Protein AF-0000000065913692 (afdb_homodimer)

pLDDT: mean 95.4, std 6.99, range [46.06, 98.94]

Solvent-accessible surface area (backbone atoms only — not comparable to full-atom values): 31266 Å² total; per-residue (Å²): 110,57,66,57,52,43,51,55,48,28,50,54,52,52,54,47,43,59,68,75,63,57,77,48,87,57,53,74,51,31,52,49,49,40,46,60,68,71,67,52,76,75,48,61,50,28,35,40,19,32,38,37,21,40,37,71,72,44,66,30,77,46,41,44,34,46,18,50,16,51,44,30,41,52,52,18,49,51,44,47,48,33,59,60,67,63,44,60,64,51,87,90,34,70,22,47,35,72,73,61,33,61,54,49,22,50,39,14,19,51,32,31,45,21,47,17,50,30,36,33,51,64,37,70,48,53,39,60,24,43,33,51,44,47,29,51,51,19,49,40,49,33,36,27,38,46,11,48,51,46,56,60,52,50,56,76,43,93,76,68,54,69,68,58,46,49,52,26,38,32,24,49,46,0,38,63,35,8,46,24,28,15,43,37,31,42,37,68,68,51,56,67,69,57,27,51,24,30,24,45,22,17,28,26,29,24,37,13,28,50,47,36,53,59,48,46,33,69,66,36,70,85,46,86,92,54,66,60,41,45,51,42,21,62,28,51,71,42,70,38,51,37,46,30,45,76,72,68,53,81,53,88,41,53,48,57,68,61,69,52,68,66,55,46,48,53,40,50,47,49,36,54,72,72,40,17,49,59,50,39,52,50,49,20,51,49,27,28,53,54,12,47,60,35,52,67,82,46,64,91,44,71,38,41,50,44,51,46,48,46,43,53,47,55,62,65,56,92,119,110,56,67,57,53,42,52,55,46,28,50,54,51,51,55,47,44,60,67,76,62,56,75,49,86,59,52,74,52,31,52,50,48,38,46,59,68,70,66,52,76,73,48,59,49,28,34,39,18,33,37,36,21,39,35,71,72,44,69,32,78,47,41,42,34,45,18,50,16,51,46,30,41,52,52,17,50,52,43,47,46,33,59,60,68,64,43,61,64,51,87,89,35,71,23,47,34,73,74,62,32,61,52,49,20,51,38,14,20,52,31,31,46,22,46,16,50,30,37,34,52,64,35,70,49,54,38,62,24,43,34,50,44,47,28,51,52,19,51,38,48,34,38,27,37,46,11,50,50,45,55,61,50,49,57,76,43,92,76,68,54,70,68,57,47,50,52,26,37,32,25,50,45,1,38,62,34,8,46,25,30,15,45,37,30,42,36,68,67,49,56,68,69,58,27,51,25,30,24,46,22,17,28,27,30,23,37,12,29,50,46,36,52,58,48,46,33,69,67,36,70,85,46,86,92,53,67,58,41,44,50,42,21,62,30,50,72,42,69,38,50,38,47,29,45,75,72,67,54,80,52,86,42,54,50,56,68,64,70,54,70,67,56,46,48,53,38,51,48,50,35,55,72,74,39,17,49,58,49,38,53,50,49,20,50,50,27,28,52,54,12,46,59,34,50,66,82,47,64,89,43,72,38,41,50,44,52,46,48,43,44,52,46,56,63,63,56,94,119

InterPro domains:
  IPR000092 Polyprenyl synthetase-like [PF00348] (28-264)
  IPR000092 Polyprenyl synthetase-like [cd00685] (24-317)
  IPR008949 Isoprenoid synthase domain superfamily [G3DSA:1.10.600.10] (1-319)
  IPR008949 Isoprenoid synthase domain superfamily [SSF48576] (6-318)
  IPR033749 Polyprenyl synthetase, conserved site [PS00723] (78-92)

Organism: Geoglobus acetivorans (NCBI:txid565033)

Foldseek 3Di:
DLLVLLVVVLVVLLVVCCVLLPQDPPRLLSCLLCVVVVLDDSLLLLSLLLLLLVLQVHHSVLCSLLSNLLVLLVSLCQLLLCVVVVPQDDSRHGHSCNVRNDVSSNSSSVVSNVSSLVSLCVGPAPNVLSVVLSVLVVVLSVLLVVLSVLQVVVQVDPADAPVSQLSSQLNNFQQSQLSSNQSSCSRHVHDPLLSVLSSLLSSLLSSLLVLLVVLLLAPVVPPPPHNRQQCQQCQGCHQLNNVLVVVVHDQPNGNVNDDDPVSSNVRSVSSVVVCSSVVSNVSSVVSLVSSLVSLVVGDDDPSNVSSNVSSVVSNVDSD/DLLVLLVVVLVVLLVVCCVLLPQDPPRLLSCLLCVVVVLDDSLLLLSLLLLLLVLQVHHSVLCSLLSNLLVLLVSLCQLLLCVVVVPQDDSRHGHSCNVRNDVSSNSSSVVSNVSSLVSLCVGPAPNVLSVVLSVLVVVLSVLLVVLSVLQVVVLVDPADAPVSQLSSQLNNFQQSQLCSNQSSCSRHVHDPLLSVLSSLLSSLLSSLLVLLVVLLLAPVVPPPPHNRLQCQQCQGCHQLNNVLVVVVHDQPNGNVNDDDPVSSNVRSVSSVVVCSSVVSNVSSVVSLVSSLVSLVVGDDDPSNVSSNVSSVVSNPDSD

Nearest PDB structures (foldseek):
  5jfq-assembly1_A  TM=9.857E-01  e=7.884E-36  Geoglobus acetivorans
  1wy0-assembly1_A-2  TM=9.416E-01  e=5.673E-22  Pyrococcus horikoshii OT3
  4gp2-assembly1_A  TM=8.737E-01  e=3.885E-16  Pyrobaculum calidifontis JCM 11548
  4gp1-assembly1_A  TM=8.576E-01  e=4.430E-16  Pyrobaculum calidifontis JCM 11548
  3n3d-assembly1_A  TM=8.676E-01  e=1.781E-13  Levilactobacillus brevis ATCC 367

Secondary structure (DSSP, 8-state):
-HHHHHHHHHHHHHHHHHHHS---SSHHHHHHHHHHHHH----HHHHHHHHHHHHTTS-GGGGHHHHHHHHHHHHHHHHHHHHHHT-SEETTEE-HHHHH-HHHHHHHHHHHHHHHHHHHTT-SS-HHHHHHHHHHHHHHHHHHHHHHHHHHHHTT-S---HHHHHHHHIIIIIHHHHHHHHHHHHHTT--HHHHHHHHHHHHHHHHHHHHHHHHHHHH-TT-TTS-TTHHHHHT---HHHHHHHHTT---TTTT-S---HHHHHHHHHHHHHTTHHHHHHHHHHHHHHHHHHGGGGSPP-HHHHHHHHHHHHTTT---/-HHHHHHHHHHHHHHHHHHHS---SSHHHHHHHHHHHHH----HHHHHHHHHHHHTTS-GGGGHHHHHHHHHHHHHHHHHHHHHHT--EETTEE-HHHHH-HHHHHHHHHHHHHHHHHHHTT-SS-HHHHHHHHHHHHHHHHHHHHHHHHHHHHTT-S---HHHHHHHHIIIIIHHHHHHHHHHHHHTT--HHHHHHHHHHHHHHHHHHHHHHHHHHHH-TT-TTS-TTHHHHHT---HHHHHHHHTT---TTTT-S---HHHHHHHHHHHHHTTHHHHHHHHHHHHHHHHHHHGGGSPP-HHHHHHHHHHHHTTT---

Radius of gyration: 26.18 Å; Cα contacts (8 Å, |Δi|>4): 1067; chains: 2; bounding box: 54×74×62 Å

Structure (mmCIF, N/CA/C/O backbone):
data_AF-0000000065913692-model_v1
#
loop_
_entity.id
_entity.type
_entity.pdbx_description
1 polymer 'Geranylgeranyl pyrophosphate synthase'
#
loop_
_atom_site.group_PDB
_atom_site.id
_atom_site.type_symbol
_atom_site.label_atom_id
_atom_site.label_alt_id
_atom_site.label_comp_id
_atom_site.label_asym_id
_atom_site.label_entity_id
_atom_site.label_seq_id
_atom_site.pdbx_PDB_ins_code
_atom_site.Cartn_x
_atom_site.Cartn_y
_atom_site.Cartn_z
_atom_site.occupancy
_atom_site.B_iso_or_equiv
_atom_site.auth_seq_id
_atom_site.auth_comp_id
_atom_site.auth_asym_id
_atom_site.auth_atom_id
_atom_site.pdbx_PDB_model_num
ATOM 1 N N . MET A 1 1 ? -8.883 -18.953 -30.5 1 84.38 1 MET A N 1
ATOM 2 C CA . MET A 1 1 ? -10.18 -18.453 -30.031 1 84.38 1 MET A CA 1
ATOM 3 C C . MET A 1 1 ? -10.039 -17.734 -28.703 1 84.38 1 MET A C 1
ATOM 5 O O . MET A 1 1 ? -10.383 -16.562 -28.594 1 84.38 1 MET A O 1
ATOM 9 N N . ILE A 1 2 ? -9.227 -18.312 -27.828 1 92.12 2 ILE A N 1
ATOM 10 C CA . ILE A 1 2 ? -9.125 -17.688 -26.516 1 92.12 2 ILE A CA 1
ATOM 11 C C . ILE A 1 2 ? -8.305 -16.391 -26.625 1 92.12 2 ILE A C 1
ATOM 13 O O . ILE A 1 2 ? -8.602 -15.414 -25.938 1 92.12 2 ILE A O 1
ATOM 17 N N . SER A 1 3 ? -7.379 -16.344 -27.562 1 93.56 3 SER A N 1
ATOM 18 C CA . SER A 1 3 ? -6.547 -15.156 -27.75 1 93.56 3 SER A CA 1
ATOM 19 C C . SER A 1 3 ? -7.383 -13.953 -28.172 1 93.56 3 SER A C 1
ATOM 21 O O . SER A 1 3 ? -7.129 -12.828 -27.719 1 93.56 3 SER A O 1
ATOM 23 N N . GLU A 1 4 ? -8.352 -14.242 -28.984 1 95.19 4 GLU A N 1
ATOM 24 C CA . GLU A 1 4 ? -9.227 -13.172 -29.469 1 95.19 4 GLU A CA 1
ATOM 25 C C . GLU A 1 4 ? -10.125 -12.656 -28.344 1 95.19 4 GLU A C 1
ATOM 27 O O . GLU A 1 4 ? -10.391 -11.461 -28.25 1 95.19 4 GLU A O 1
ATOM 32 N N . ILE A 1 5 ? -10.57 -13.586 -27.578 1 95.69 5 ILE A N 1
ATOM 33 C CA . ILE A 1 5 ? -11.438 -13.234 -26.453 1 95.69 5 ILE A CA 1
ATOM 34 C C . ILE A 1 5 ? -10.648 -12.406 -25.438 1 95.69 5 ILE A C 1
ATOM 36 O O . ILE A 1 5 ? -11.156 -11.406 -24.922 1 95.69 5 ILE A O 1
ATOM 40 N N . ILE A 1 6 ? -9.414 -12.797 -25.188 1 96.12 6 ILE A N 1
ATOM 41 C CA . ILE A 1 6 ? -8.531 -12.062 -24.281 1 96.12 6 ILE A CA 1
ATOM 42 C C . ILE A 1 6 ? -8.336 -10.641 -24.797 1 96.12 6 ILE A C 1
ATOM 44 O O . ILE A 1 6 ? -8.469 -9.672 -24.047 1 96.12 6 ILE A O 1
ATOM 48 N N . LYS A 1 7 ? -8.102 -10.523 -26.062 1 96 7 LYS A N 1
ATOM 49 C CA . LYS A 1 7 ? -7.859 -9.219 -26.688 1 96 7 LYS A CA 1
ATOM 50 C C . LYS A 1 7 ? -9.094 -8.328 -26.578 1 96 7 LYS A C 1
ATOM 52 O O . LYS A 1 7 ? -8.977 -7.125 -26.312 1 96 7 LYS A O 1
ATOM 57 N N . ASP A 1 8 ? -10.18 -8.93 -26.797 1 96.5 8 ASP A N 1
ATOM 58 C CA . ASP A 1 8 ? -11.438 -8.188 -26.766 1 96.5 8 ASP A CA 1
ATOM 59 C C . ASP A 1 8 ? -11.711 -7.645 -25.359 1 96.5 8 ASP A C 1
ATOM 61 O O . ASP A 1 8 ? -12.055 -6.473 -25.203 1 96.5 8 ASP A O 1
ATOM 65 N N . ARG A 1 9 ? -11.617 -8.516 -24.375 1 96.38 9 ARG A N 1
ATOM 66 C CA . ARG A 1 9 ? -11.852 -8.086 -23 1 96.38 9 ARG A CA 1
ATOM 67 C C . ARG A 1 9 ? -10.766 -7.109 -22.547 1 96.38 9 ARG A C 1
ATOM 69 O O . ARG A 1 9 ? -11.047 -6.164 -21.797 1 96.38 9 ARG A O 1
ATOM 76 N N . ALA A 1 10 ? -9.539 -7.34 -23 1 97 10 ALA A N 1
ATOM 77 C CA . ALA A 1 10 ? -8.43 -6.461 -22.641 1 97 10 ALA A CA 1
ATOM 78 C C . ALA A 1 10 ? -8.656 -5.043 -23.156 1 97 10 ALA A C 1
ATOM 80 O O . ALA A 1 10 ? -8.266 -4.07 -22.516 1 97 10 ALA A O 1
ATOM 81 N N . LYS A 1 11 ? -9.273 -4.945 -24.312 1 96.88 11 LYS A N 1
ATOM 82 C CA . LYS A 1 11 ? -9.594 -3.635 -24.875 1 96.88 11 LYS A CA 1
ATOM 83 C C . LYS A 1 11 ? -10.484 -2.84 -23.922 1 96.88 11 LYS A C 1
ATOM 85 O O . LYS A 1 11 ? -10.258 -1.65 -23.703 1 96.88 11 LYS A O 1
ATOM 90 N N . LEU A 1 12 ? -11.469 -3.529 -23.422 1 96.69 12 LEU A N 1
ATOM 91 C CA . LEU A 1 12 ? -12.367 -2.893 -22.469 1 96.69 12 LEU A CA 1
ATOM 92 C C . LEU A 1 12 ? -11.609 -2.482 -21.203 1 96.69 12 LEU A C 1
ATOM 94 O O . LEU A 1 12 ? -11.828 -1.39 -20.672 1 96.69 12 LEU A O 1
ATOM 98 N N . VAL A 1 13 ? -10.781 -3.336 -20.719 1 98 13 VAL A N 1
ATOM 99 C CA . VAL A 1 13 ? -9.977 -3.074 -19.531 1 98 13 VAL A CA 1
ATOM 100 C C . VAL A 1 13 ? -9.102 -1.843 -19.766 1 98 13 VAL A C 1
ATOM 102 O O . VAL A 1 13 ? -9.039 -0.952 -18.906 1 98 13 VAL A O 1
ATOM 105 N N . ASN A 1 14 ? -8.484 -1.767 -20.938 1 97.56 14 ASN A N 1
ATOM 106 C CA . ASN A 1 14 ? -7.609 -0.646 -21.25 1 97.56 14 ASN A CA 1
ATOM 107 C C . ASN A 1 14 ? -8.375 0.673 -21.297 1 97.56 14 ASN A C 1
ATOM 109 O O . ASN A 1 14 ? -7.887 1.696 -20.812 1 97.56 14 ASN A O 1
ATOM 113 N N . GLU A 1 15 ? -9.508 0.61 -21.875 1 97.44 15 GLU A N 1
ATOM 114 C CA . GLU A 1 15 ? -10.344 1.803 -21.938 1 97.44 15 GLU A CA 1
ATOM 115 C C . GLU A 1 15 ? -10.695 2.307 -20.531 1 97.44 15 GLU A C 1
ATOM 117 O O . GLU A 1 15 ? -10.656 3.512 -20.281 1 97.44 15 GLU A O 1
ATOM 122 N N . LYS A 1 16 ? -10.984 1.422 -19.656 1 97.62 16 LYS A N 1
ATOM 123 C CA . LYS A 1 16 ? -11.391 1.798 -18.312 1 97.62 16 LYS A CA 1
ATOM 124 C C . LYS A 1 16 ? -10.188 2.232 -17.484 1 97.62 16 LYS A C 1
ATOM 126 O O . LYS A 1 16 ? -10.312 3.088 -16.594 1 97.62 16 LYS A O 1
ATOM 131 N N . ILE A 1 17 ? -9.062 1.629 -17.734 1 97.81 17 ILE A N 1
ATOM 132 C CA . ILE A 1 17 ? -7.832 2.078 -17.078 1 97.81 17 ILE A CA 1
ATOM 133 C C . ILE A 1 17 ? -7.578 3.545 -17.422 1 97.81 17 ILE A C 1
ATOM 135 O O . ILE A 1 17 ? -7.258 4.348 -16.547 1 97.81 17 ILE A O 1
ATOM 139 N N . GLU A 1 18 ? -7.719 3.881 -18.672 1 96.38 18 GLU A N 1
ATOM 140 C CA . GLU A 1 18 ? -7.512 5.254 -19.109 1 96.38 18 GLU A CA 1
ATOM 141 C C . GLU A 1 18 ? -8.5 6.207 -18.453 1 96.38 18 GLU A C 1
ATOM 143 O O . GLU A 1 18 ? -8.164 7.363 -18.172 1 96.38 18 GLU A O 1
ATOM 148 N N . GLU A 1 19 ? -9.625 5.699 -18.219 1 97.38 19 GLU A N 1
ATOM 149 C CA . GLU A 1 19 ? -10.68 6.512 -17.625 1 97.38 19 GLU A CA 1
ATOM 150 C C . GLU A 1 19 ? -10.469 6.684 -16.125 1 97.38 19 GLU A C 1
ATOM 152 O O . GLU A 1 19 ? -10.602 7.789 -15.594 1 97.38 19 GLU A O 1
ATOM 157 N N . LEU A 1 20 ? -10.133 5.625 -15.414 1 97.62 20 LEU A N 1
ATOM 158 C CA . LEU A 1 20 ? -10.148 5.598 -13.953 1 97.62 20 LEU A CA 1
ATOM 159 C C . LEU A 1 20 ? -8.773 5.953 -13.391 1 97.62 20 LEU A C 1
ATOM 161 O O . LEU A 1 20 ? -8.664 6.375 -12.234 1 97.62 20 LEU A O 1
ATOM 165 N N . LEU A 1 21 ? -7.727 5.734 -14.156 1 97.94 21 LEU A N 1
ATOM 166 C CA . LEU A 1 21 ? -6.363 5.945 -13.68 1 97.94 21 LEU A CA 1
ATOM 167 C C . LEU A 1 21 ? -5.656 7.012 -14.516 1 97.94 21 LEU A C 1
ATOM 169 O O . LEU A 1 21 ? -4.551 6.785 -15.008 1 97.94 21 LEU A O 1
ATOM 173 N N . LYS A 1 22 ? -6.199 8.133 -14.508 1 95.88 22 LYS A N 1
ATOM 174 C CA . LYS A 1 22 ? -5.645 9.273 -15.242 1 95.88 22 LYS A CA 1
ATOM 175 C C . LYS A 1 22 ? -4.445 9.867 -14.508 1 95.88 22 LYS A C 1
ATOM 177 O O . LYS A 1 22 ? -4.348 9.766 -13.281 1 95.88 22 LYS A O 1
ATOM 182 N N . GLU A 1 23 ? -3.617 10.391 -15.289 1 95.19 23 GLU A N 1
ATOM 183 C CA . GLU A 1 23 ? -2.547 11.164 -14.664 1 95.19 23 GLU A CA 1
ATOM 184 C C . GLU A 1 23 ? -3.078 12.469 -14.086 1 95.19 23 GLU A C 1
ATOM 186 O O . GLU A 1 23 ? -3.988 13.078 -14.641 1 95.19 23 GLU A O 1
ATOM 191 N N . GLN A 1 24 ? -2.547 12.766 -12.961 1 95.5 24 GLN A N 1
ATOM 192 C CA . GLN A 1 24 ? -2.893 14 -12.273 1 95.5 24 GLN A CA 1
ATOM 193 C C . GLN A 1 24 ? -1.651 14.672 -11.688 1 95.5 24 GLN A C 1
ATOM 195 O O . GLN A 1 24 ? -0.525 14.281 -12 1 95.5 24 GLN A O 1
ATOM 200 N N . GLU A 1 25 ? -1.882 15.844 -11.008 1 96 25 GLU A N 1
ATOM 201 C CA . GLU A 1 25 ? -0.791 16.469 -10.273 1 96 25 GLU A CA 1
ATOM 202 C C . GLU A 1 25 ? -0.597 15.82 -8.906 1 96 25 GLU A C 1
ATOM 204 O O . GLU A 1 25 ? -1.569 15.453 -8.242 1 96 25 GLU A O 1
ATOM 209 N N . PRO A 1 26 ? 0.658 15.758 -8.57 1 97.44 26 PRO A N 1
ATOM 210 C CA . PRO A 1 26 ? 1.897 16.188 -9.219 1 97.44 26 PRO A CA 1
ATOM 211 C C . PRO A 1 26 ? 2.338 15.258 -10.344 1 97.44 26 PRO A C 1
ATOM 213 O O . PRO A 1 26 ? 2.371 14.031 -10.156 1 97.44 26 PRO A O 1
ATOM 216 N N . GLU A 1 27 ? 2.756 15.695 -11.398 1 96.62 27 GLU A N 1
ATOM 217 C CA . GLU A 1 27 ? 2.947 14.953 -12.641 1 96.62 27 GLU A CA 1
ATOM 218 C C . GLU A 1 27 ? 4 13.859 -12.477 1 96.62 27 GLU A C 1
ATOM 220 O O . GLU A 1 27 ? 3.822 12.742 -12.969 1 96.62 27 GLU A O 1
ATOM 225 N N . GLY A 1 28 ? 5.117 14.195 -11.805 1 97.25 28 GLY A N 1
ATOM 226 C CA . GLY A 1 28 ? 6.203 13.234 -11.648 1 97.25 28 GLY A CA 1
ATOM 227 C C . GLY A 1 28 ? 5.77 11.945 -10.969 1 97.25 28 GLY A C 1
ATOM 228 O O . GLY A 1 28 ? 6.203 10.859 -11.359 1 97.25 28 GLY A O 1
ATOM 229 N N . LEU A 1 29 ? 4.867 12.055 -10.008 1 98.56 29 LEU A N 1
ATOM 230 C CA . LEU A 1 29 ? 4.367 10.891 -9.289 1 98.56 29 LEU A CA 1
ATOM 231 C C . LEU A 1 29 ? 3.51 10.016 -10.203 1 98.56 29 LEU A C 1
ATOM 233 O O . LEU A 1 29 ? 3.688 8.797 -10.25 1 98.56 29 LEU A O 1
ATOM 237 N N . TYR A 1 30 ? 2.648 10.625 -10.938 1 98.56 30 TYR A N 1
ATOM 238 C CA . TYR A 1 30 ? 1.67 9.859 -11.711 1 98.56 30 TYR A CA 1
ATOM 239 C C . TYR A 1 30 ? 2.291 9.312 -12.984 1 98.56 30 TYR A C 1
ATOM 241 O O . TYR A 1 30 ? 1.904 8.242 -13.461 1 98.56 30 TYR A O 1
ATOM 249 N N . ARG A 1 31 ? 3.264 10 -13.5 1 98.06 31 ARG A N 1
ATOM 250 C CA . ARG A 1 31 ? 4.02 9.414 -14.602 1 98.06 31 ARG A CA 1
ATOM 251 C C . ARG A 1 31 ? 4.676 8.102 -14.18 1 98.06 31 ARG A C 1
ATOM 253 O O . ARG A 1 31 ? 4.652 7.125 -14.93 1 98.06 31 ARG A O 1
ATOM 260 N N . ALA A 1 32 ? 5.246 8.141 -13.008 1 98.56 32 ALA A N 1
ATOM 261 C CA . ALA A 1 32 ? 5.863 6.926 -12.477 1 98.56 32 ALA A CA 1
ATOM 262 C C . ALA A 1 32 ? 4.82 5.844 -12.227 1 98.56 32 ALA A C 1
ATOM 264 O O . ALA A 1 32 ? 5.027 4.68 -12.586 1 98.56 32 ALA A O 1
ATOM 265 N N . ALA A 1 33 ? 3.658 6.223 -11.68 1 98.69 33 ALA A N 1
ATOM 266 C CA . ALA A 1 33 ? 2.623 5.27 -11.289 1 98.69 33 ALA A CA 1
ATOM 267 C C . ALA A 1 33 ? 1.937 4.668 -12.508 1 98.69 33 ALA A C 1
ATOM 269 O O . ALA A 1 33 ? 1.4 3.559 -12.445 1 98.69 33 ALA A O 1
ATOM 270 N N . ARG A 1 34 ? 2 5.387 -13.648 1 98.31 34 ARG A N 1
ATOM 271 C CA . ARG A 1 34 ? 1.282 4.945 -14.844 1 98.31 34 ARG A CA 1
ATOM 272 C C . ARG A 1 34 ? 2.23 4.285 -15.836 1 98.31 34 ARG A C 1
ATOM 274 O O . ARG A 1 34 ? 1.798 3.801 -16.891 1 98.31 34 ARG A O 1
ATOM 281 N N . HIS A 1 35 ? 3.477 4.223 -15.508 1 97.81 35 HIS A N 1
ATOM 282 C CA . HIS A 1 35 ? 4.523 3.807 -16.438 1 97.81 35 HIS A CA 1
ATOM 283 C C . HIS A 1 35 ? 4.23 2.424 -17 1 97.81 35 HIS A C 1
ATOM 285 O O . HIS A 1 35 ? 4.211 2.246 -18.219 1 97.81 35 HIS A O 1
ATOM 291 N N . TYR A 1 36 ? 3.895 1.444 -16.141 1 96.44 36 TYR A N 1
ATOM 292 C CA . TYR A 1 36 ? 3.668 0.078 -16.609 1 96.44 36 TYR A CA 1
ATOM 293 C C . TYR A 1 36 ? 2.275 -0.071 -17.203 1 96.44 36 TYR A C 1
ATOM 295 O O . TYR A 1 36 ? 2.068 -0.885 -18.109 1 96.44 36 TYR A O 1
ATOM 303 N N . LEU A 1 37 ? 1.34 0.679 -16.656 1 96 37 LEU A N 1
ATOM 304 C CA . LEU A 1 37 ? -0.004 0.641 -17.219 1 96 37 LEU A CA 1
ATOM 305 C C . LEU A 1 37 ? 0.011 1.067 -18.688 1 96 37 LEU A C 1
ATOM 307 O O . LEU A 1 37 ? -0.688 0.481 -19.516 1 96 37 LEU A O 1
ATOM 311 N N . LYS A 1 38 ? 0.817 2.018 -18.969 1 94.06 38 LYS A N 1
ATOM 312 C CA . LYS A 1 38 ? 0.914 2.559 -20.312 1 94.06 38 LYS A CA 1
ATOM 313 C C . LYS A 1 38 ? 1.736 1.642 -21.219 1 94.06 38 LYS A C 1
ATOM 315 O O . LYS A 1 38 ? 1.557 1.637 -22.438 1 94.06 38 LYS A O 1
ATOM 320 N N . ALA A 1 39 ? 2.695 0.92 -20.609 1 91.19 39 ALA A N 1
ATOM 321 C CA . ALA A 1 39 ? 3.549 0.017 -21.375 1 91.19 39 ALA A CA 1
ATOM 322 C C . ALA A 1 39 ? 2.76 -1.184 -21.891 1 91.19 39 ALA A C 1
ATOM 324 O O . ALA A 1 39 ? 3.227 -1.913 -22.766 1 91.19 39 ALA A O 1
ATOM 325 N N . GLY A 1 40 ? 1.514 -1.337 -21.375 1 87.19 40 GLY A N 1
ATOM 326 C CA . GLY A 1 40 ? 0.638 -2.383 -21.875 1 87.19 40 GLY A CA 1
ATOM 327 C C . GLY A 1 40 ? 0.622 -3.621 -21 1 87.19 40 GLY A C 1
ATOM 328 O O . GLY A 1 40 ? 0.625 -3.521 -19.781 1 87.19 40 GLY A O 1
ATOM 329 N N . GLY A 1 41 ? 0.5 -4.758 -21.672 1 86.19 41 GLY A N 1
ATOM 330 C CA . GLY A 1 41 ? 0.345 -6.047 -21.016 1 86.19 41 GLY A CA 1
ATOM 331 C C . GLY A 1 41 ? -0.867 -6.82 -21.5 1 86.19 41 GLY A C 1
ATOM 332 O O . GLY A 1 41 ? -1.781 -6.246 -22.094 1 86.19 41 GLY A O 1
ATOM 333 N N . LYS A 1 42 ? -0.883 -8.055 -21.203 1 89.31 42 LYS A N 1
ATOM 334 C CA . LYS A 1 42 ? -1.915 -8.945 -21.719 1 89.31 42 LYS A CA 1
ATOM 335 C C . LYS A 1 42 ? -3.205 -8.82 -20.906 1 89.31 42 LYS A C 1
ATOM 337 O O . LYS A 1 42 ? -4.266 -9.258 -21.359 1 89.31 42 LYS A O 1
ATOM 342 N N . ARG A 1 43 ? -3.174 -8.195 -19.734 1 96.94 43 ARG A N 1
ATOM 343 C CA . ARG A 1 43 ? -4.336 -7.945 -18.891 1 96.94 43 ARG A CA 1
ATOM 344 C C . ARG A 1 43 ? -5.047 -9.25 -18.531 1 96.94 43 ARG A C 1
ATOM 346 O O . ARG A 1 43 ? -6.277 -9.312 -18.531 1 96.94 43 ARG A O 1
ATOM 353 N N . LEU A 1 44 ? -4.312 -10.297 -18.281 1 97.12 44 LEU A N 1
ATOM 354 C CA . LEU A 1 44 ? -4.879 -11.617 -18.047 1 97.12 44 LEU A CA 1
ATOM 355 C C . LEU A 1 44 ? -5.738 -11.625 -16.781 1 97.12 44 LEU A C 1
ATOM 357 O O . LEU A 1 44 ? -6.836 -12.188 -16.781 1 97.12 44 LEU A O 1
ATOM 361 N N . ARG A 1 45 ? -5.324 -10.969 -15.758 1 98.44 45 ARG A N 1
ATOM 362 C CA . ARG A 1 45 ? -6.023 -11.023 -14.477 1 98.44 45 ARG A CA 1
ATOM 363 C C . ARG A 1 45 ? -7.379 -10.336 -14.562 1 98.44 45 ARG A C 1
ATOM 365 O O . ARG A 1 45 ? -8.406 -10.922 -14.219 1 98.44 45 ARG A O 1
ATOM 372 N N . PRO A 1 46 ? -7.434 -9.102 -15.086 1 98.75 46 PRO A N 1
ATOM 373 C CA . PRO A 1 46 ? -8.766 -8.508 -15.227 1 98.75 46 PRO A CA 1
ATOM 374 C C . PRO A 1 46 ? -9.648 -9.266 -16.219 1 98.75 46 PRO A C 1
ATOM 376 O O . PRO A 1 46 ? -10.867 -9.32 -16.047 1 98.75 46 PRO A O 1
ATOM 379 N N . VAL A 1 47 ? -9.055 -9.867 -17.234 1 98.56 47 VAL A N 1
ATOM 380 C CA . VAL A 1 47 ? -9.812 -10.672 -18.188 1 98.56 47 VAL A CA 1
ATOM 381 C C . VAL A 1 47 ? -10.43 -11.875 -17.469 1 98.56 47 VAL A C 1
ATOM 383 O O . VAL A 1 47 ? -11.594 -12.203 -17.703 1 98.56 47 VAL A O 1
ATOM 386 N N . ILE A 1 48 ? -9.688 -12.5 -16.594 1 98.81 48 ILE A N 1
ATOM 387 C CA . ILE A 1 48 ? -10.203 -13.609 -15.797 1 98.81 48 ILE A CA 1
ATOM 388 C C . ILE A 1 48 ? -11.406 -13.148 -14.969 1 98.81 48 ILE A C 1
ATOM 390 O O . ILE A 1 48 ? -12.414 -13.844 -14.891 1 98.81 48 ILE A O 1
ATOM 394 N N . THR A 1 49 ? -11.32 -11.969 -14.375 1 98.94 49 THR A N 1
ATOM 395 C CA . THR A 1 49 ? -12.398 -11.406 -13.57 1 98.94 49 THR A CA 1
ATOM 396 C C . THR A 1 49 ? -13.664 -11.25 -14.406 1 98.94 49 THR A C 1
ATOM 398 O O . THR A 1 49 ? -14.75 -11.656 -13.984 1 98.94 49 THR A O 1
ATOM 401 N N . LEU A 1 50 ? -13.508 -10.695 -15.609 1 98.75 50 LEU A N 1
ATOM 402 C CA . LEU A 1 50 ? -14.648 -10.43 -16.469 1 98.75 50 LEU A CA 1
ATOM 403 C C . LEU A 1 50 ? -15.266 -11.734 -16.969 1 98.75 50 LEU A C 1
ATOM 405 O O . LEU A 1 50 ? -16.484 -11.891 -16.969 1 98.75 50 LEU A O 1
ATOM 409 N N . LEU A 1 51 ? -14.438 -12.695 -17.391 1 98.62 51 LEU A N 1
ATOM 410 C CA . LEU A 1 51 ? -14.93 -13.969 -17.875 1 98.62 51 LEU A CA 1
ATOM 411 C C . LEU A 1 51 ? -15.617 -14.758 -16.766 1 98.62 51 LEU A C 1
ATOM 413 O O . LEU A 1 51 ? -16.594 -15.469 -17.016 1 98.62 51 LEU A O 1
ATOM 417 N N . SER A 1 52 ? -15.078 -14.664 -15.539 1 98.81 52 SER A N 1
ATOM 418 C CA . SER A 1 52 ? -15.703 -15.328 -14.398 1 98.81 52 SER A CA 1
ATOM 419 C C . SER A 1 52 ? -17.094 -14.758 -14.125 1 98.81 52 SER A C 1
ATOM 421 O O . SER A 1 52 ? -18.031 -15.5 -13.836 1 98.81 52 SER A O 1
ATOM 423 N N . ALA A 1 53 ? -17.219 -13.406 -14.164 1 98.69 53 ALA A N 1
ATOM 424 C CA . ALA A 1 53 ? -18.531 -12.781 -14 1 98.69 53 ALA A CA 1
ATOM 425 C C . ALA A 1 53 ? -19.516 -13.305 -15.039 1 98.69 53 ALA A C 1
ATOM 427 O O . ALA A 1 53 ? -20.656 -13.641 -14.703 1 98.69 53 ALA A O 1
ATOM 428 N N . GLU A 1 54 ? -19.062 -13.414 -16.297 1 98.19 54 GLU A N 1
ATOM 429 C CA . GLU A 1 54 ? -19.891 -13.922 -17.375 1 98.19 54 GLU A CA 1
ATOM 430 C C . GLU A 1 54 ? -20.281 -15.383 -17.141 1 98.19 54 GLU A C 1
ATOM 432 O O . GLU A 1 54 ? -21.422 -15.773 -17.375 1 98.19 54 GLU A O 1
ATOM 437 N N . ALA A 1 55 ? -19.344 -16.156 -16.688 1 98.19 55 ALA A N 1
ATOM 438 C CA . ALA A 1 55 ? -19.578 -17.578 -16.453 1 98.19 55 ALA A CA 1
ATOM 439 C C . ALA A 1 55 ? -20.609 -17.781 -15.344 1 98.19 55 ALA A C 1
ATOM 441 O O . ALA A 1 55 ? -21.312 -18.797 -15.312 1 98.19 55 ALA A O 1
ATOM 442 N N . LEU A 1 56 ? -20.734 -16.797 -14.492 1 98.25 56 LEU A N 1
ATOM 443 C CA . LEU A 1 56 ? -21.688 -16.844 -13.391 1 98.25 56 LEU A CA 1
ATOM 444 C C . LEU A 1 56 ? -23.062 -16.344 -13.836 1 98.25 56 LEU A C 1
ATOM 446 O O . LEU A 1 56 ? -23.984 -16.266 -13.023 1 98.25 56 LEU A O 1
ATOM 450 N N . GLY A 1 57 ? -23.172 -15.906 -15.078 1 97.56 57 GLY A N 1
ATOM 451 C CA . GLY A 1 57 ? -24.438 -15.438 -15.617 1 97.56 57 GLY A CA 1
ATOM 452 C C . GLY A 1 57 ? -24.703 -13.977 -15.305 1 97.56 57 GLY A C 1
ATOM 453 O O . GLY A 1 57 ? -25.844 -13.523 -15.352 1 97.56 57 GLY A O 1
ATOM 454 N N . GLU A 1 58 ? -23.688 -13.258 -14.93 1 97.5 58 GLU A N 1
ATOM 455 C CA . GLU A 1 58 ? -23.844 -11.852 -14.562 1 97.5 58 GLU A CA 1
ATOM 456 C C . GLU A 1 58 ? -23.375 -10.938 -15.68 1 97.5 58 GLU A C 1
ATOM 458 O O . GLU A 1 58 ? -22.656 -11.375 -16.594 1 97.5 58 GLU A O 1
ATOM 463 N N . ASP A 1 59 ? -23.766 -9.742 -15.695 1 97 59 ASP A N 1
ATOM 464 C CA . ASP A 1 59 ? -23.219 -8.719 -16.578 1 97 59 ASP A CA 1
ATOM 465 C C . ASP A 1 59 ? -21.797 -8.367 -16.203 1 97 59 ASP A C 1
ATOM 467 O O . ASP A 1 59 ? -21.547 -7.719 -15.18 1 97 59 ASP A O 1
ATOM 471 N N . TYR A 1 60 ? -20.844 -8.805 -17.031 1 95.38 60 TYR A N 1
ATOM 472 C CA . TYR A 1 60 ? -19.438 -8.656 -16.703 1 95.38 60 TYR A CA 1
ATOM 473 C C . TYR A 1 60 ? -19.062 -7.18 -16.562 1 95.38 60 TYR A C 1
ATOM 475 O O . TYR A 1 60 ? -18.062 -6.844 -15.93 1 95.38 60 TYR A O 1
ATOM 483 N N . ARG A 1 61 ? -19.891 -6.234 -17.156 1 96.25 61 ARG A N 1
ATOM 484 C CA . ARG A 1 61 ? -19.609 -4.805 -17.016 1 96.25 61 ARG A CA 1
ATOM 485 C C . ARG A 1 61 ? -19.734 -4.355 -15.57 1 96.25 61 ARG A C 1
ATOM 487 O O . ARG A 1 61 ? -19.078 -3.395 -15.156 1 96.25 61 ARG A O 1
ATOM 494 N N . LYS A 1 62 ? -20.422 -5.074 -14.773 1 97.75 62 LYS A N 1
ATOM 495 C CA . LYS A 1 62 ? -20.625 -4.742 -13.367 1 97.75 62 LYS A CA 1
ATOM 496 C C . LYS A 1 62 ? -19.406 -5.141 -12.531 1 97.75 62 LYS A C 1
ATOM 498 O O . LYS A 1 62 ? -19.25 -4.695 -11.398 1 97.75 62 LYS A O 1
ATOM 503 N N . ALA A 1 63 ? -18.516 -5.969 -13.102 1 98.38 63 ALA A N 1
ATOM 504 C CA . ALA A 1 63 ? -17.312 -6.414 -12.398 1 98.38 63 ALA A CA 1
ATOM 505 C C . ALA A 1 63 ? -16.094 -5.598 -12.82 1 98.38 63 ALA A C 1
ATOM 507 O O . ALA A 1 63 ? -14.977 -5.887 -12.406 1 98.38 63 ALA A O 1
ATOM 508 N N . ILE A 1 64 ? -16.297 -4.543 -13.609 1 98.69 64 ILE A N 1
ATOM 509 C CA . ILE A 1 64 ? -15.203 -3.846 -14.266 1 98.69 64 ILE A CA 1
ATOM 510 C C . ILE A 1 64 ? -14.336 -3.145 -13.219 1 98.69 64 ILE A C 1
ATOM 512 O O . ILE A 1 64 ? -13.109 -3.121 -13.336 1 98.69 64 ILE A O 1
ATOM 516 N N . HIS A 1 65 ? -14.961 -2.541 -12.203 1 98.88 65 HIS A N 1
ATOM 517 C CA . HIS A 1 65 ? -14.18 -1.872 -11.164 1 98.88 65 HIS A CA 1
ATOM 518 C C . HIS A 1 65 ? -13.297 -2.863 -10.414 1 98.88 65 HIS A C 1
ATOM 520 O O . HIS A 1 65 ? -12.141 -2.564 -10.117 1 98.88 65 HIS A O 1
ATOM 526 N N . ALA A 1 66 ? -13.859 -4.043 -10.156 1 98.94 66 ALA A N 1
ATOM 527 C CA . ALA A 1 66 ? -13.055 -5.078 -9.508 1 98.94 66 ALA A CA 1
ATOM 528 C C . ALA A 1 66 ? -11.906 -5.523 -10.406 1 98.94 66 ALA A C 1
ATOM 530 O O . ALA A 1 66 ? -10.789 -5.723 -9.93 1 98.94 66 ALA A O 1
ATOM 531 N N . ALA A 1 67 ? -12.188 -5.672 -11.672 1 98.88 67 ALA A N 1
ATOM 532 C CA . ALA A 1 67 ? -11.164 -6.059 -12.641 1 98.88 67 ALA A CA 1
ATOM 533 C C . ALA A 1 67 ? -10.031 -5.043 -12.672 1 98.88 67 ALA A C 1
ATOM 535 O O . ALA A 1 67 ? -8.852 -5.414 -12.648 1 98.88 67 ALA A O 1
ATOM 536 N N . ILE A 1 68 ? -10.375 -3.766 -12.656 1 98.88 68 ILE A N 1
ATOM 537 C CA . ILE A 1 68 ? -9.375 -2.701 -12.719 1 98.88 68 ILE A CA 1
ATOM 538 C C . ILE A 1 68 ? -8.609 -2.639 -11.398 1 98.88 68 ILE A C 1
ATOM 540 O O . ILE A 1 68 ? -7.402 -2.391 -11.391 1 98.88 68 ILE A O 1
ATOM 544 N N . ALA A 1 69 ? -9.328 -2.83 -10.297 1 98.94 69 ALA A N 1
ATOM 545 C CA . ALA A 1 69 ? -8.664 -2.869 -8.992 1 98.94 69 ALA A CA 1
ATOM 546 C C . ALA A 1 69 ? -7.594 -3.953 -8.953 1 98.94 69 ALA A C 1
ATOM 548 O O . ALA A 1 69 ? -6.477 -3.715 -8.484 1 98.94 69 ALA A O 1
ATOM 549 N N . ILE A 1 70 ? -7.871 -5.102 -9.477 1 98.88 70 ILE A N 1
ATOM 550 C CA . ILE A 1 70 ? -6.953 -6.234 -9.484 1 98.88 70 ILE A CA 1
ATOM 551 C C . ILE A 1 70 ? -5.754 -5.918 -10.375 1 98.88 70 ILE A C 1
ATOM 553 O O . ILE A 1 70 ? -4.605 -6.18 -10 1 98.88 70 ILE A O 1
ATOM 557 N N . GLU A 1 71 ? -6.012 -5.375 -11.531 1 98.75 71 GLU A N 1
ATOM 558 C CA . GLU A 1 71 ? -4.922 -4.977 -12.414 1 98.75 71 GLU A CA 1
ATOM 559 C C . GLU A 1 71 ? -4.035 -3.918 -11.766 1 98.75 71 GLU A C 1
ATOM 561 O O . GLU A 1 71 ? -2.816 -3.928 -11.938 1 98.75 71 GLU A O 1
ATOM 566 N N . THR A 1 72 ? -4.648 -3.006 -11.055 1 98.81 72 THR A N 1
ATOM 567 C CA . THR A 1 72 ? -3.922 -1.955 -10.352 1 98.81 72 THR A CA 1
ATOM 568 C C . THR A 1 72 ? -3.027 -2.551 -9.266 1 98.81 72 THR A C 1
ATOM 570 O O . THR A 1 72 ? -1.872 -2.146 -9.117 1 98.81 72 THR A O 1
ATOM 573 N N . VAL A 1 73 ? -3.521 -3.562 -8.516 1 98.88 73 VAL A N 1
ATOM 574 C CA . VAL A 1 73 ? -2.715 -4.27 -7.527 1 98.88 73 VAL A CA 1
ATOM 575 C C . VAL A 1 73 ? -1.532 -4.949 -8.211 1 98.88 73 VAL A C 1
ATOM 577 O O . VAL A 1 73 ? -0.404 -4.895 -7.719 1 98.88 73 VAL A O 1
ATOM 580 N N . HIS A 1 74 ? -1.839 -5.582 -9.328 1 98.56 74 HIS A N 1
ATOM 581 C CA . HIS A 1 74 ? -0.766 -6.238 -10.062 1 98.56 74 HIS A CA 1
ATOM 582 C C . HIS A 1 74 ? 0.337 -5.25 -10.43 1 98.56 74 HIS A C 1
ATOM 584 O O . HIS A 1 74 ? 1.522 -5.555 -10.281 1 98.56 74 HIS A O 1
ATOM 590 N N . ASN A 1 75 ? -0.014 -4.105 -10.914 1 98.25 75 ASN A N 1
ATOM 591 C CA . ASN A 1 75 ? 0.964 -3.104 -11.32 1 98.25 75 ASN A CA 1
ATOM 592 C C . ASN A 1 75 ? 1.752 -2.568 -10.125 1 98.25 75 ASN A C 1
ATOM 594 O O . ASN A 1 75 ? 2.955 -2.326 -10.234 1 98.25 75 ASN A O 1
ATOM 598 N N . PHE A 1 76 ? 1.053 -2.402 -9.016 1 98.25 76 PHE A N 1
ATOM 599 C CA . PHE A 1 76 ? 1.75 -2.047 -7.785 1 98.25 76 PHE A CA 1
ATOM 600 C C . PHE A 1 76 ? 2.838 -3.066 -7.465 1 98.25 76 PHE A C 1
ATOM 602 O O . PHE A 1 76 ? 3.961 -2.695 -7.121 1 98.25 76 PHE A O 1
ATOM 609 N N . THR A 1 77 ? 2.514 -4.348 -7.539 1 98.56 77 THR A N 1
ATOM 610 C CA . THR A 1 77 ? 3.479 -5.383 -7.191 1 98.56 77 THR A CA 1
ATOM 611 C C . THR A 1 77 ? 4.68 -5.344 -8.133 1 98.56 77 THR A C 1
ATOM 613 O O . THR A 1 77 ? 5.816 -5.566 -7.707 1 98.56 77 THR A O 1
ATOM 616 N N . LEU A 1 78 ? 4.457 -5.016 -9.445 1 97.75 78 LEU A N 1
ATOM 617 C CA . LEU A 1 78 ? 5.551 -4.93 -10.406 1 97.75 78 LEU A CA 1
ATOM 618 C C . LEU A 1 78 ? 6.527 -3.824 -10.023 1 97.75 78 LEU A C 1
ATOM 620 O O . LEU A 1 78 ? 7.742 -4.027 -10.039 1 97.75 78 LEU A O 1
ATOM 624 N N . VAL A 1 79 ? 6.008 -2.707 -9.641 1 98.56 79 VAL A N 1
ATOM 625 C CA . VAL A 1 79 ? 6.832 -1.545 -9.328 1 98.56 79 VAL A CA 1
ATOM 626 C C . VAL A 1 79 ? 7.707 -1.846 -8.109 1 98.56 79 VAL A C 1
ATOM 628 O O . VAL A 1 79 ? 8.922 -1.634 -8.148 1 98.56 79 VAL A O 1
ATOM 631 N N . HIS A 1 80 ? 7.098 -2.33 -7.074 1 98.75 80 HIS A N 1
ATOM 632 C CA . HIS A 1 80 ? 7.848 -2.57 -5.848 1 98.75 80 HIS A CA 1
ATOM 633 C C . HIS A 1 80 ? 8.766 -3.779 -5.988 1 98.75 80 HIS A C 1
ATOM 635 O O . HIS A 1 80 ? 9.898 -3.762 -5.504 1 98.75 80 HIS A O 1
ATOM 641 N N . ASP A 1 81 ? 8.289 -4.789 -6.691 1 97.31 81 ASP A N 1
ATOM 642 C CA . ASP A 1 81 ? 9.109 -5.977 -6.926 1 97.31 81 ASP A CA 1
ATOM 643 C C . ASP A 1 81 ? 10.391 -5.617 -7.684 1 97.31 81 ASP A C 1
ATOM 645 O O . ASP A 1 81 ? 11.461 -6.148 -7.383 1 97.31 81 ASP A O 1
ATOM 649 N N . ASP A 1 82 ? 10.289 -4.777 -8.664 1 97.06 82 ASP A N 1
ATOM 650 C CA . ASP A 1 82 ? 11.438 -4.391 -9.477 1 97.06 82 ASP A CA 1
ATOM 651 C C . ASP A 1 82 ? 12.508 -3.701 -8.633 1 97.06 82 ASP A C 1
ATOM 653 O O . ASP A 1 82 ? 13.703 -3.842 -8.891 1 97.06 82 ASP A O 1
ATOM 657 N N . ILE A 1 83 ? 12.109 -2.926 -7.594 1 98.06 83 ILE A N 1
ATOM 658 C CA . ILE A 1 83 ? 13.078 -2.324 -6.68 1 98.06 83 ILE A CA 1
ATOM 659 C C . ILE A 1 83 ? 13.836 -3.42 -5.941 1 98.06 83 ILE A C 1
ATOM 661 O O . ILE A 1 83 ? 15.07 -3.395 -5.875 1 98.06 83 ILE A O 1
ATOM 665 N N . MET A 1 84 ? 13.094 -4.352 -5.426 1 96.69 84 MET A N 1
ATOM 666 C CA . MET A 1 84 ? 13.641 -5.387 -4.555 1 96.69 84 MET A CA 1
ATOM 667 C C . MET A 1 84 ? 14.578 -6.312 -5.332 1 96.69 84 MET A C 1
ATOM 669 O O . MET A 1 84 ? 15.602 -6.754 -4.805 1 96.69 84 MET A O 1
ATOM 673 N N . ASP A 1 85 ? 14.227 -6.512 -6.586 1 91 85 ASP A N 1
ATOM 674 C CA . ASP A 1 85 ? 15.008 -7.41 -7.422 1 91 85 ASP A CA 1
ATOM 675 C C . ASP A 1 85 ? 16.094 -6.648 -8.188 1 91 85 ASP A C 1
ATOM 677 O O . ASP A 1 85 ? 16.922 -7.254 -8.875 1 91 85 ASP A O 1
ATOM 681 N N . GLU A 1 86 ? 16.031 -5.367 -8.094 1 92.94 86 GLU A N 1
ATOM 682 C CA . GLU A 1 86 ? 16.969 -4.492 -8.797 1 92.94 86 GLU A CA 1
ATOM 683 C C . GLU A 1 86 ? 16.922 -4.723 -10.305 1 92.94 86 GLU A C 1
ATOM 685 O O . GLU A 1 86 ? 17.953 -4.754 -10.969 1 92.94 86 GLU A O 1
ATOM 690 N N . ASP A 1 87 ? 15.727 -4.977 -10.734 1 90.62 87 ASP A N 1
ATOM 691 C CA . ASP A 1 87 ? 15.539 -5.16 -12.172 1 90.62 87 ASP A CA 1
ATOM 692 C C . ASP A 1 87 ? 15.703 -3.838 -12.922 1 90.62 87 ASP A C 1
ATOM 694 O O . ASP A 1 87 ? 15.25 -2.793 -12.453 1 90.62 87 ASP A O 1
ATOM 698 N N . GLU A 1 88 ? 16.25 -3.906 -14.133 1 92 88 GLU A N 1
ATOM 699 C CA . GLU A 1 88 ? 16.5 -2.686 -14.898 1 92 88 GLU A CA 1
ATOM 700 C C . GLU A 1 88 ? 15.445 -2.506 -15.992 1 92 88 GLU A C 1
ATOM 702 O O . GLU A 1 88 ? 15.195 -1.385 -16.438 1 92 88 GLU A O 1
ATOM 707 N N . MET A 1 89 ? 14.828 -3.68 -16.438 1 90.75 89 MET A N 1
ATOM 708 C CA . MET A 1 89 ? 13.852 -3.641 -17.516 1 90.75 89 MET A CA 1
ATOM 709 C C . MET A 1 89 ? 12.609 -4.445 -17.141 1 90.75 89 MET A C 1
ATOM 711 O O . MET A 1 89 ? 12.695 -5.434 -16.422 1 90.75 89 MET A O 1
ATOM 715 N N . ARG A 1 90 ? 11.492 -4.008 -17.672 1 86.62 90 ARG A N 1
ATOM 716 C CA . ARG A 1 90 ? 10.195 -4.672 -17.547 1 86.62 90 ARG A CA 1
ATOM 717 C C . ARG A 1 90 ? 9.32 -4.367 -18.766 1 86.62 90 ARG A C 1
ATOM 719 O O . ARG A 1 90 ? 9.094 -3.203 -19.094 1 86.62 90 ARG A O 1
ATOM 726 N N . ARG A 1 91 ? 8.859 -5.379 -19.391 1 83.44 91 ARG A N 1
ATOM 727 C CA . ARG A 1 91 ? 7.988 -5.227 -20.547 1 83.44 91 ARG A CA 1
ATOM 728 C C . ARG A 1 91 ? 8.656 -4.391 -21.641 1 83.44 91 ARG A C 1
ATOM 730 O O . ARG A 1 91 ? 8.023 -3.52 -22.234 1 83.44 91 ARG A O 1
ATOM 737 N N . GLY A 1 92 ? 9.922 -4.555 -21.703 1 86 92 GLY A N 1
ATOM 738 C CA . GLY A 1 92 ? 10.656 -3.895 -22.766 1 86 92 GLY A CA 1
ATOM 739 C C . GLY A 1 92 ? 11 -2.451 -22.453 1 86 92 GLY A C 1
ATOM 740 O O . GLY A 1 92 ? 11.609 -1.76 -23.281 1 86 92 GLY A O 1
ATOM 741 N N . VAL A 1 93 ? 10.617 -2.01 -21.234 1 92.56 93 VAL A N 1
ATOM 742 C CA . VAL A 1 93 ? 10.93 -0.635 -20.859 1 92.56 93 VAL A CA 1
ATOM 743 C C . VAL A 1 93 ? 11.742 -0.623 -19.562 1 92.56 93 VAL A C 1
ATOM 745 O O . VAL A 1 93 ? 11.789 -1.626 -18.844 1 92.56 93 VAL A O 1
ATOM 748 N N . LYS A 1 94 ? 12.383 0.5 -19.281 1 96.44 94 LYS A N 1
ATOM 749 C CA . LYS A 1 94 ? 13.125 0.65 -18.031 1 96.44 94 LYS A CA 1
ATOM 750 C C . LYS A 1 94 ? 12.188 0.582 -16.828 1 96.44 94 LYS A C 1
ATOM 752 O O . LYS A 1 94 ? 11.039 1.025 -16.906 1 96.44 94 LYS A O 1
ATOM 757 N N . THR A 1 95 ? 12.695 0.073 -15.797 1 97.69 95 THR A N 1
ATOM 758 C CA . THR A 1 95 ? 11.883 -0.036 -14.594 1 97.69 95 THR A CA 1
ATOM 759 C C . THR A 1 95 ? 11.672 1.336 -13.961 1 97.69 95 THR A C 1
ATOM 761 O O . THR A 1 95 ? 12.43 2.271 -14.227 1 97.69 95 THR A O 1
ATOM 764 N N . VAL A 1 96 ? 10.688 1.441 -13.141 1 98.44 96 VAL A N 1
ATOM 765 C CA . VAL A 1 96 ? 10.273 2.717 -12.562 1 98.44 96 VAL A CA 1
ATOM 766 C C . VAL A 1 96 ? 11.391 3.279 -11.688 1 98.44 96 VAL A C 1
ATOM 768 O O . VAL A 1 96 ? 11.711 4.465 -11.766 1 98.44 96 VAL A O 1
ATOM 771 N N . HIS A 1 97 ? 12.031 2.406 -10.867 1 98.44 97 HIS A N 1
ATOM 772 C CA . HIS A 1 97 ? 13.062 2.904 -9.961 1 98.44 97 HIS A CA 1
ATOM 773 C C . HIS A 1 97 ? 14.312 3.334 -10.727 1 98.44 97 HIS A C 1
ATOM 775 O O . HIS A 1 97 ? 15.055 4.207 -10.281 1 98.44 97 HIS A O 1
ATOM 781 N N . THR A 1 98 ? 14.586 2.703 -11.883 1 97.88 98 THR A N 1
ATOM 782 C CA . THR A 1 98 ? 15.727 3.094 -12.703 1 97.88 98 THR A CA 1
ATOM 783 C C . THR A 1 98 ? 15.484 4.445 -13.367 1 97.88 98 THR A C 1
ATOM 785 O O . THR A 1 98 ? 16.406 5.246 -13.523 1 97.88 98 THR A O 1
ATOM 788 N N . LEU A 1 99 ? 14.25 4.664 -13.695 1 97.75 99 LEU A N 1
ATOM 789 C CA . LEU A 1 99 ? 13.914 5.887 -14.422 1 97.75 99 LEU A CA 1
ATOM 790 C C . LEU A 1 99 ? 13.695 7.047 -13.453 1 97.75 99 LEU A C 1
ATOM 792 O O . LEU A 1 99 ? 14.055 8.188 -13.758 1 97.75 99 LEU A O 1
ATOM 796 N N . PHE A 1 100 ? 13.094 6.758 -12.305 1 97.88 100 PHE A N 1
ATOM 797 C CA . PHE A 1 100 ? 12.586 7.848 -11.484 1 97.88 100 PHE A CA 1
ATOM 798 C C . PHE A 1 100 ? 13.234 7.832 -10.102 1 97.88 100 PHE A C 1
ATOM 800 O O . PHE A 1 100 ? 13.016 8.742 -9.297 1 97.88 100 PHE A O 1
ATOM 807 N N . GLY A 1 101 ? 14.039 6.824 -9.828 1 97.56 101 GLY A N 1
ATOM 808 C CA . GLY A 1 101 ? 14.648 6.676 -8.516 1 97.56 101 GLY A CA 1
ATOM 809 C C . GLY A 1 101 ? 13.805 5.844 -7.562 1 97.56 101 GLY A C 1
ATOM 810 O O . GLY A 1 101 ? 12.594 5.707 -7.754 1 97.56 101 GLY A O 1
ATOM 811 N N . ILE A 1 102 ? 14.406 5.324 -6.504 1 98.25 102 ILE A N 1
ATOM 812 C CA . ILE A 1 102 ? 13.789 4.395 -5.562 1 98.25 102 ILE A CA 1
ATOM 813 C C . ILE A 1 102 ? 12.672 5.098 -4.797 1 98.25 102 ILE A C 1
ATOM 815 O O . ILE A 1 102 ? 11.555 4.582 -4.707 1 98.25 102 ILE A O 1
ATOM 819 N N . PRO A 1 103 ? 12.852 6.359 -4.312 1 98.12 103 PRO A N 1
ATOM 820 C CA . PRO A 1 103 ? 11.781 7.016 -3.555 1 98.12 103 PRO A CA 1
ATOM 821 C C . PRO A 1 103 ? 10.5 7.191 -4.371 1 98.12 103 PRO A C 1
ATOM 823 O O . PRO A 1 103 ? 9.414 6.848 -3.9 1 98.12 103 PRO A O 1
ATOM 826 N N . THR A 1 104 ? 10.664 7.637 -5.578 1 98.5 104 THR A N 1
ATOM 827 C CA . THR A 1 104 ? 9.5 7.863 -6.438 1 98.5 104 THR A CA 1
ATOM 828 C C . THR A 1 104 ? 8.836 6.543 -6.805 1 98.5 104 THR A C 1
ATOM 830 O O . THR A 1 104 ? 7.609 6.469 -6.902 1 98.5 104 THR A O 1
ATOM 833 N N . ALA A 1 105 ? 9.648 5.539 -7.043 1 98.81 105 ALA A N 1
ATOM 834 C CA . ALA A 1 105 ? 9.094 4.223 -7.363 1 98.81 105 ALA A CA 1
ATOM 835 C C . ALA A 1 105 ? 8.281 3.674 -6.195 1 98.81 105 ALA A C 1
ATOM 837 O O . ALA A 1 105 ? 7.215 3.078 -6.398 1 98.81 105 ALA A O 1
ATOM 838 N N . ILE A 1 106 ? 8.781 3.865 -4.949 1 98.88 106 ILE A N 1
ATOM 839 C CA . ILE A 1 106 ? 8.039 3.432 -3.77 1 98.88 106 ILE A CA 1
ATOM 840 C C . ILE A 1 106 ? 6.688 4.141 -3.723 1 98.88 106 ILE A C 1
ATOM 842 O O . ILE A 1 106 ? 5.648 3.496 -3.576 1 98.88 106 ILE A O 1
ATOM 846 N N . LEU A 1 107 ? 6.645 5.414 -3.965 1 98.88 107 LEU A N 1
ATOM 847 C CA . LEU A 1 107 ? 5.414 6.203 -3.908 1 98.88 107 LEU A CA 1
ATOM 848 C C . LEU A 1 107 ? 4.465 5.809 -5.035 1 98.88 107 LEU A C 1
ATOM 850 O O . LEU A 1 107 ? 3.246 5.809 -4.855 1 98.88 107 LEU A O 1
ATOM 854 N N . ALA A 1 108 ? 5.07 5.562 -6.188 1 98.81 108 ALA A N 1
ATOM 855 C CA . ALA A 1 108 ? 4.25 5.129 -7.316 1 98.81 108 ALA A CA 1
ATOM 856 C C . ALA A 1 108 ? 3.492 3.846 -6.98 1 98.81 108 ALA A C 1
ATOM 858 O O . ALA A 1 108 ? 2.287 3.75 -7.23 1 98.81 108 ALA A O 1
ATOM 859 N N . GLY A 1 109 ? 4.227 2.854 -6.461 1 98.81 109 GLY A N 1
ATOM 860 C CA . GLY A 1 109 ? 3.578 1.627 -6.031 1 98.81 109 GLY A CA 1
ATOM 861 C C . GLY A 1 109 ? 2.52 1.854 -4.969 1 98.81 109 GLY A C 1
ATOM 862 O O . GLY A 1 109 ? 1.425 1.292 -5.043 1 98.81 109 GLY A O 1
ATOM 863 N N . ASP A 1 110 ? 2.82 2.705 -3.965 1 98.94 110 ASP A N 1
ATOM 864 C CA . ASP A 1 110 ? 1.875 3.012 -2.895 1 98.94 110 ASP A CA 1
ATOM 865 C C . ASP A 1 110 ? 0.615 3.674 -3.449 1 98.94 110 ASP A C 1
ATOM 867 O O . ASP A 1 110 ? -0.49 3.42 -2.965 1 98.94 110 ASP A O 1
ATOM 871 N N . THR A 1 111 ? 0.779 4.562 -4.395 1 98.88 111 THR A N 1
ATOM 872 C CA . THR A 1 111 ? -0.348 5.25 -5.016 1 98.88 111 THR A CA 1
ATOM 873 C C . THR A 1 111 ? -1.269 4.254 -5.719 1 98.88 111 THR A C 1
ATOM 875 O O . THR A 1 111 ? -2.488 4.297 -5.539 1 98.88 111 THR A O 1
ATOM 878 N N . LEU A 1 112 ? -0.654 3.395 -6.512 1 98.88 112 LEU A N 1
ATOM 879 C CA . LEU A 1 112 ? -1.423 2.35 -7.18 1 98.88 112 LEU A CA 1
ATOM 880 C C . LEU A 1 112 ? -2.17 1.491 -6.168 1 98.88 112 LEU A C 1
ATOM 882 O O . LEU A 1 112 ? -3.344 1.166 -6.367 1 98.88 112 LEU A O 1
ATOM 886 N N . TYR A 1 113 ? -1.486 1.171 -5.066 1 98.69 113 TYR A N 1
ATOM 887 C CA . TYR A 1 113 ? -2.051 0.345 -4.004 1 98.69 113 TYR A CA 1
ATOM 888 C C . TYR A 1 113 ? -3.318 0.975 -3.441 1 98.69 113 TYR A C 1
ATOM 890 O O . TYR A 1 113 ? -4.352 0.31 -3.326 1 98.69 113 TYR A O 1
ATOM 898 N N . ALA A 1 114 ? -3.27 2.232 -3.129 1 98.81 114 ALA A N 1
ATOM 899 C CA . ALA A 1 114 ? -4.418 2.967 -2.6 1 98.81 114 ALA A CA 1
ATOM 900 C C . ALA A 1 114 ? -5.539 3.045 -3.631 1 98.81 114 ALA A C 1
ATOM 902 O O . ALA A 1 114 ? -6.711 2.85 -3.299 1 98.81 114 ALA A O 1
ATOM 903 N N . GLU A 1 115 ? -5.184 3.303 -4.855 1 98.88 115 GLU A N 1
ATOM 904 C CA . GLU A 1 115 ? -6.164 3.455 -5.93 1 98.88 115 GLU A CA 1
ATOM 905 C C . GLU A 1 115 ? -6.938 2.16 -6.156 1 98.88 115 GLU A C 1
ATOM 907 O O . GLU A 1 115 ? -8.125 2.189 -6.492 1 98.88 115 GLU A O 1
ATOM 912 N N . ALA A 1 116 ? -6.262 1.042 -5.996 1 98.94 116 ALA A N 1
ATOM 913 C CA . ALA A 1 116 ? -6.926 -0.247 -6.172 1 98.94 116 ALA A CA 1
ATOM 914 C C . ALA A 1 116 ? -8.125 -0.377 -5.242 1 98.94 116 ALA A C 1
ATOM 916 O O . ALA A 1 116 ? -9.211 -0.79 -5.664 1 98.94 116 ALA A O 1
ATOM 917 N N . PHE A 1 117 ? -7.988 0.009 -3.986 1 98.88 117 PHE A N 1
ATOM 918 C CA . PHE A 1 117 ? -9.07 -0.109 -3.016 1 98.88 117 PHE A CA 1
ATOM 919 C C . PHE A 1 117 ? -10.141 0.944 -3.268 1 98.88 117 PHE A C 1
ATOM 921 O O . PHE A 1 117 ? -11.328 0.685 -3.07 1 98.88 117 PHE A O 1
ATOM 928 N N . GLU A 1 118 ? -9.703 2.15 -3.686 1 98.81 118 GLU A N 1
ATOM 929 C CA . GLU A 1 118 ? -10.672 3.174 -4.059 1 98.81 118 GLU A CA 1
ATOM 930 C C . GLU A 1 118 ? -11.562 2.697 -5.203 1 98.81 118 GLU A C 1
ATOM 932 O O . GLU A 1 118 ? -12.789 2.818 -5.137 1 98.81 118 GLU A O 1
ATOM 937 N N . ILE A 1 119 ? -10.953 2.123 -6.215 1 98.88 119 ILE A N 1
ATOM 938 C CA . ILE A 1 119 ? -11.664 1.665 -7.398 1 98.88 119 ILE A CA 1
ATOM 939 C C . ILE A 1 119 ? -12.578 0.494 -7.035 1 98.88 119 ILE A C 1
ATOM 941 O O . ILE A 1 119 ? -13.727 0.434 -7.473 1 98.88 119 ILE A O 1
ATOM 945 N N . LEU A 1 120 ? -12.086 -0.459 -6.207 1 98.94 120 LEU A N 1
ATOM 946 C CA . LEU A 1 120 ? -12.906 -1.596 -5.797 1 98.94 120 LEU A CA 1
ATOM 947 C C . LEU A 1 120 ? -14.172 -1.127 -5.082 1 98.94 120 LEU A C 1
ATOM 949 O O . LEU A 1 120 ? -15.242 -1.717 -5.25 1 98.94 120 LEU A O 1
ATOM 953 N N . SER A 1 121 ? -14.062 -0.052 -4.305 1 98.69 121 SER A N 1
ATOM 954 C CA . SER A 1 121 ? -15.188 0.461 -3.525 1 98.69 121 SER A CA 1
ATOM 955 C C . SER A 1 121 ? -16.266 1.042 -4.43 1 98.69 121 SER A C 1
ATOM 957 O O . SER A 1 121 ? -17.391 1.26 -3.992 1 98.69 121 SER A O 1
ATOM 959 N N . MET A 1 122 ? -15.977 1.26 -5.711 1 98.5 122 MET A N 1
ATOM 960 C CA . MET A 1 122 ? -16.922 1.831 -6.672 1 98.5 122 MET A CA 1
ATOM 961 C C . MET A 1 122 ? -17.734 0.737 -7.352 1 98.5 122 MET A C 1
ATOM 963 O O . MET A 1 122 ? -18.594 1.025 -8.18 1 98.5 122 MET A O 1
ATOM 967 N N . SER A 1 123 ? -17.453 -0.507 -6.988 1 98.44 123 SER A N 1
ATOM 968 C CA . SER A 1 123 ? -18.094 -1.628 -7.668 1 98.44 123 SER A CA 1
ATOM 969 C C . SER A 1 123 ? -19.625 -1.524 -7.586 1 98.44 123 SER A C 1
ATOM 971 O O . SER A 1 123 ? -20.156 -1.06 -6.582 1 98.44 123 SER A O 1
ATOM 973 N N . ASP A 1 124 ? -20.25 -1.913 -8.656 1 97.56 124 ASP A N 1
ATOM 974 C CA . ASP A 1 124 ? -21.703 -1.961 -8.727 1 97.56 124 ASP A CA 1
ATOM 975 C C . ASP A 1 124 ? -22.234 -3.271 -8.148 1 97.56 124 ASP A C 1
ATOM 977 O O . ASP A 1 124 ? -22.594 -4.188 -8.898 1 97.56 124 ASP A O 1
ATOM 981 N N . ALA A 1 125 ? -22.359 -3.377 -6.879 1 98.38 125 ALA A N 1
ATOM 982 C CA . ALA A 1 125 ? -22.781 -4.551 -6.117 1 98.38 125 ALA A CA 1
ATOM 983 C C . ALA A 1 125 ? -23.328 -4.148 -4.754 1 98.38 125 ALA A C 1
ATOM 985 O O . ALA A 1 125 ? -23.172 -3.002 -4.324 1 98.38 125 ALA A O 1
ATOM 986 N N . PRO A 1 126 ? -24.078 -5.004 -4.07 1 98.62 126 PRO A N 1
ATOM 987 C CA . PRO A 1 126 ? -24.516 -4.691 -2.709 1 98.62 126 PRO A CA 1
ATOM 988 C C . PRO A 1 126 ? -23.359 -4.336 -1.776 1 98.62 126 PRO A C 1
ATOM 990 O O . PRO A 1 126 ? -22.312 -4.977 -1.822 1 98.62 126 PRO A O 1
ATOM 993 N N . PRO A 1 127 ? -23.562 -3.336 -0.937 1 98.75 127 PRO A N 1
ATOM 994 C CA . PRO A 1 127 ? -22.469 -2.85 -0.092 1 98.75 127 PRO A CA 1
ATOM 995 C C . PRO A 1 127 ? -21.844 -3.953 0.766 1 98.75 127 PRO A C 1
ATOM 997 O O . PRO A 1 127 ? -20.641 -3.963 0.986 1 98.75 127 PRO A O 1
ATOM 1000 N N . GLU A 1 128 ? -22.656 -4.828 1.262 1 98.69 128 GLU A N 1
ATOM 1001 C CA . GLU A 1 128 ? -22.141 -5.914 2.088 1 98.69 128 GLU A CA 1
ATOM 1002 C C . GLU A 1 128 ? -21.156 -6.773 1.309 1 98.69 128 GLU A C 1
ATOM 1004 O O . GLU A 1 128 ? -20.156 -7.262 1.869 1 98.69 128 GLU A O 1
ATOM 1009 N N . ASN A 1 129 ? -21.422 -6.977 -0.011 1 98.88 129 ASN A N 1
ATOM 1010 C CA . ASN A 1 129 ? -20.531 -7.75 -0.867 1 98.88 129 ASN A CA 1
ATOM 1011 C C . ASN A 1 129 ? -19.25 -6.977 -1.19 1 98.88 129 ASN A C 1
ATOM 1013 O O . ASN A 1 129 ? -18.172 -7.57 -1.32 1 98.88 129 ASN A O 1
ATOM 1017 N N . ILE A 1 130 ? -19.406 -5.68 -1.341 1 98.94 130 ILE A N 1
ATOM 1018 C CA . ILE A 1 130 ? -18.234 -4.844 -1.588 1 98.94 130 ILE A CA 1
ATOM 1019 C C . ILE A 1 130 ? -17.297 -4.895 -0.379 1 98.94 130 ILE A C 1
ATOM 1021 O O . ILE A 1 130 ? -16.078 -4.996 -0.531 1 98.94 130 ILE A O 1
ATOM 1025 N N . VAL A 1 131 ? -17.859 -4.848 0.837 1 98.94 131 VAL A N 1
ATOM 1026 C CA . VAL A 1 131 ? -17.047 -4.918 2.055 1 98.94 131 VAL A CA 1
ATOM 1027 C C . VAL A 1 131 ? -16.297 -6.246 2.102 1 98.94 131 VAL A C 1
ATOM 1029 O O . VAL A 1 131 ? -15.109 -6.277 2.43 1 98.94 131 VAL A O 1
ATOM 1032 N N . ARG A 1 132 ? -16.953 -7.312 1.729 1 98.88 132 ARG A N 1
ATOM 1033 C CA . ARG A 1 132 ? -16.312 -8.625 1.687 1 98.88 132 ARG A CA 1
ATOM 1034 C C . ARG A 1 132 ? -15.203 -8.648 0.648 1 98.88 132 ARG A C 1
ATOM 1036 O O . ARG A 1 132 ? -14.133 -9.211 0.895 1 98.88 132 ARG A O 1
ATOM 1043 N N . ALA A 1 133 ? -15.477 -8.055 -0.516 1 98.94 133 ALA A N 1
ATOM 1044 C CA . ALA A 1 133 ? -14.484 -8.008 -1.582 1 98.94 133 ALA A CA 1
ATOM 1045 C C . ALA A 1 133 ? -13.234 -7.242 -1.139 1 98.94 133 ALA A C 1
ATOM 1047 O O . ALA A 1 133 ? -12.109 -7.66 -1.421 1 98.94 133 ALA A O 1
ATOM 1048 N N . VAL A 1 134 ? -13.477 -6.156 -0.408 1 98.94 134 VAL A N 1
ATOM 1049 C CA . VAL A 1 134 ? -12.375 -5.344 0.105 1 98.94 134 VAL A CA 1
ATOM 1050 C C . VAL A 1 134 ? -11.547 -6.156 1.094 1 98.94 134 VAL A C 1
ATOM 1052 O O . VAL A 1 134 ? -10.312 -6.172 1.018 1 98.94 134 VAL A O 1
ATOM 1055 N N . SER A 1 135 ? -12.18 -6.82 1.978 1 98.88 135 SER A N 1
ATOM 1056 C CA . SER A 1 135 ? -11.508 -7.648 2.973 1 98.88 135 SER A CA 1
ATOM 1057 C C . SER A 1 135 ? -10.68 -8.742 2.309 1 98.88 135 SER A C 1
ATOM 1059 O O . SER A 1 135 ? -9.523 -8.969 2.686 1 98.88 135 SER A O 1
ATOM 1061 N N . LYS A 1 136 ? -11.203 -9.367 1.334 1 98.88 136 LYS A N 1
ATOM 1062 C CA . LYS A 1 136 ? -10.523 -10.461 0.654 1 98.88 136 LYS A CA 1
ATOM 1063 C C . LYS A 1 136 ? -9.352 -9.953 -0.17 1 98.88 136 LYS A C 1
ATOM 1065 O O . LYS A 1 136 ? -8.289 -10.586 -0.198 1 98.88 136 LYS A O 1
ATOM 1070 N N . LEU A 1 137 ? -9.57 -8.828 -0.87 1 98.94 137 LEU A N 1
ATOM 1071 C CA . LEU A 1 137 ? -8.461 -8.266 -1.629 1 98.94 137 LEU A CA 1
ATOM 1072 C C . LEU A 1 137 ? -7.316 -7.863 -0.702 1 98.94 137 LEU A C 1
ATOM 1074 O O . LEU A 1 137 ? -6.145 -8.07 -1.025 1 98.94 137 LEU A O 1
ATOM 1078 N N . ALA A 1 138 ? -7.637 -7.258 0.433 1 98.94 138 ALA A N 1
ATOM 1079 C CA . ALA A 1 138 ? -6.621 -6.871 1.408 1 98.94 138 ALA A CA 1
ATOM 1080 C C . ALA A 1 138 ? -5.84 -8.086 1.896 1 98.94 138 ALA A C 1
ATOM 1082 O O . ALA A 1 138 ? -4.609 -8.055 1.983 1 98.94 138 ALA A O 1
ATOM 1083 N N . ARG A 1 139 ? -6.543 -9.156 2.188 1 98.75 139 ARG A N 1
ATOM 1084 C CA . ARG A 1 139 ? -5.895 -10.391 2.633 1 98.75 139 ARG A CA 1
ATOM 1085 C C . ARG A 1 139 ? -4.977 -10.945 1.552 1 98.75 139 ARG A C 1
ATOM 1087 O O . ARG A 1 139 ? -3.877 -11.422 1.847 1 98.75 139 ARG A O 1
ATOM 1094 N N . VAL A 1 140 ? -5.438 -10.906 0.378 1 98.88 140 VAL A N 1
ATOM 1095 C CA . VAL A 1 140 ? -4.637 -11.352 -0.758 1 98.88 140 VAL A CA 1
ATOM 1096 C C . VAL A 1 140 ? -3.354 -10.531 -0.839 1 98.88 140 VAL A C 1
ATOM 1098 O O . VAL A 1 140 ? -2.27 -11.078 -1.057 1 98.88 140 VAL A O 1
ATOM 1101 N N . CYS A 1 141 ? -3.461 -9.242 -0.688 1 98.88 141 CYS A N 1
ATOM 1102 C CA . CYS A 1 141 ? -2.295 -8.367 -0.738 1 98.88 141 CYS A CA 1
ATOM 1103 C C . CYS A 1 141 ? -1.306 -8.711 0.368 1 98.88 141 CYS A C 1
ATOM 1105 O O . CYS A 1 141 ? -0.092 -8.664 0.158 1 98.88 141 CYS A O 1
ATOM 1107 N N . VAL A 1 142 ? -1.783 -9.047 1.549 1 98.88 142 VAL A N 1
ATOM 1108 C CA . VAL A 1 142 ? -0.912 -9.492 2.633 1 98.88 142 VAL A CA 1
ATOM 1109 C C . VAL A 1 142 ? -0.172 -10.758 2.213 1 98.88 142 VAL A C 1
ATOM 1111 O O . VAL A 1 142 ? 1.046 -10.859 2.387 1 98.88 142 VAL A O 1
ATOM 1114 N N . GLU A 1 143 ? -0.892 -11.68 1.637 1 98.88 143 GLU A N 1
ATOM 1115 C CA . GLU A 1 143 ? -0.295 -12.945 1.226 1 98.88 143 GLU A CA 1
ATOM 1116 C C . GLU A 1 143 ? 0.747 -12.734 0.13 1 98.88 143 GLU A C 1
ATOM 1118 O O . GLU A 1 143 ? 1.768 -13.422 0.095 1 98.88 143 GLU A O 1
ATOM 1123 N N . ILE A 1 144 ? 0.458 -11.844 -0.772 1 98.88 144 ILE A N 1
ATOM 1124 C CA . ILE A 1 144 ? 1.43 -11.523 -1.813 1 98.88 144 ILE A CA 1
ATOM 1125 C C . ILE A 1 144 ? 2.734 -11.047 -1.177 1 98.88 144 ILE A C 1
ATOM 1127 O O . ILE A 1 144 ? 3.82 -11.453 -1.6 1 98.88 144 ILE A O 1
ATOM 1131 N N . CYS A 1 145 ? 2.633 -10.18 -0.15 1 98.75 145 CYS A N 1
ATOM 1132 C CA . CYS A 1 145 ? 3.822 -9.703 0.546 1 98.75 145 CYS A CA 1
ATOM 1133 C C . CYS A 1 145 ? 4.562 -10.859 1.214 1 98.75 145 CYS A C 1
ATOM 1135 O O . CYS A 1 145 ? 5.793 -10.914 1.176 1 98.75 145 CYS A O 1
ATOM 1137 N N . GLU A 1 146 ? 3.797 -11.734 1.829 1 98.75 146 GLU A N 1
ATOM 1138 C CA . GLU A 1 146 ? 4.402 -12.922 2.43 1 98.75 146 GLU A CA 1
ATOM 1139 C C . GLU A 1 146 ? 5.141 -13.75 1.385 1 98.75 146 GLU A C 1
ATOM 1141 O O . GLU A 1 146 ? 6.266 -14.195 1.62 1 98.75 146 GLU A O 1
ATOM 1146 N N . GLY A 1 147 ? 4.5 -13.984 0.263 1 98.5 147 GLY A N 1
ATOM 1147 C CA . GLY A 1 147 ? 5.113 -14.742 -0.816 1 98.5 147 GLY A CA 1
ATOM 1148 C C . GLY A 1 147 ? 6.387 -14.109 -1.344 1 98.5 147 GLY A C 1
ATOM 1149 O O . GLY A 1 147 ? 7.379 -14.797 -1.575 1 98.5 147 GLY A O 1
ATOM 1150 N N . GLN A 1 148 ? 6.375 -12.797 -1.567 1 98 148 GLN A N 1
ATOM 1151 C CA . GLN A 1 148 ? 7.559 -12.094 -2.043 1 98 148 GLN A CA 1
ATOM 1152 C C . GLN A 1 148 ? 8.695 -12.18 -1.026 1 98 148 GLN A C 1
ATOM 1154 O O . GLN A 1 148 ? 9.859 -12.328 -1.4 1 98 148 GLN A O 1
ATOM 1159 N N . PHE A 1 149 ? 8.367 -12.023 0.254 1 98.31 149 PHE A N 1
ATOM 1160 C CA . PHE A 1 149 ? 9.375 -12.156 1.305 1 98.31 149 PHE A CA 1
ATOM 1161 C C . PHE A 1 149 ? 10 -13.547 1.283 1 98.31 149 PHE A C 1
ATOM 1163 O O . PHE A 1 149 ? 11.219 -13.688 1.412 1 98.31 149 PHE A O 1
ATOM 1170 N N . MET A 1 150 ? 9.133 -14.57 1.147 1 97.56 150 MET A N 1
ATOM 1171 C CA . MET A 1 150 ? 9.617 -15.945 1.046 1 97.56 150 MET A CA 1
ATOM 1172 C C . MET A 1 150 ? 10.562 -16.094 -0.143 1 97.56 150 MET A C 1
ATOM 1174 O O . MET A 1 150 ? 11.648 -16.672 -0.013 1 97.56 150 MET A O 1
ATOM 1178 N N . ASP A 1 151 ? 10.156 -15.57 -1.259 1 95.56 151 ASP A N 1
ATOM 1179 C CA . ASP A 1 151 ? 10.961 -15.641 -2.473 1 95.56 151 ASP A CA 1
ATOM 1180 C C . ASP A 1 151 ? 12.352 -15.062 -2.24 1 95.56 151 ASP A C 1
ATOM 1182 O O . ASP A 1 151 ? 13.359 -15.695 -2.566 1 95.56 151 ASP A O 1
ATOM 1186 N N . MET A 1 152 ? 12.461 -13.93 -1.641 1 93.88 152 MET A N 1
ATOM 1187 C CA . MET A 1 152 ? 13.742 -13.281 -1.361 1 93.88 152 MET A CA 1
ATOM 1188 C C . MET A 1 152 ? 14.547 -14.086 -0.348 1 93.88 152 MET A C 1
ATOM 1190 O O . MET A 1 152 ? 15.766 -14.234 -0.493 1 93.88 152 MET A O 1
ATOM 1194 N N . SER A 1 153 ? 13.852 -14.586 0.653 1 94.81 153 SER A N 1
ATOM 1195 C CA . SER A 1 153 ? 14.523 -15.328 1.718 1 94.81 153 SER A CA 1
ATOM 1196 C C . SER A 1 153 ? 15.141 -16.625 1.19 1 94.81 153 SER A C 1
ATOM 1198 O O . SER A 1 153 ? 16.141 -17.094 1.72 1 94.81 153 SER A O 1
ATOM 1200 N N . PHE A 1 154 ? 14.531 -17.25 0.174 1 94.12 154 PHE A N 1
ATOM 1201 C CA . PHE A 1 154 ? 14.992 -18.516 -0.388 1 94.12 154 PHE A CA 1
ATOM 1202 C C . PHE A 1 154 ? 16.375 -18.344 -1.017 1 94.12 154 PHE A C 1
ATOM 1204 O O . PHE A 1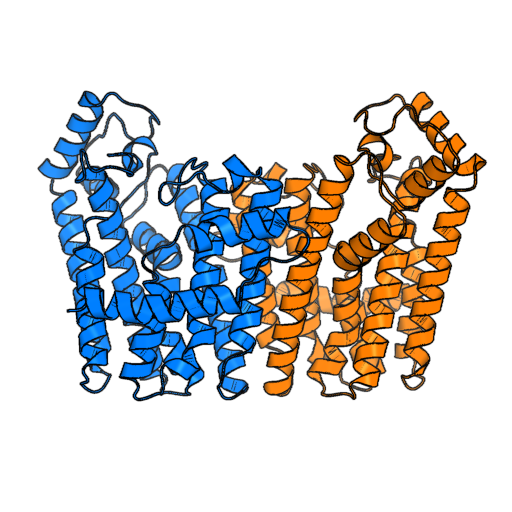 154 ? 17.125 -19.312 -1.111 1 94.12 154 PHE A O 1
ATOM 1211 N N . GLU A 1 155 ? 16.688 -17.172 -1.435 1 87.5 155 GLU A N 1
ATOM 1212 C CA . GLU A 1 155 ? 17.984 -16.922 -2.049 1 87.5 155 GLU A CA 1
ATOM 1213 C C . GLU A 1 155 ? 19.109 -17.094 -1.039 1 87.5 155 GLU A C 1
ATOM 1215 O O . GLU A 1 155 ? 20.234 -17.438 -1.409 1 87.5 155 GLU A O 1
ATOM 1220 N N . GLU A 1 156 ? 18.781 -16.875 0.214 1 88.19 156 GLU A N 1
ATOM 1221 C CA . GLU A 1 156 ? 19.797 -16.922 1.255 1 88.19 156 GLU A CA 1
ATOM 1222 C C . GLU A 1 156 ? 19.828 -18.297 1.93 1 88.19 156 GLU A C 1
ATOM 1224 O O . GLU A 1 156 ? 20.734 -18.578 2.721 1 88.19 156 GLU A O 1
ATOM 1229 N N . ARG A 1 157 ? 18.938 -19.109 1.574 1 90.81 157 ARG A N 1
ATOM 1230 C CA . ARG A 1 157 ? 18.844 -20.422 2.184 1 90.81 157 ARG A CA 1
ATOM 1231 C C . ARG A 1 157 ? 19.641 -21.453 1.379 1 90.81 157 ARG A C 1
ATOM 1233 O O . ARG A 1 157 ? 19.688 -21.391 0.148 1 90.81 157 ARG A O 1
ATOM 1240 N N . ASP A 1 158 ? 20.109 -22.391 2.113 1 87.19 158 ASP A N 1
ATOM 1241 C CA . ASP A 1 158 ? 20.859 -23.453 1.45 1 87.19 158 ASP A CA 1
ATOM 1242 C C . ASP A 1 158 ? 19.938 -24.406 0.703 1 87.19 158 ASP A C 1
ATOM 1244 O O . ASP A 1 158 ? 20.25 -24.859 -0.401 1 87.19 158 ASP A O 1
ATOM 1248 N N . SER A 1 159 ? 18.875 -24.75 1.312 1 90.69 159 SER A N 1
ATOM 1249 C CA . SER A 1 159 ? 17.922 -25.688 0.712 1 90.69 159 SER A CA 1
ATOM 1250 C C . SER A 1 159 ? 16.484 -25.219 0.899 1 90.69 159 SER A C 1
ATOM 1252 O O . SER A 1 159 ? 16.156 -24.625 1.923 1 90.69 159 SER A O 1
ATOM 1254 N N . VAL A 1 160 ? 15.727 -25.406 -0.149 1 95.38 160 VAL A N 1
ATOM 1255 C CA . VAL A 1 160 ? 14.289 -25.141 -0.164 1 95.38 160 VAL A CA 1
ATOM 1256 C C . VAL A 1 160 ? 13.547 -26.359 -0.703 1 95.38 160 VAL A C 1
ATOM 1258 O O . VAL A 1 160 ? 13.914 -26.922 -1.745 1 95.38 160 VAL A O 1
ATOM 1261 N N . GLY A 1 161 ? 12.508 -26.812 0.049 1 96.56 161 GLY A N 1
ATOM 1262 C CA . GLY A 1 161 ? 11.734 -27.953 -0.422 1 96.56 161 GLY A CA 1
ATOM 1263 C C . GLY A 1 161 ? 10.641 -27.562 -1.404 1 96.56 161 GLY A C 1
ATOM 1264 O O . GLY A 1 161 ? 10.312 -26.391 -1.545 1 96.56 161 GLY A O 1
ATOM 1265 N N . GLU A 1 162 ? 10.133 -28.594 -2.107 1 97.62 162 GLU A N 1
ATOM 1266 C CA . GLU A 1 162 ? 9.086 -28.375 -3.094 1 97.62 162 GLU A CA 1
ATOM 1267 C C . GLU A 1 162 ? 7.848 -27.75 -2.451 1 97.62 162 GLU A C 1
ATOM 1269 O O . GLU A 1 162 ? 7.227 -26.859 -3.027 1 97.62 162 GLU A O 1
ATOM 1274 N N . SER A 1 163 ? 7.508 -28.203 -1.266 1 98.06 163 SER A N 1
ATOM 1275 C CA . SER A 1 163 ? 6.328 -27.688 -0.585 1 98.06 163 SER A CA 1
ATOM 1276 C C . SER A 1 163 ? 6.484 -26.203 -0.266 1 98.06 163 SER A C 1
ATOM 1278 O O . SER A 1 163 ? 5.527 -25.438 -0.364 1 98.06 163 SER A O 1
ATOM 1280 N N . GLU A 1 164 ? 7.656 -25.828 0.156 1 97.69 164 GLU A N 1
ATOM 1281 C CA . GLU A 1 164 ? 7.934 -24.422 0.444 1 97.69 164 GLU A CA 1
ATOM 1282 C C . GLU A 1 164 ? 7.848 -23.578 -0.82 1 97.69 164 GLU A C 1
ATOM 1284 O O . GLU A 1 164 ? 7.289 -22.469 -0.799 1 97.69 164 GLU A O 1
ATOM 1289 N N . TYR A 1 165 ? 8.406 -24.125 -1.904 1 97.94 165 TYR A N 1
ATOM 1290 C CA . TYR A 1 165 ? 8.328 -23.453 -3.189 1 97.94 165 TYR A CA 1
ATOM 1291 C C . TYR A 1 165 ? 6.879 -23.25 -3.615 1 97.94 165 TYR A C 1
ATOM 1293 O O . TYR A 1 165 ? 6.496 -22.156 -4.031 1 97.94 165 TYR A O 1
ATOM 1301 N N . LEU A 1 166 ? 6.125 -24.266 -3.439 1 98.62 166 LEU A N 1
ATOM 1302 C CA . LEU A 1 166 ? 4.73 -24.203 -3.871 1 98.62 166 LEU A CA 1
ATOM 1303 C C . LEU A 1 166 ? 3.945 -23.203 -3.033 1 98.62 166 LEU A C 1
ATOM 1305 O O . LEU A 1 166 ? 3.08 -22.484 -3.555 1 98.62 166 LEU A O 1
ATOM 1309 N N . GLU A 1 167 ? 4.219 -23.156 -1.76 1 98.62 167 GLU A N 1
ATOM 1310 C CA . GLU A 1 167 ? 3.568 -22.188 -0.898 1 98.62 167 GLU A CA 1
ATOM 1311 C C . GLU A 1 167 ? 3.965 -20.766 -1.285 1 98.62 167 GLU A C 1
ATOM 1313 O O . GLU A 1 167 ? 3.123 -19.859 -1.305 1 98.62 167 GLU A O 1
ATOM 1318 N N . MET A 1 168 ? 5.219 -20.578 -1.569 1 98.31 168 MET A N 1
ATOM 1319 C CA . MET A 1 168 ? 5.719 -19.281 -2.01 1 98.31 168 MET A CA 1
ATOM 1320 C C . MET A 1 168 ? 5.039 -18.844 -3.305 1 98.31 168 MET A C 1
ATOM 1322 O O . MET A 1 168 ? 4.562 -17.719 -3.414 1 98.31 168 MET A O 1
ATOM 1326 N N . VAL A 1 169 ? 4.887 -19.734 -4.262 1 98.38 169 VAL A N 1
ATOM 1327 C CA . VAL A 1 169 ? 4.277 -19.438 -5.555 1 98.38 169 VAL A CA 1
ATOM 1328 C C . VAL A 1 169 ? 2.785 -19.172 -5.379 1 98.38 169 VAL A C 1
ATOM 1330 O O . VAL A 1 169 ? 2.225 -18.297 -6.035 1 98.38 169 VAL A O 1
ATOM 1333 N N . ARG A 1 170 ? 2.156 -19.984 -4.523 1 98.75 170 ARG A N 1
ATOM 1334 C CA . ARG A 1 170 ? 0.748 -19.75 -4.215 1 98.75 170 ARG A CA 1
ATOM 1335 C C . ARG A 1 170 ? 0.517 -18.328 -3.729 1 98.75 170 ARG A C 1
ATOM 1337 O O . ARG A 1 170 ? -0.4 -17.641 -4.195 1 98.75 170 ARG A O 1
ATOM 1344 N N . LYS A 1 171 ? 1.354 -17.875 -2.857 1 98.75 171 LYS A N 1
ATOM 1345 C CA . LYS A 1 171 ? 1.197 -16.562 -2.232 1 98.75 171 LYS A CA 1
ATOM 1346 C C . LYS A 1 171 ? 1.633 -15.453 -3.178 1 98.75 171 LYS A C 1
ATOM 1348 O O . LYS A 1 171 ? 0.938 -14.438 -3.316 1 98.75 171 LYS A O 1
ATOM 1353 N N . LYS A 1 172 ? 2.732 -15.617 -3.807 1 98.12 172 LYS A N 1
ATOM 1354 C CA . LYS A 1 172 ? 3.328 -14.562 -4.617 1 98.12 172 LYS A CA 1
ATOM 1355 C C . LYS A 1 172 ? 2.541 -14.352 -5.906 1 98.12 172 LYS A C 1
ATOM 1357 O O . LYS A 1 172 ? 2.398 -13.219 -6.375 1 98.12 172 LYS A O 1
ATOM 1362 N N . THR A 1 173 ? 2 -15.438 -6.469 1 97.69 173 THR A N 1
ATOM 1363 C CA . THR A 1 173 ? 1.388 -15.367 -7.793 1 97.69 173 THR A CA 1
ATOM 1364 C C . THR A 1 173 ? -0.043 -15.898 -7.75 1 97.69 173 THR A C 1
ATOM 1366 O O . THR A 1 173 ? -0.959 -15.273 -8.281 1 97.69 173 THR A O 1
ATOM 1369 N N . GLY A 1 174 ? -0.292 -16.969 -7.094 1 98.69 174 GLY A N 1
ATOM 1370 C CA . GLY A 1 174 ? -1.544 -17.703 -7.129 1 98.69 174 GLY A CA 1
ATOM 1371 C C . GLY A 1 174 ? -2.713 -16.922 -6.559 1 98.69 174 GLY A C 1
ATOM 1372 O O . GLY A 1 174 ? -3.787 -16.875 -7.164 1 98.69 174 GLY A O 1
ATOM 1373 N N . VAL A 1 175 ? -2.484 -16.281 -5.48 1 98.94 175 VAL A N 1
ATOM 1374 C CA . VAL A 1 175 ? -3.6 -15.695 -4.746 1 98.94 175 VAL A CA 1
ATOM 1375 C C . VAL A 1 175 ? -4.195 -14.539 -5.547 1 98.94 175 VAL A C 1
ATOM 1377 O O . VAL A 1 175 ? -5.406 -14.305 -5.508 1 98.94 175 VAL A O 1
ATOM 1380 N N . LEU A 1 176 ? -3.363 -13.773 -6.266 1 98.88 176 LEU A N 1
ATOM 1381 C CA . LEU A 1 176 ? -3.912 -12.68 -7.059 1 98.88 176 LEU A CA 1
ATOM 1382 C C . LEU A 1 176 ? -4.754 -13.219 -8.211 1 98.88 176 LEU A C 1
ATOM 1384 O O . LEU A 1 176 ? -5.789 -12.641 -8.555 1 98.88 176 LEU A O 1
ATOM 1388 N N . ILE A 1 177 ? -4.355 -14.312 -8.82 1 98.88 177 ILE A N 1
ATOM 1389 C CA . ILE A 1 177 ? -5.168 -14.945 -9.852 1 98.88 177 ILE A CA 1
ATOM 1390 C C . ILE A 1 177 ? -6.402 -15.586 -9.219 1 98.88 177 ILE A C 1
ATOM 1392 O O . ILE A 1 177 ? -7.484 -15.562 -9.805 1 98.88 177 ILE A O 1
ATOM 1396 N N . GLY A 1 178 ? -6.207 -16.141 -8.016 1 98.94 178 GLY A N 1
ATOM 1397 C CA . GLY A 1 178 ? -7.336 -16.672 -7.27 1 98.94 178 GLY A CA 1
ATOM 1398 C C . GLY A 1 178 ? -8.445 -15.664 -7.062 1 98.94 178 GLY A C 1
ATOM 1399 O O .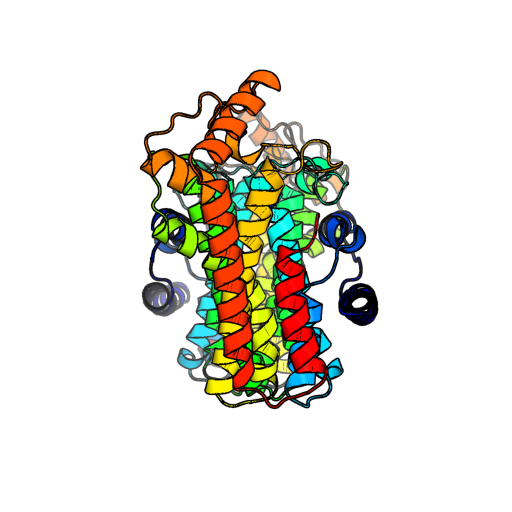 GLY A 1 178 ? -9.609 -15.938 -7.359 1 98.94 178 GLY A O 1
ATOM 1400 N N . ILE A 1 179 ? -8.047 -14.484 -6.605 1 98.94 179 ILE A N 1
ATOM 1401 C CA . ILE A 1 179 ? -9.055 -13.469 -6.34 1 98.94 179 ILE A CA 1
ATOM 1402 C C . ILE A 1 179 ? -9.586 -12.914 -7.66 1 98.94 179 ILE A C 1
ATOM 1404 O O . ILE A 1 179 ? -10.75 -12.531 -7.762 1 98.94 179 ILE A O 1
ATOM 1408 N N . SER A 1 180 ? -8.773 -12.859 -8.695 1 98.94 180 SER A N 1
ATOM 1409 C CA . SER A 1 180 ? -9.242 -12.445 -10.008 1 98.94 180 SER A CA 1
ATOM 1410 C C . SER A 1 180 ? -10.438 -13.289 -10.453 1 98.94 180 SER A C 1
ATOM 1412 O O . SER A 1 180 ? -11.406 -12.766 -11.008 1 98.94 180 SER A O 1
ATOM 1414 N N . ALA A 1 181 ? -10.359 -14.539 -10.195 1 98.94 181 ALA A N 1
ATOM 1415 C CA . ALA A 1 181 ? -11.406 -15.461 -10.633 1 98.94 181 ALA A CA 1
ATOM 1416 C C . ALA A 1 181 ? -12.594 -15.445 -9.672 1 98.94 181 ALA A C 1
ATOM 1418 O O . ALA A 1 181 ? -13.742 -15.594 -10.094 1 98.94 181 ALA A O 1
ATOM 1419 N N . SER A 1 182 ? -12.367 -15.25 -8.398 1 98.94 182 SER A N 1
ATOM 1420 C CA . SER A 1 182 ? -13.391 -15.523 -7.395 1 98.94 182 SER A CA 1
ATOM 1421 C C . SER A 1 182 ? -14.133 -14.258 -7 1 98.94 182 SER A C 1
ATOM 1423 O O . SER A 1 182 ? -15.227 -14.32 -6.441 1 98.94 182 SER A O 1
ATOM 1425 N N . ILE A 1 183 ? -13.578 -13.086 -7.254 1 98.94 183 ILE A N 1
ATOM 1426 C CA . ILE A 1 183 ? -14.117 -11.852 -6.699 1 98.94 183 ILE A CA 1
ATOM 1427 C C . ILE A 1 183 ? -15.5 -11.578 -7.277 1 98.94 183 ILE A C 1
ATOM 1429 O O . ILE A 1 183 ? -16.375 -11.047 -6.59 1 98.94 183 ILE A O 1
ATOM 1433 N N . PRO A 1 184 ? -15.812 -11.953 -8.547 1 98.88 184 PRO A N 1
ATOM 1434 C CA . PRO A 1 184 ? -17.188 -11.766 -9.016 1 98.88 184 PRO A CA 1
ATOM 1435 C C . PRO A 1 184 ? -18.203 -12.562 -8.203 1 98.88 184 PRO A C 1
ATOM 1437 O O . PRO A 1 184 ? -19.312 -12.086 -7.957 1 98.88 184 PRO A O 1
ATOM 1440 N N . ALA A 1 185 ? -17.812 -13.781 -7.801 1 98.88 185 ALA A N 1
ATOM 1441 C CA . ALA A 1 185 ? -18.719 -14.555 -6.961 1 98.88 185 ALA A CA 1
ATOM 1442 C C . ALA A 1 185 ? -19 -13.836 -5.645 1 98.88 185 ALA A C 1
ATOM 1444 O O . ALA A 1 185 ? -20.125 -13.883 -5.133 1 98.88 185 ALA A O 1
ATOM 1445 N N . VAL A 1 186 ? -18.047 -13.148 -5.098 1 98.88 186 VAL A N 1
ATOM 1446 C CA . VAL A 1 186 ? -18.203 -12.367 -3.875 1 98.88 186 VAL A CA 1
ATOM 1447 C C . VAL A 1 186 ? -19.125 -11.18 -4.137 1 98.88 186 VAL A C 1
ATOM 1449 O O . VAL A 1 186 ? -20.094 -10.969 -3.402 1 98.88 186 VAL A O 1
ATOM 1452 N N . LEU A 1 187 ? -18.859 -10.445 -5.219 1 98.88 187 LEU A N 1
ATOM 1453 C CA . LEU A 1 187 ? -19.594 -9.219 -5.531 1 98.88 187 LEU A CA 1
ATOM 1454 C C . LEU A 1 187 ? -21.062 -9.508 -5.805 1 98.88 187 LEU A C 1
ATOM 1456 O O . LEU A 1 187 ? -21.938 -8.727 -5.426 1 98.88 187 LEU A O 1
ATOM 1460 N N . PHE A 1 188 ? -21.297 -10.68 -6.387 1 98.44 188 PHE A N 1
ATOM 1461 C CA . PHE A 1 188 ? -22.656 -10.945 -6.844 1 98.44 188 PHE A CA 1
ATOM 1462 C C . PHE A 1 188 ? -23.359 -11.922 -5.906 1 98.44 188 PHE A C 1
ATOM 1464 O O . PHE A 1 188 ? -24.453 -12.406 -6.211 1 98.44 188 PHE A O 1
ATOM 1471 N N . GLY A 1 189 ? -22.75 -12.227 -4.777 1 98.38 189 GLY A N 1
ATOM 1472 C CA . GLY A 1 189 ? -23.391 -12.969 -3.701 1 98.38 189 GLY A CA 1
ATOM 1473 C C . GLY A 1 189 ? -23.672 -14.422 -4.062 1 98.38 189 GLY A C 1
ATOM 1474 O O . GLY A 1 189 ? -24.75 -14.938 -3.762 1 98.38 189 GLY A O 1
ATOM 1475 N N . LYS A 1 190 ? -22.766 -15.023 -4.809 1 98.12 190 LYS A N 1
ATOM 1476 C CA . LYS A 1 190 ? -22.922 -16.438 -5.152 1 98.12 190 LYS A CA 1
ATOM 1477 C C . LYS A 1 190 ? -22.609 -17.328 -3.959 1 98.12 190 LYS A C 1
ATOM 1479 O O . LYS A 1 190 ? -22.062 -16.875 -2.955 1 98.12 190 LYS A O 1
ATOM 1484 N N . ASP A 1 191 ? -22.938 -18.609 -4.078 1 97.5 191 ASP A N 1
ATOM 1485 C CA . ASP A 1 191 ? -22.703 -19.594 -3.027 1 97.5 191 ASP A CA 1
ATOM 1486 C C . ASP A 1 191 ? -21.203 -19.734 -2.725 1 97.5 191 ASP A C 1
ATOM 1488 O O . ASP A 1 191 ? -20.375 -19.672 -3.635 1 97.5 191 ASP A O 1
ATOM 1492 N N . GLU A 1 192 ? -20.906 -20 -1.491 1 97.81 192 GLU A N 1
ATOM 1493 C CA . GLU A 1 192 ? -19.531 -20.141 -1.043 1 97.81 192 GLU A CA 1
ATOM 1494 C C . GLU A 1 192 ? -18.812 -21.234 -1.821 1 97.81 192 GLU A C 1
ATOM 1496 O O . GLU A 1 192 ? -17.609 -21.141 -2.074 1 97.81 192 GLU A O 1
ATOM 1501 N N . SER A 1 193 ? -19.531 -22.25 -2.195 1 98 193 SER A N 1
ATOM 1502 C CA . SER A 1 193 ? -18.938 -23.344 -2.947 1 98 193 SER A CA 1
ATOM 1503 C C . SER A 1 193 ? -18.453 -22.875 -4.316 1 98 193 SER A C 1
ATOM 1505 O O . SER A 1 193 ? -17.406 -23.312 -4.797 1 98 193 SER A O 1
ATOM 1507 N N . VAL A 1 194 ? -19.25 -22 -4.914 1 98.56 194 VAL A N 1
ATOM 1508 C CA . VAL A 1 194 ? -18.891 -21.453 -6.215 1 98.56 194 VAL A CA 1
ATOM 1509 C C . VAL A 1 194 ? -17.672 -20.531 -6.066 1 98.56 194 VAL A C 1
ATOM 1511 O O . VAL A 1 194 ? -16.734 -20.594 -6.867 1 98.56 194 VAL A O 1
ATOM 1514 N N . GLU A 1 195 ? -17.703 -19.672 -5.074 1 98.75 195 GLU A N 1
ATOM 1515 C CA . GLU A 1 195 ? -16.562 -18.797 -4.793 1 98.75 195 GLU A CA 1
ATOM 1516 C C . GLU A 1 195 ? -15.289 -19.609 -4.582 1 98.75 195 GLU A C 1
ATOM 1518 O O . GLU A 1 195 ? -14.242 -19.281 -5.145 1 98.75 195 GLU A O 1
ATOM 1523 N N . LYS A 1 196 ? -15.383 -20.641 -3.764 1 98.75 196 LYS A N 1
ATOM 1524 C CA . LYS A 1 196 ? -14.234 -21.484 -3.459 1 98.75 196 LYS A CA 1
ATOM 1525 C C . LYS A 1 196 ? -13.711 -22.188 -4.715 1 98.75 196 LYS A C 1
ATOM 1527 O O . LYS A 1 196 ? -12.5 -22.312 -4.902 1 98.75 196 LYS A O 1
ATOM 1532 N N . ALA A 1 197 ? -14.609 -22.641 -5.539 1 98.75 197 ALA A N 1
ATOM 1533 C CA . ALA A 1 197 ? -14.219 -23.297 -6.785 1 98.75 197 ALA A CA 1
ATOM 1534 C C . ALA A 1 197 ? -13.453 -22.359 -7.695 1 98.75 197 ALA A C 1
ATOM 1536 O O . ALA A 1 197 ? -12.414 -22.719 -8.258 1 98.75 197 ALA A O 1
ATOM 1537 N N . LEU A 1 198 ? -13.977 -21.156 -7.832 1 98.94 198 LEU A N 1
ATOM 1538 C CA . LEU A 1 198 ? -13.312 -20.172 -8.672 1 98.94 198 LEU A CA 1
ATOM 1539 C C . LEU A 1 198 ? -11.977 -19.75 -8.062 1 98.94 198 LEU A C 1
ATOM 1541 O O . LEU A 1 198 ? -11 -19.547 -8.781 1 98.94 198 LEU A O 1
ATOM 1545 N N . TRP A 1 199 ? -11.93 -19.625 -6.754 1 98.94 199 TRP A N 1
ATOM 1546 C CA . TRP A 1 199 ? -10.688 -19.328 -6.055 1 98.94 199 TRP A CA 1
ATOM 1547 C C . TRP A 1 199 ? -9.641 -20.406 -6.344 1 98.94 199 TRP A C 1
ATOM 1549 O O . TRP A 1 199 ? -8.508 -20.094 -6.73 1 98.94 199 TRP A O 1
ATOM 1559 N N . ASN A 1 200 ? -10.039 -21.641 -6.234 1 98.94 200 ASN A N 1
ATOM 1560 C CA . ASN A 1 200 ? -9.125 -22.75 -6.473 1 98.94 200 ASN A CA 1
ATOM 1561 C C . ASN A 1 200 ? -8.695 -22.812 -7.938 1 98.94 200 ASN A C 1
ATOM 1563 O O . ASN A 1 200 ? -7.539 -23.125 -8.234 1 98.94 200 ASN A O 1
ATOM 1567 N N . TYR A 1 201 ? -9.68 -22.578 -8.836 1 98.94 201 TYR A N 1
ATOM 1568 C CA . TYR A 1 201 ? -9.328 -22.453 -10.242 1 98.94 201 TYR A CA 1
ATOM 1569 C C . TYR A 1 201 ? -8.188 -21.469 -10.43 1 98.94 201 TYR A C 1
ATOM 1571 O O . TYR A 1 201 ? -7.207 -21.75 -11.117 1 98.94 201 TYR A O 1
ATOM 1579 N N . GLY A 1 202 ? -8.32 -20.281 -9.852 1 98.94 202 GLY A N 1
ATOM 1580 C CA . GLY A 1 202 ? -7.301 -19.25 -9.969 1 98.94 202 GLY A CA 1
ATOM 1581 C C . GLY A 1 202 ? -5.988 -19.641 -9.32 1 98.94 202 GLY A C 1
ATOM 1582 O O . GLY A 1 202 ? -4.918 -19.453 -9.906 1 98.94 202 GLY A O 1
ATOM 1583 N N . ILE A 1 203 ? -6.023 -20.219 -8.109 1 98.94 203 ILE A N 1
ATOM 1584 C CA . ILE A 1 203 ? -4.836 -20.609 -7.352 1 98.94 203 ILE A CA 1
ATOM 1585 C C . ILE A 1 203 ? -4.016 -21.609 -8.156 1 98.94 203 ILE A C 1
ATOM 1587 O O . ILE A 1 203 ? -2.816 -21.422 -8.367 1 98.94 203 ILE A O 1
ATOM 1591 N N . TYR A 1 204 ? -4.684 -22.656 -8.617 1 98.88 204 TYR A N 1
ATOM 1592 C CA . TYR A 1 204 ? -3.98 -23.719 -9.344 1 98.88 204 TYR A CA 1
ATOM 1593 C C . TYR A 1 204 ? -3.467 -23.203 -10.68 1 98.88 204 TYR A C 1
ATOM 1595 O O . TYR A 1 204 ? -2.363 -23.562 -11.109 1 98.88 204 TYR A O 1
ATOM 1603 N N . SER A 1 205 ? -4.254 -22.391 -11.359 1 98.75 205 SER A N 1
ATOM 1604 C CA . SER A 1 205 ? -3.777 -21.766 -12.594 1 98.75 205 SER A CA 1
ATOM 1605 C C . SER A 1 205 ? -2.527 -20.938 -12.336 1 98.75 205 SER A C 1
ATOM 1607 O O . SER A 1 205 ? -1.586 -20.953 -13.133 1 98.75 205 SER A O 1
ATOM 1609 N N . GLY A 1 206 ? -2.588 -20.188 -11.242 1 98.56 206 GLY A N 1
ATOM 1610 C CA . GLY A 1 206 ? -1.457 -19.344 -10.891 1 98.56 206 GLY A CA 1
ATOM 1611 C C . GLY A 1 206 ? -0.19 -20.125 -10.617 1 98.56 206 GLY A C 1
ATOM 1612 O O . GLY A 1 206 ? 0.899 -19.734 -11.031 1 98.56 206 GLY A O 1
ATOM 1613 N N . ILE A 1 207 ? -0.325 -21.234 -9.922 1 98.69 207 ILE A N 1
ATOM 1614 C CA . ILE A 1 207 ? 0.825 -22.078 -9.625 1 98.69 207 ILE A CA 1
ATOM 1615 C C . ILE A 1 207 ? 1.396 -22.641 -10.922 1 98.69 207 ILE A C 1
ATOM 1617 O O . ILE A 1 207 ? 2.604 -22.562 -11.156 1 98.69 207 ILE A O 1
ATOM 1621 N N . GLY A 1 208 ? 0.496 -23.219 -11.773 1 98.5 208 GLY A N 1
ATOM 1622 C CA . GLY A 1 208 ? 0.941 -23.703 -13.07 1 98.5 208 GLY A CA 1
ATOM 1623 C C . GLY A 1 208 ? 1.617 -22.641 -13.906 1 98.5 208 GLY A C 1
ATOM 1624 O O . GLY A 1 208 ? 2.639 -22.906 -14.547 1 98.5 208 GLY A O 1
ATOM 1625 N N . PHE A 1 209 ? 1.037 -21.516 -13.891 1 97.75 209 PHE A N 1
ATOM 1626 C CA . PHE A 1 209 ? 1.55 -20.375 -14.633 1 97.75 209 PHE A CA 1
ATOM 1627 C C . PHE A 1 209 ? 2.971 -20.031 -14.195 1 97.75 209 PHE A C 1
ATOM 1629 O O . PHE A 1 209 ? 3.85 -19.812 -15.031 1 97.75 209 PHE A O 1
ATOM 1636 N N . GLN A 1 210 ? 3.215 -19.969 -12.906 1 97.06 210 GLN A N 1
ATOM 1637 C CA . GLN A 1 210 ? 4.535 -19.609 -12.406 1 97.06 210 GLN A CA 1
ATOM 1638 C C . GLN A 1 210 ? 5.566 -20.672 -12.75 1 97.06 210 GLN A C 1
ATOM 1640 O O . GLN A 1 210 ? 6.691 -20.359 -13.133 1 97.06 210 GLN A O 1
ATOM 1645 N N . ILE A 1 211 ? 5.215 -21.938 -12.602 1 97.56 211 ILE A N 1
ATOM 1646 C CA . ILE A 1 211 ? 6.121 -23.031 -12.953 1 97.56 211 ILE A CA 1
ATOM 1647 C C . ILE A 1 211 ? 6.488 -22.938 -14.43 1 97.56 211 ILE A C 1
ATOM 1649 O O . ILE A 1 211 ? 7.656 -23.094 -14.797 1 97.56 211 ILE A O 1
ATOM 1653 N N . HIS A 1 212 ? 5.527 -22.641 -15.211 1 96.25 212 HIS A N 1
ATOM 1654 C CA . HIS A 1 212 ? 5.762 -22.5 -16.641 1 96.25 212 HIS A CA 1
ATOM 1655 C C . HIS A 1 212 ? 6.684 -21.312 -16.938 1 96.25 212 HIS A C 1
ATOM 1657 O O . HIS A 1 212 ? 7.551 -21.406 -17.812 1 96.25 212 HIS A O 1
ATOM 1663 N N . ASP A 1 213 ? 6.434 -20.25 -16.234 1 93.5 213 ASP A N 1
ATOM 1664 C CA . ASP A 1 213 ? 7.309 -19.094 -16.391 1 93.5 213 ASP A CA 1
ATOM 1665 C C . ASP A 1 213 ? 8.758 -19.453 -16.078 1 93.5 213 ASP A C 1
ATOM 1667 O O . ASP A 1 213 ? 9.68 -19 -16.75 1 93.5 213 ASP A O 1
ATOM 1671 N N . ASP A 1 214 ? 8.977 -20.25 -15.039 1 93.88 214 ASP A N 1
ATOM 1672 C CA . ASP A 1 214 ? 10.312 -20.719 -14.688 1 93.88 214 ASP A CA 1
ATOM 1673 C C . ASP A 1 214 ? 10.906 -21.562 -15.82 1 93.88 214 ASP A C 1
ATOM 1675 O O . ASP A 1 214 ? 12.109 -21.5 -16.078 1 93.88 214 ASP A O 1
ATOM 1679 N N . LEU A 1 215 ? 10.07 -22.328 -16.453 1 94.69 215 LEU A N 1
ATOM 1680 C CA . LEU A 1 215 ? 10.492 -23.188 -17.547 1 94.69 215 LEU A CA 1
ATOM 1681 C C . LEU A 1 215 ? 10.938 -22.344 -18.75 1 94.69 215 LEU A C 1
ATOM 1683 O O . LEU A 1 215 ? 11.914 -22.688 -19.406 1 94.69 215 LEU A O 1
ATOM 1687 N N . LEU A 1 216 ? 10.227 -21.297 -18.984 1 92 216 LEU A N 1
ATOM 1688 C CA . LEU A 1 216 ? 10.539 -20.438 -20.109 1 92 216 LEU A CA 1
ATOM 1689 C C . LEU A 1 216 ? 11.914 -19.781 -19.938 1 92 216 LEU A C 1
ATOM 1691 O O . LEU A 1 216 ? 12.609 -19.516 -20.922 1 92 216 LEU A O 1
ATOM 1695 N N . ASP A 1 217 ? 12.336 -19.578 -18.734 1 90.19 217 ASP A N 1
ATOM 1696 C CA . ASP A 1 217 ? 13.633 -18.984 -18.438 1 90.19 217 ASP A CA 1
ATOM 1697 C C . ASP A 1 217 ? 14.773 -19.859 -18.938 1 90.19 217 ASP A C 1
ATOM 1699 O O . ASP A 1 217 ? 15.836 -19.359 -19.312 1 90.19 217 ASP A O 1
ATOM 1703 N N . ILE A 1 218 ? 14.633 -21.125 -18.969 1 89.38 218 ILE A N 1
ATOM 1704 C CA . ILE A 1 218 ? 15.75 -21.984 -19.312 1 89.38 218 ILE A CA 1
ATOM 1705 C C . ILE A 1 218 ? 15.547 -22.562 -20.703 1 89.38 218 ILE A C 1
ATOM 1707 O O . ILE A 1 218 ? 16.484 -23.094 -21.312 1 89.38 218 ILE A O 1
ATOM 1711 N N . SER A 1 219 ? 14.359 -22.531 -21.188 1 83.31 219 SER A N 1
ATOM 1712 C CA . SER A 1 219 ? 14.102 -23.109 -22.5 1 83.31 219 SER A CA 1
ATOM 1713 C C . SER A 1 219 ? 14.109 -22.031 -23.594 1 83.31 219 SER A C 1
ATOM 1715 O O . SER A 1 219 ? 14.203 -22.344 -24.781 1 83.31 219 SER A O 1
ATOM 1717 N N . GLY A 1 220 ? 13.984 -20.828 -23.266 1 71.31 220 GLY A N 1
ATOM 1718 C CA . GLY A 1 220 ? 13.766 -19.766 -24.25 1 71.31 220 GLY A CA 1
ATOM 1719 C C . GLY A 1 220 ? 15.055 -19.109 -24.719 1 71.31 220 GLY A C 1
ATOM 1720 O O . GLY A 1 220 ? 15.117 -17.891 -24.875 1 71.31 220 GLY A O 1
ATOM 1721 N N . LYS A 1 221 ? 16 -20 -25.047 1 69.56 221 LYS A N 1
ATOM 1722 C CA . LYS A 1 221 ? 17.266 -19.438 -25.5 1 69.56 221 LYS A CA 1
ATOM 1723 C C . LYS A 1 221 ? 17.078 -18.641 -26.781 1 69.56 221 LYS A C 1
ATOM 1725 O O . LYS A 1 221 ? 16.438 -19.109 -27.734 1 69.56 221 LYS A O 1
ATOM 1730 N N . GLY A 1 222 ? 17.484 -17.562 -26.719 1 63.56 222 GLY A N 1
ATOM 1731 C CA . GLY A 1 222 ? 17.469 -16.75 -27.922 1 63.56 222 GLY A CA 1
ATOM 1732 C C . GLY A 1 222 ? 16.234 -15.883 -28.047 1 63.56 222 GLY A C 1
ATOM 1733 O O . GLY A 1 222 ? 16.094 -15.094 -28.984 1 63.56 222 GLY A O 1
ATOM 1734 N N . LYS A 1 223 ? 15.328 -16.188 -27.203 1 59.03 223 LYS A N 1
ATOM 1735 C CA . LYS A 1 223 ? 14.109 -15.391 -27.266 1 59.03 223 LYS A CA 1
ATOM 1736 C C . LYS A 1 223 ? 14.328 -13.992 -26.688 1 59.03 223 LYS A C 1
ATOM 1738 O O . LYS A 1 223 ? 15.062 -13.828 -25.719 1 59.03 223 LYS A O 1
ATOM 1743 N N . ILE A 1 224 ? 14.008 -12.953 -27.391 1 46.47 224 ILE A N 1
ATOM 1744 C CA . ILE A 1 224 ? 14.133 -11.516 -27.172 1 46.47 224 ILE A CA 1
ATOM 1745 C C . ILE A 1 224 ? 13.391 -11.117 -25.906 1 46.47 224 ILE A C 1
ATOM 1747 O O . ILE A 1 224 ? 12.273 -11.578 -25.656 1 46.47 224 ILE A O 1
ATOM 1751 N N . GLY A 1 225 ? 14.055 -10.398 -24.891 1 51.34 225 GLY A N 1
ATOM 1752 C CA . GLY A 1 225 ? 13.414 -9.695 -23.781 1 51.34 225 GLY A CA 1
ATOM 1753 C C . GLY A 1 225 ? 13.578 -10.406 -22.453 1 51.34 225 GLY A C 1
ATOM 1754 O O . GLY A 1 225 ? 13.242 -9.859 -21.406 1 51.34 225 GLY A O 1
ATOM 1755 N N . LYS A 1 226 ? 13.859 -11.719 -22.672 1 57.16 226 LYS A N 1
ATOM 1756 C CA . LYS A 1 226 ? 14.086 -12.383 -21.391 1 57.16 226 LYS A CA 1
ATOM 1757 C C . LYS A 1 226 ? 15.539 -12.828 -21.25 1 57.16 226 LYS A C 1
ATOM 1759 O O . LYS A 1 226 ? 16.188 -13.172 -22.234 1 57.16 226 LYS A O 1
ATOM 1764 N N . ASP A 1 227 ? 16.188 -12.508 -20.141 1 68.62 227 ASP A N 1
ATOM 1765 C CA . ASP A 1 227 ? 17.531 -12.977 -19.844 1 68.62 227 ASP A CA 1
ATOM 1766 C C . ASP A 1 227 ? 17.562 -14.492 -19.625 1 68.62 227 ASP A C 1
ATOM 1768 O O . ASP A 1 227 ? 17.047 -14.992 -18.625 1 68.62 227 ASP A O 1
ATOM 1772 N N . TRP A 1 228 ? 17.938 -15.195 -20.609 1 81.31 228 TRP A N 1
ATOM 1773 C CA . TRP A 1 228 ? 18.031 -16.656 -20.594 1 81.31 228 TRP A CA 1
ATOM 1774 C C . TRP A 1 228 ? 18.875 -17.125 -19.422 1 81.31 228 TRP A C 1
ATOM 1776 O O . TRP A 1 228 ? 20 -16.656 -19.219 1 81.31 228 TRP A O 1
ATOM 1786 N N . GLY A 1 229 ? 18.234 -17.922 -18.547 1 87.75 229 GLY A N 1
ATOM 1787 C CA . GLY A 1 229 ? 18.938 -18.562 -17.438 1 87.75 229 GLY A CA 1
ATOM 1788 C C . GLY A 1 229 ? 19.188 -17.625 -16.281 1 87.75 229 GLY A C 1
ATOM 1789 O O . GLY A 1 229 ? 20.078 -17.875 -15.453 1 87.75 229 GLY A O 1
ATOM 1790 N N . SER A 1 230 ? 18.438 -16.562 -16.281 1 87.19 230 SER A N 1
ATOM 1791 C CA . SER A 1 230 ? 18.641 -15.555 -15.242 1 87.19 230 SER A CA 1
ATOM 1792 C C . SER A 1 230 ? 18.312 -16.109 -13.859 1 87.19 230 SER A C 1
ATOM 1794 O O . SER A 1 230 ? 18.969 -15.758 -12.875 1 87.19 230 SER A O 1
ATOM 1796 N N . ASP A 1 231 ? 17.375 -17 -13.781 1 90.12 231 ASP A N 1
ATOM 1797 C CA . ASP A 1 231 ? 16.984 -17.594 -12.5 1 90.12 231 ASP A CA 1
ATOM 1798 C C . ASP A 1 231 ? 18.125 -18.391 -11.891 1 90.12 231 ASP A C 1
ATOM 1800 O O . ASP A 1 231 ? 18.344 -18.344 -10.68 1 90.12 231 ASP A O 1
ATOM 1804 N N . ILE A 1 232 ? 18.828 -19.047 -12.727 1 91.94 232 ILE A N 1
ATOM 1805 C CA . ILE A 1 232 ? 19.953 -19.859 -12.281 1 91.94 232 ILE A CA 1
ATOM 1806 C C . ILE A 1 232 ? 21.062 -18.938 -11.773 1 91.94 232 ILE A C 1
ATOM 1808 O O . ILE A 1 232 ? 21.594 -19.141 -10.68 1 91.94 232 ILE A O 1
ATOM 1812 N N . LEU A 1 233 ? 21.328 -17.953 -12.578 1 90.44 233 LEU A N 1
ATOM 1813 C CA . LEU A 1 233 ? 22.406 -17.031 -12.234 1 90.44 233 LEU A CA 1
ATOM 1814 C C . LEU A 1 233 ? 22.094 -16.281 -10.938 1 90.44 233 LEU A C 1
ATOM 1816 O O . LEU A 1 233 ? 23 -15.977 -10.164 1 90.44 233 LEU A O 1
ATOM 1820 N N . GLU A 1 234 ? 20.875 -16.078 -10.734 1 87.06 234 GLU A N 1
ATOM 1821 C CA . GLU A 1 234 ? 20.438 -15.352 -9.539 1 87.06 234 GLU A CA 1
ATOM 1822 C C . GLU A 1 234 ? 20.328 -16.281 -8.344 1 87.06 234 GLU A C 1
ATOM 1824 O O . GLU A 1 234 ? 20.219 -15.828 -7.203 1 87.06 234 GLU A O 1
ATOM 1829 N N . GLY A 1 235 ? 20.328 -17.547 -8.625 1 90.69 235 GLY A N 1
ATOM 1830 C CA . GLY A 1 235 ? 20.266 -18.5 -7.539 1 90.69 235 GLY A CA 1
ATOM 1831 C C . GLY A 1 235 ? 18.844 -18.781 -7.082 1 90.69 235 GLY A C 1
ATOM 1832 O O . GLY A 1 235 ? 18.625 -19.172 -5.934 1 90.69 235 GLY A O 1
ATOM 1833 N N . LYS A 1 236 ? 17.891 -18.578 -7.922 1 91.5 236 LYS A N 1
ATOM 1834 C CA . LYS A 1 236 ? 16.5 -18.844 -7.566 1 91.5 236 LYS A CA 1
ATOM 1835 C C . LYS A 1 236 ? 16.219 -20.328 -7.488 1 91.5 236 LYS A C 1
ATOM 1837 O O . LYS A 1 236 ? 16.516 -21.078 -8.43 1 91.5 236 LYS A O 1
ATOM 1842 N N . LYS A 1 237 ? 15.68 -20.703 -6.426 1 95.06 237 LYS A N 1
ATOM 1843 C CA . LYS A 1 237 ? 15.375 -22.125 -6.23 1 95.06 237 LYS A CA 1
ATOM 1844 C C . LYS A 1 237 ? 13.984 -22.453 -6.766 1 95.06 237 LYS A C 1
ATOM 1846 O O . LYS A 1 237 ? 13.078 -22.781 -6 1 95.06 237 LYS A O 1
ATOM 1851 N N . THR A 1 238 ? 13.922 -22.484 -8.07 1 96.12 238 THR A N 1
ATOM 1852 C CA . THR A 1 238 ? 12.695 -22.875 -8.75 1 96.12 238 THR A CA 1
ATOM 1853 C C . THR A 1 238 ? 12.445 -24.375 -8.578 1 96.12 238 THR A C 1
ATOM 1855 O O . THR A 1 238 ? 13.297 -25.094 -8.062 1 96.12 238 THR A O 1
ATOM 1858 N N . LEU A 1 239 ? 11.289 -24.781 -9.008 1 97.69 239 LEU A N 1
ATOM 1859 C CA . LEU A 1 239 ? 10.945 -26.188 -8.922 1 97.69 239 LEU A CA 1
ATOM 1860 C C . LEU A 1 239 ? 11.969 -27.047 -9.672 1 97.69 239 LEU A C 1
ATOM 1862 O O . LEU A 1 239 ? 12.312 -28.141 -9.219 1 97.69 239 LEU A O 1
ATOM 1866 N N . ILE A 1 240 ? 12.484 -26.531 -10.75 1 97.31 240 ILE A N 1
ATOM 1867 C CA . ILE A 1 240 ? 13.469 -27.219 -11.586 1 97.31 240 ILE A CA 1
ATOM 1868 C C . ILE A 1 240 ? 14.758 -27.438 -10.797 1 97.31 240 ILE A C 1
ATOM 1870 O O . ILE A 1 240 ? 15.281 -28.547 -10.727 1 97.31 240 ILE A O 1
ATOM 1874 N N . VAL A 1 241 ? 15.234 -26.375 -10.195 1 96.44 241 VAL A N 1
ATOM 1875 C CA . VAL A 1 241 ? 16.484 -26.406 -9.445 1 96.44 241 VAL A CA 1
ATOM 1876 C C . VAL A 1 241 ? 16.328 -27.297 -8.219 1 96.44 241 VAL A C 1
ATOM 1878 O O . VAL A 1 241 ? 17.219 -28.078 -7.891 1 96.44 241 VAL A O 1
ATOM 1881 N N . ILE A 1 242 ? 15.188 -27.156 -7.547 1 97.31 242 ILE A N 1
ATOM 1882 C CA . ILE A 1 242 ? 14.914 -27.953 -6.348 1 97.31 242 ILE A CA 1
ATOM 1883 C C . ILE A 1 242 ? 14.984 -29.438 -6.68 1 97.31 242 ILE A C 1
ATOM 1885 O O . ILE A 1 242 ? 15.633 -30.203 -5.973 1 97.31 242 ILE A O 1
ATOM 1889 N N . LYS A 1 243 ? 14.375 -29.844 -7.773 1 97.19 243 LYS A N 1
ATOM 1890 C CA . LYS A 1 243 ? 14.352 -31.25 -8.18 1 97.19 243 LYS A CA 1
ATOM 1891 C C . LYS A 1 243 ? 15.742 -31.734 -8.586 1 97.19 243 LYS A C 1
ATOM 1893 O O . LYS A 1 243 ? 16.125 -32.875 -8.297 1 97.19 243 LYS A O 1
ATOM 1898 N N . ALA A 1 244 ? 16.453 -30.891 -9.266 1 97.12 244 ALA A N 1
ATOM 1899 C CA . ALA A 1 244 ? 17.812 -31.234 -9.648 1 97.12 244 ALA A CA 1
ATOM 1900 C C . ALA A 1 244 ? 18.688 -31.469 -8.422 1 97.12 244 ALA A C 1
ATOM 1902 O O . ALA A 1 244 ? 19.453 -32.438 -8.367 1 97.12 244 ALA A O 1
ATOM 1903 N N . PHE A 1 245 ? 18.547 -30.578 -7.488 1 96.12 245 PHE A N 1
ATOM 1904 C CA . PHE A 1 245 ? 19.344 -30.688 -6.27 1 96.12 245 PHE A CA 1
ATOM 1905 C C . PHE A 1 245 ? 18.969 -31.953 -5.508 1 96.12 245 PHE A C 1
ATOM 1907 O O . PHE A 1 245 ? 19.844 -32.625 -4.922 1 96.12 245 PHE A O 1
ATOM 1914 N N . GLU A 1 246 ? 17.734 -32.281 -5.469 1 95.56 246 GLU A N 1
ATOM 1915 C CA . GLU A 1 246 ? 17.281 -33.531 -4.816 1 95.56 246 GLU A CA 1
ATOM 1916 C C . GLU A 1 246 ? 17.938 -34.75 -5.441 1 95.56 246 GLU A C 1
ATOM 1918 O O . GLU A 1 246 ? 18.156 -35.75 -4.766 1 95.56 246 GLU A O 1
ATOM 1923 N N . GLU A 1 247 ? 18.281 -34.656 -6.711 1 95.38 247 GLU A N 1
ATOM 1924 C CA . GLU A 1 247 ? 18.906 -35.75 -7.441 1 95.38 247 GLU A CA 1
ATOM 1925 C C . GLU A 1 247 ? 20.422 -35.719 -7.324 1 95.38 247 GLU A C 1
ATOM 1927 O O . GLU A 1 247 ? 21.125 -36.5 -7.945 1 95.38 247 GLU A O 1
ATOM 1932 N N . GLY A 1 248 ? 20.906 -34.719 -6.625 1 95.06 248 GLY A N 1
ATOM 1933 C CA . GLY A 1 248 ? 22.328 -34.625 -6.367 1 95.06 248 GLY A CA 1
ATOM 1934 C C . GLY A 1 248 ? 23.094 -33.906 -7.453 1 95.06 248 GLY A C 1
ATOM 1935 O O . GLY A 1 248 ? 24.312 -33.969 -7.512 1 95.06 248 GLY A O 1
ATOM 1936 N N . ILE A 1 249 ? 22.359 -33.219 -8.305 1 96.62 249 ILE A N 1
ATOM 1937 C CA . ILE A 1 249 ? 23 -32.5 -9.391 1 96.62 249 ILE A CA 1
ATOM 1938 C C . ILE A 1 249 ? 23.609 -31.188 -8.859 1 96.62 249 ILE A C 1
ATOM 1940 O O . ILE A 1 249 ? 22.953 -30.453 -8.117 1 96.62 249 ILE A O 1
ATOM 1944 N N . GLU A 1 250 ? 24.781 -30.891 -9.281 1 95.62 250 GLU A N 1
ATOM 1945 C CA . GLU A 1 250 ? 25.438 -29.641 -8.938 1 95.62 250 GLU A CA 1
ATOM 1946 C C . GLU A 1 250 ? 25.422 -28.672 -10.117 1 95.62 250 GLU A C 1
ATOM 1948 O O . GLU A 1 250 ? 25.703 -29.062 -11.258 1 95.62 250 GLU A O 1
ATOM 1953 N N . LEU A 1 251 ? 25.047 -27.547 -9.836 1 96.12 251 LEU A N 1
ATOM 1954 C CA . LEU A 1 251 ? 25.047 -26.484 -10.844 1 96.12 251 LEU A CA 1
ATOM 1955 C C . LEU A 1 251 ? 26.156 -25.469 -10.57 1 96.12 251 LEU A C 1
ATOM 1957 O O . LEU A 1 251 ? 26.047 -24.688 -9.617 1 96.12 251 LEU A O 1
ATOM 1961 N N . GLU A 1 252 ? 27.094 -25.328 -11.414 1 95.94 252 GLU A N 1
ATOM 1962 C CA . GLU A 1 252 ? 28.281 -24.5 -11.211 1 95.94 252 GLU A CA 1
ATOM 1963 C C . GLU A 1 252 ? 27.938 -23.016 -11.242 1 95.94 252 GLU A C 1
ATOM 1965 O O . GLU A 1 252 ? 28.562 -22.219 -10.539 1 95.94 252 GLU A O 1
ATOM 1970 N N . THR A 1 253 ? 26.984 -22.688 -12.016 1 95.12 253 THR A N 1
ATOM 1971 C CA . THR A 1 253 ? 26.688 -21.266 -12.242 1 95.12 253 THR A CA 1
ATOM 1972 C C . THR A 1 253 ? 25.609 -20.781 -11.281 1 95.12 253 THR A C 1
ATOM 1974 O O . THR A 1 253 ? 25.297 -19.578 -11.258 1 95.12 253 THR A O 1
ATOM 1977 N N . PHE A 1 254 ? 25.094 -21.688 -10.461 1 94.19 254 PHE A N 1
ATOM 1978 C CA . PHE A 1 254 ? 23.969 -21.344 -9.602 1 94.19 254 PHE A CA 1
ATOM 1979 C C . PHE A 1 254 ? 24.344 -20.281 -8.586 1 94.19 254 PHE A C 1
ATOM 1981 O O . PHE A 1 254 ? 25.25 -20.484 -7.77 1 94.19 254 PHE A O 1
ATOM 1988 N N . GLY A 1 255 ? 23.734 -19.094 -8.688 1 91.56 255 GLY A N 1
ATOM 1989 C CA . GLY A 1 255 ? 23.922 -18.031 -7.715 1 91.56 255 GLY A CA 1
ATOM 1990 C C . GLY A 1 255 ? 25.188 -17.219 -7.953 1 91.56 255 GLY A C 1
ATOM 1991 O O . GLY A 1 255 ? 25.594 -16.438 -7.102 1 91.56 255 GLY A O 1
ATOM 1992 N N . LYS A 1 256 ? 25.797 -17.375 -9.094 1 92.12 256 LYS A N 1
ATOM 1993 C CA . LYS A 1 256 ? 27.078 -16.719 -9.344 1 92.12 256 LYS A CA 1
ATOM 1994 C C . LYS A 1 256 ? 26.891 -15.312 -9.914 1 92.12 256 LYS A C 1
ATOM 1996 O O . LYS A 1 256 ? 27.828 -14.516 -9.969 1 92.12 256 LYS A O 1
ATOM 2001 N N . GLY A 1 257 ? 25.609 -14.992 -10.273 1 88.31 257 GLY A N 1
ATOM 2002 C CA . GLY A 1 257 ? 25.312 -13.672 -10.805 1 88.31 257 GLY A CA 1
ATOM 2003 C C . GLY A 1 257 ? 25.734 -13.5 -12.25 1 88.31 257 GLY A C 1
ATOM 2004 O O . GLY A 1 257 ? 25.094 -12.766 -13.008 1 88.31 257 GLY A O 1
ATOM 2005 N N . ARG A 1 258 ? 26.906 -14.117 -12.641 1 87.94 258 ARG A N 1
ATOM 2006 C CA . ARG A 1 258 ? 27.406 -14.055 -14.008 1 87.94 258 ARG A CA 1
ATOM 2007 C C . ARG A 1 258 ? 28.062 -15.375 -14.414 1 87.94 258 ARG A C 1
ATOM 2009 O O . ARG A 1 258 ? 28.562 -16.109 -13.562 1 87.94 258 ARG A O 1
ATOM 2016 N N . ALA A 1 259 ? 27.891 -15.695 -15.633 1 92.12 259 ALA A N 1
ATOM 2017 C CA . ALA A 1 259 ? 28.516 -16.891 -16.203 1 92.12 259 ALA A CA 1
ATOM 2018 C C . ALA A 1 259 ? 28.594 -16.812 -17.719 1 92.12 259 ALA A C 1
ATOM 2020 O O . ALA A 1 259 ? 27.875 -16.031 -18.344 1 92.12 259 ALA A O 1
ATOM 2021 N N . SER A 1 260 ? 29.578 -17.484 -18.219 1 92.88 260 SER A N 1
ATOM 2022 C CA . SER A 1 260 ? 29.609 -17.594 -19.688 1 92.88 260 SER A CA 1
ATOM 2023 C C . SER A 1 260 ? 28.422 -18.391 -20.203 1 92.88 260 SER A C 1
ATOM 2025 O O . SER A 1 260 ? 27.812 -19.156 -19.469 1 92.88 260 SER A O 1
ATOM 2027 N N . GLU A 1 261 ? 28.141 -18.109 -21.422 1 90.88 261 GLU A N 1
ATOM 2028 C CA . GLU A 1 261 ? 27.047 -18.844 -22.047 1 90.88 261 GLU A CA 1
ATOM 2029 C C . GLU A 1 261 ? 27.297 -20.344 -22.031 1 90.88 261 GLU A C 1
ATOM 2031 O O . GLU A 1 261 ? 26.375 -21.125 -21.812 1 90.88 261 GLU A O 1
ATOM 2036 N N . GLU A 1 262 ? 28.531 -20.625 -22.172 1 93.94 262 GLU A N 1
ATOM 2037 C CA . GLU A 1 262 ? 28.906 -22.047 -22.188 1 93.94 262 GLU A CA 1
ATOM 2038 C C . GLU A 1 262 ? 28.672 -22.688 -20.828 1 93.94 262 GLU A C 1
ATOM 2040 O O . GLU A 1 262 ? 28.172 -23.812 -20.734 1 93.94 262 GLU A O 1
ATOM 2045 N N . GLU A 1 263 ? 29.062 -22.047 -19.828 1 94.75 263 GLU A N 1
ATOM 2046 C CA . GLU A 1 263 ? 28.875 -22.547 -18.469 1 94.75 263 GLU A CA 1
ATOM 2047 C C . GLU A 1 263 ? 27.391 -22.719 -18.141 1 94.75 263 GLU A C 1
ATOM 2049 O O . GLU A 1 263 ? 26.984 -23.703 -17.547 1 94.75 263 GLU A O 1
ATOM 2054 N N . LEU A 1 264 ? 26.672 -21.766 -18.594 1 93.88 264 LEU A N 1
ATOM 2055 C CA . LEU A 1 264 ? 25.234 -21.781 -18.359 1 93.88 264 LEU A CA 1
ATOM 2056 C C . LEU A 1 264 ? 24.562 -22.906 -19.141 1 93.88 264 LEU A C 1
ATOM 2058 O O . LEU A 1 264 ? 23.688 -23.594 -18.625 1 93.88 264 LEU A O 1
ATOM 2062 N N . GLU A 1 265 ? 24.984 -23.062 -20.297 1 93.94 265 GLU A N 1
ATOM 2063 C CA . GLU A 1 265 ? 24.438 -24.125 -21.141 1 93.94 265 GLU A CA 1
ATOM 2064 C C . GLU A 1 265 ? 24.703 -25.5 -20.547 1 93.94 265 GLU A C 1
ATOM 2066 O O . GLU A 1 265 ? 23.859 -26.391 -20.60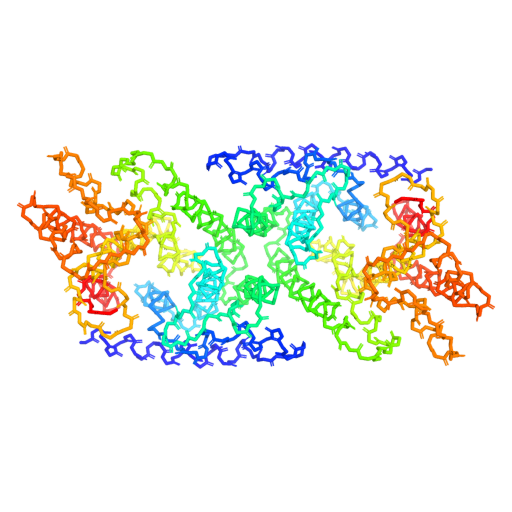9 1 93.94 265 GLU A O 1
ATOM 2071 N N . ARG A 1 266 ? 25.859 -25.656 -19.953 1 95.75 266 ARG A N 1
ATOM 2072 C CA . ARG A 1 266 ? 26.219 -26.906 -19.312 1 95.75 266 ARG A CA 1
ATOM 2073 C C . ARG A 1 266 ? 25.297 -27.219 -18.141 1 95.75 266 ARG A C 1
ATOM 2075 O O . ARG A 1 266 ? 24.828 -28.344 -17.984 1 95.75 266 ARG A O 1
ATOM 2082 N N . ASP A 1 267 ? 25.094 -26.25 -17.406 1 96.31 267 ASP A N 1
ATOM 2083 C CA . ASP A 1 267 ? 24.219 -26.422 -16.25 1 96.31 267 ASP A CA 1
ATOM 2084 C C . ASP A 1 267 ? 22.781 -26.688 -16.703 1 96.31 267 ASP A C 1
ATOM 2086 O O . ASP A 1 267 ? 22.078 -27.531 -16.125 1 96.31 267 ASP A O 1
ATOM 2090 N N . ILE A 1 268 ? 22.344 -25.984 -17.688 1 95.69 268 ILE A N 1
ATOM 2091 C CA . ILE A 1 268 ? 20.984 -26.156 -18.188 1 95.69 268 ILE A CA 1
ATOM 2092 C C . ILE A 1 268 ? 20.812 -27.547 -18.766 1 95.69 268 ILE A C 1
ATOM 2094 O O . ILE A 1 268 ? 19.766 -28.188 -18.578 1 95.69 268 ILE A O 1
ATOM 2098 N N . LYS A 1 269 ? 21.812 -27.969 -19.453 1 96.19 269 LYS A N 1
ATOM 2099 C CA . LYS A 1 269 ? 21.781 -29.328 -19.984 1 96.19 269 LYS A CA 1
ATOM 2100 C C . LYS A 1 269 ? 21.625 -30.359 -18.859 1 96.19 269 LYS A C 1
ATOM 2102 O O . LYS A 1 269 ? 20.891 -31.344 -19.016 1 96.19 269 LYS A O 1
ATOM 2107 N N . LYS A 1 270 ? 22.281 -30.156 -17.719 1 97.44 270 LYS A N 1
ATOM 2108 C CA . LYS A 1 270 ? 22.156 -31.047 -16.562 1 97.44 270 LYS A CA 1
ATOM 2109 C C . LYS A 1 270 ? 20.703 -31.094 -16.078 1 97.44 270 LYS A C 1
ATOM 2111 O O . LYS A 1 270 ? 20.234 -32.156 -15.648 1 97.44 270 LYS A O 1
ATOM 2116 N N . LEU A 1 271 ? 20.016 -29.953 -16.141 1 97.31 271 LEU A N 1
ATOM 2117 C CA . LEU A 1 271 ? 18.625 -29.875 -15.703 1 97.31 271 LEU A CA 1
ATOM 2118 C C . LEU A 1 271 ? 17.719 -30.703 -16.594 1 97.31 271 LEU A C 1
ATOM 2120 O O . LEU A 1 271 ? 16.781 -31.359 -16.109 1 97.31 271 LEU A O 1
ATOM 2124 N N . PHE A 1 272 ? 18 -30.688 -17.859 1 96.5 272 PHE A N 1
ATOM 2125 C CA . PHE A 1 272 ? 17.25 -31.5 -18.812 1 96.5 272 PHE A CA 1
ATOM 2126 C C . PHE A 1 272 ? 17.547 -32.969 -18.625 1 96.5 272 PHE A C 1
ATOM 2128 O O . PHE A 1 272 ? 16.625 -33.812 -18.562 1 96.5 272 PHE A O 1
ATOM 2135 N N . ASP A 1 273 ? 18.812 -33.25 -18.469 1 97.44 273 ASP A N 1
ATOM 2136 C CA . ASP A 1 273 ? 19.281 -34.625 -18.438 1 97.44 273 ASP A CA 1
ATOM 2137 C C . ASP A 1 273 ? 18.781 -35.344 -17.188 1 97.44 273 ASP A C 1
ATOM 2139 O O . ASP A 1 273 ? 18.5 -36.562 -17.234 1 97.44 273 ASP A O 1
ATOM 2143 N N . CYS A 1 274 ? 18.703 -34.688 -16.141 1 97.44 274 CYS A N 1
ATOM 2144 C CA . CYS A 1 274 ? 18.344 -35.344 -14.891 1 97.44 274 CYS A CA 1
ATOM 2145 C C . CYS A 1 274 ? 16.828 -35.469 -14.75 1 97.44 274 CYS A C 1
ATOM 2147 O O . CYS A 1 274 ? 16.344 -36 -13.758 1 97.44 274 CYS A O 1
ATOM 2149 N N . GLY A 1 275 ? 16.031 -34.812 -15.688 1 97.19 275 GLY A N 1
ATOM 2150 C CA . GLY A 1 275 ? 14.586 -34.969 -15.695 1 97.19 275 GLY A CA 1
ATOM 2151 C C . GLY A 1 275 ? 13.867 -33.875 -14.938 1 97.19 275 GLY A C 1
ATOM 2152 O O . GLY A 1 275 ? 12.641 -33.875 -14.867 1 97.19 275 GLY A O 1
ATOM 2153 N N . ALA A 1 276 ? 14.578 -32.938 -14.391 1 97.62 276 ALA A N 1
ATOM 2154 C CA . ALA A 1 276 ? 13.992 -31.859 -13.594 1 97.62 276 ALA A CA 1
ATOM 2155 C C . ALA A 1 276 ? 13.062 -31 -14.438 1 97.62 276 ALA A C 1
ATOM 2157 O O . ALA A 1 276 ? 12.008 -30.562 -13.953 1 97.62 276 ALA A O 1
ATOM 2158 N N . VAL A 1 277 ? 13.422 -30.734 -15.633 1 97.25 277 VAL A N 1
ATOM 2159 C CA . VAL A 1 277 ? 12.625 -29.922 -16.547 1 97.25 277 VAL A CA 1
ATOM 2160 C C . VAL A 1 277 ? 11.312 -30.625 -16.859 1 97.25 277 VAL A C 1
ATOM 2162 O O . VAL A 1 277 ? 10.242 -30.016 -16.812 1 97.25 277 VAL A O 1
ATOM 2165 N N . ASP A 1 278 ? 11.383 -31.891 -17.125 1 97.5 278 ASP A N 1
ATOM 2166 C CA . ASP A 1 278 ? 10.188 -32.688 -17.406 1 97.5 278 ASP A CA 1
ATOM 2167 C C . ASP A 1 278 ? 9.258 -32.719 -16.188 1 97.5 278 ASP A C 1
ATOM 2169 O O . ASP A 1 278 ? 8.039 -32.656 -16.328 1 97.5 278 ASP A O 1
ATOM 2173 N N . TYR A 1 279 ? 9.891 -32.875 -15.094 1 98.06 279 TYR A N 1
ATOM 2174 C CA . TYR A 1 279 ? 9.109 -32.906 -13.859 1 98.06 279 TYR A CA 1
ATOM 2175 C C . TYR A 1 279 ? 8.32 -31.609 -13.695 1 98.06 279 TYR A C 1
ATOM 2177 O O . TYR A 1 279 ? 7.121 -31.625 -13.414 1 98.06 279 TYR A O 1
ATOM 2185 N N . ALA A 1 280 ? 8.992 -30.453 -13.836 1 97.88 280 ALA A N 1
ATOM 2186 C CA . ALA A 1 280 ? 8.344 -29.156 -13.703 1 97.88 280 ALA A CA 1
ATOM 2187 C C . ALA A 1 280 ? 7.234 -28.984 -14.734 1 97.88 280 ALA A C 1
ATOM 2189 O O . ALA A 1 280 ? 6.164 -28.453 -14.422 1 97.88 280 ALA A O 1
ATOM 2190 N N . ARG A 1 281 ? 7.48 -29.438 -15.93 1 97.25 281 ARG A N 1
ATOM 2191 C CA . ARG A 1 281 ? 6.492 -29.344 -17 1 97.25 281 ARG A CA 1
ATOM 2192 C C . ARG A 1 281 ? 5.238 -30.141 -16.656 1 97.25 281 ARG A C 1
ATOM 2194 O O . ARG A 1 281 ? 4.117 -29.672 -16.828 1 97.25 281 ARG A O 1
ATOM 2201 N N . GLU A 1 282 ? 5.465 -31.312 -16.188 1 98.19 282 GLU A N 1
ATOM 2202 C CA . GLU A 1 282 ? 4.352 -32.156 -15.805 1 98.19 282 GLU A CA 1
ATOM 2203 C C . GLU A 1 282 ? 3.58 -31.578 -14.625 1 98.19 282 GLU A C 1
ATOM 2205 O O . GLU A 1 282 ? 2.352 -31.641 -14.586 1 98.19 282 GLU A O 1
ATOM 2210 N N . ARG A 1 283 ? 4.305 -31.047 -13.68 1 98.25 283 ARG A N 1
ATOM 2211 C CA . ARG A 1 283 ? 3.658 -30.406 -12.531 1 98.25 283 ARG A CA 1
ATOM 2212 C C . ARG A 1 283 ? 2.791 -29.234 -12.969 1 98.25 283 ARG A C 1
ATOM 2214 O O . ARG A 1 283 ? 1.671 -29.062 -12.477 1 98.25 283 ARG A O 1
ATOM 2221 N N . ALA A 1 284 ? 3.326 -28.375 -13.867 1 98.19 284 ALA A N 1
ATOM 2222 C CA . ALA A 1 284 ? 2.549 -27.25 -14.383 1 98.19 284 ALA A CA 1
ATOM 2223 C C . ALA A 1 284 ? 1.243 -27.734 -15.008 1 98.19 284 ALA A C 1
ATOM 2225 O O . ALA A 1 284 ? 0.177 -27.172 -14.75 1 98.19 284 ALA A O 1
ATOM 2226 N N . ARG A 1 285 ? 1.323 -28.828 -15.781 1 98.25 285 ARG A N 1
ATOM 2227 C CA . ARG A 1 285 ? 0.153 -29.391 -16.438 1 98.25 285 ARG A CA 1
ATOM 2228 C C . ARG A 1 285 ? -0.841 -29.953 -15.43 1 98.25 285 ARG A C 1
ATOM 2230 O O . ARG A 1 285 ? -2.053 -29.781 -15.578 1 98.25 285 ARG A O 1
ATOM 2237 N N . GLU A 1 286 ? -0.285 -30.578 -14.453 1 98.69 286 GLU A N 1
ATOM 2238 C CA . GLU A 1 286 ? -1.136 -31.141 -13.398 1 98.69 286 GLU A CA 1
ATOM 2239 C C . GLU A 1 286 ? -1.928 -30.047 -12.695 1 98.69 286 GLU A C 1
ATOM 2241 O O . GLU A 1 286 ? -3.121 -30.203 -12.43 1 98.69 286 GLU A O 1
ATOM 2246 N N . TYR A 1 287 ? -1.289 -28.969 -12.352 1 98.81 287 TYR A N 1
ATOM 2247 C CA . TYR A 1 287 ? -1.962 -27.859 -11.68 1 98.81 287 TYR A CA 1
ATOM 2248 C C . TYR A 1 287 ? -3.027 -27.25 -12.578 1 98.81 287 TYR A C 1
ATOM 2250 O O . TYR A 1 287 ? -4.102 -26.875 -12.109 1 98.81 287 TYR A O 1
ATOM 2258 N N . ILE A 1 288 ? -2.742 -27.188 -13.883 1 98.69 288 ILE A N 1
ATOM 2259 C CA . ILE A 1 288 ? -3.717 -26.625 -14.812 1 98.69 288 ILE A CA 1
ATOM 2260 C C . ILE A 1 288 ? -4.934 -27.547 -14.906 1 98.69 288 ILE A C 1
ATOM 2262 O O . ILE A 1 288 ? -6.074 -27.078 -14.945 1 98.69 288 ILE A O 1
ATOM 2266 N N . GLU A 1 289 ? -4.703 -28.844 -14.922 1 98.62 289 GLU A N 1
ATOM 2267 C CA . GLU A 1 289 ? -5.812 -29.797 -14.953 1 98.62 289 GLU A CA 1
ATOM 2268 C C . GLU A 1 289 ? -6.648 -29.703 -13.68 1 98.62 289 GLU A C 1
ATOM 2270 O O . GLU A 1 289 ? -7.879 -29.766 -13.727 1 98.62 289 GLU A O 1
ATOM 2275 N N . MET A 1 290 ? -5.969 -29.578 -12.539 1 98.75 290 MET A N 1
ATOM 2276 C CA . MET A 1 290 ? -6.68 -29.359 -11.281 1 98.75 290 MET A CA 1
ATOM 2277 C C . MET A 1 290 ? -7.523 -28.094 -11.336 1 98.75 290 MET A C 1
ATOM 2279 O O . MET A 1 290 ? -8.656 -28.078 -10.852 1 98.75 290 MET A O 1
ATOM 2283 N N . ALA A 1 291 ? -6.938 -27.016 -11.891 1 98.88 291 ALA A N 1
ATOM 2284 C CA . ALA A 1 291 ? -7.66 -25.75 -12.031 1 98.88 291 ALA A CA 1
ATOM 2285 C C . ALA A 1 291 ? -8.953 -25.938 -12.82 1 98.88 291 ALA A C 1
ATOM 2287 O O . ALA A 1 291 ? -10.031 -25.547 -12.367 1 98.88 291 ALA A O 1
ATOM 2288 N N . LYS A 1 292 ? -8.867 -26.625 -13.961 1 98.69 292 LYS A N 1
ATOM 2289 C CA . LYS A 1 292 ? -10.008 -26.812 -14.859 1 98.69 292 LYS A CA 1
ATOM 2290 C C . LYS A 1 292 ? -11.094 -27.656 -14.195 1 98.69 292 LYS A C 1
ATOM 2292 O O . LYS A 1 292 ? -12.289 -27.391 -14.383 1 98.69 292 LYS A O 1
ATOM 2297 N N . LYS A 1 293 ? -10.703 -28.625 -13.391 1 98.62 293 LYS A N 1
ATOM 2298 C CA . LYS A 1 293 ? -11.664 -29.484 -12.703 1 98.62 293 LYS A CA 1
ATOM 2299 C C . LYS A 1 293 ? -12.547 -28.672 -11.758 1 98.62 293 LYS A C 1
ATOM 2301 O O . LYS A 1 293 ? -13.719 -29.016 -11.562 1 98.62 293 LYS A O 1
ATOM 2306 N N . ASN A 1 294 ? -12.055 -27.594 -11.156 1 98.62 294 ASN A N 1
ATOM 2307 C CA . ASN A 1 294 ? -12.812 -26.766 -10.227 1 98.62 294 ASN A CA 1
ATOM 2308 C C . ASN A 1 294 ? -13.93 -26.016 -10.93 1 98.62 294 ASN A C 1
ATOM 2310 O O . ASN A 1 294 ? -14.883 -25.562 -10.289 1 98.62 294 ASN A O 1
ATOM 2314 N N . LEU A 1 295 ? -13.844 -25.859 -12.273 1 98.44 295 LEU A N 1
ATOM 2315 C CA . LEU A 1 295 ? -14.852 -25.109 -13.008 1 98.44 295 LEU A CA 1
ATOM 2316 C C . LEU A 1 295 ? -16.109 -25.953 -13.227 1 98.44 295 LEU A C 1
ATOM 2318 O O . LEU A 1 295 ? -17.141 -25.422 -13.625 1 98.44 295 LEU A O 1
ATOM 2322 N N . GLU A 1 296 ? -16.031 -27.219 -12.883 1 97.12 296 GLU A N 1
ATOM 2323 C CA . GLU A 1 296 ? -17.141 -28.141 -13.141 1 97.12 296 GLU A CA 1
ATOM 2324 C C . GLU A 1 296 ? -18.359 -27.797 -12.281 1 97.12 296 GLU A C 1
ATOM 2326 O O . GLU A 1 296 ? -19.484 -28.188 -12.594 1 97.12 296 GLU A O 1
ATOM 2331 N N . VAL A 1 297 ? -18.125 -27.047 -11.219 1 95.81 297 VAL A N 1
ATOM 2332 C CA . VAL A 1 297 ? -19.203 -26.672 -10.32 1 95.81 297 VAL A CA 1
ATOM 2333 C C . VAL A 1 297 ? -20.062 -25.594 -10.961 1 95.81 297 VAL A C 1
ATOM 2335 O O . VAL A 1 297 ? -21.219 -25.391 -10.57 1 95.81 297 VAL A O 1
ATOM 2338 N N . ILE A 1 298 ? -19.516 -24.953 -11.961 1 95.69 298 ILE A N 1
ATOM 2339 C CA . ILE A 1 298 ? -20.219 -23.906 -12.664 1 95.69 298 ILE A CA 1
ATOM 2340 C C . ILE A 1 298 ? -20.938 -24.469 -13.891 1 95.69 298 ILE A C 1
ATOM 2342 O O . ILE A 1 298 ? -20.391 -25.359 -14.562 1 95.69 298 ILE A O 1
ATOM 2346 N N . ASP A 1 299 ? -22.094 -24 -14.156 1 94.56 299 ASP A N 1
ATOM 2347 C CA . ASP A 1 299 ? -22.844 -24.469 -15.305 1 94.56 299 ASP A CA 1
ATOM 2348 C C . ASP A 1 299 ? -22.078 -24.25 -16.609 1 94.56 299 ASP A C 1
ATOM 2350 O O . ASP A 1 299 ? -21.391 -23.234 -16.75 1 94.56 299 ASP A O 1
ATOM 2354 N N . GLU A 1 300 ? -22.266 -25.125 -17.484 1 95.31 300 GLU A N 1
ATOM 2355 C CA . GLU A 1 300 ? -21.609 -25.016 -18.781 1 95.31 300 GLU A CA 1
ATOM 2356 C C . GLU A 1 300 ? -22.047 -23.766 -19.516 1 95.31 300 GLU A C 1
ATOM 2358 O O . GLU A 1 300 ? -23.234 -23.422 -19.531 1 95.31 300 GLU A O 1
ATOM 2363 N N . SER A 1 301 ? -21.172 -23.062 -20.062 1 96.19 301 SER A N 1
ATOM 2364 C CA . SER A 1 301 ? -21.359 -21.844 -20.859 1 96.19 301 SER A CA 1
ATOM 2365 C C . SER A 1 301 ? -20.125 -21.516 -21.688 1 96.19 301 SER A C 1
ATOM 2367 O O . SER A 1 301 ? -19.047 -22.062 -21.453 1 96.19 301 SER A O 1
ATOM 2369 N N . PRO A 1 302 ? -20.297 -20.719 -22.719 1 96.38 302 PRO A N 1
ATOM 2370 C CA . PRO A 1 302 ? -19.109 -20.297 -23.484 1 96.38 302 PRO A CA 1
ATOM 2371 C C . PRO A 1 302 ? -18.031 -19.672 -22.594 1 96.38 302 PRO A C 1
ATOM 2373 O O . PRO A 1 302 ? -16.844 -19.953 -22.781 1 96.38 302 PRO A O 1
ATOM 2376 N N . SER A 1 303 ? -18.5 -18.922 -21.688 1 96.06 303 SER A N 1
ATOM 2377 C CA . SER A 1 303 ? -17.547 -18.234 -20.828 1 96.06 303 SER A CA 1
ATOM 2378 C C . SER A 1 303 ? -16.828 -19.203 -19.906 1 96.06 303 SER A C 1
ATOM 2380 O O . SER A 1 303 ? -15.641 -19.031 -19.594 1 96.06 303 SER A O 1
ATOM 2382 N N . ARG A 1 304 ? -17.5 -20.203 -19.391 1 97.31 304 ARG A N 1
ATOM 2383 C CA . ARG A 1 304 ? -16.797 -21.234 -18.641 1 97.31 304 ARG A CA 1
ATOM 2384 C C . ARG A 1 304 ? -15.742 -21.922 -19.5 1 97.31 304 ARG A C 1
ATOM 2386 O O . ARG A 1 304 ? -14.633 -22.172 -19.031 1 97.31 304 ARG A O 1
ATOM 2393 N N . ASN A 1 305 ? -16.109 -22.172 -20.75 1 97.75 305 ASN A N 1
ATOM 2394 C CA . ASN A 1 305 ? -15.148 -22.766 -21.688 1 97.75 305 ASN A CA 1
ATOM 2395 C C . ASN A 1 305 ? -13.953 -21.859 -21.922 1 97.75 305 ASN A C 1
ATOM 2397 O O . ASN A 1 305 ? -12.828 -22.328 -22.078 1 97.75 305 ASN A O 1
ATOM 2401 N N . TYR A 1 306 ? -14.242 -20.578 -22.031 1 98.06 306 TYR A N 1
ATOM 2402 C CA . TYR A 1 306 ? -13.141 -19.625 -22.188 1 98.06 306 TYR A CA 1
ATOM 2403 C C . TYR A 1 306 ? -12.188 -19.688 -21 1 98.06 306 TYR A C 1
ATOM 2405 O O . TYR A 1 306 ? -10.977 -19.562 -21.172 1 98.06 306 TYR A O 1
ATOM 2413 N N . LEU A 1 307 ? -12.734 -19.875 -19.766 1 98.56 307 LEU A N 1
ATOM 2414 C CA . LEU A 1 307 ? -11.883 -20.016 -18.594 1 98.56 307 LEU A CA 1
ATOM 2415 C C . LEU A 1 307 ? -11.031 -21.266 -18.672 1 98.56 307 LEU A C 1
ATOM 2417 O O . LEU A 1 307 ? -9.859 -21.25 -18.281 1 98.56 307 LEU A O 1
ATOM 2421 N N . VAL A 1 308 ? -11.602 -22.328 -19.156 1 98.44 308 VAL A N 1
ATOM 2422 C CA . VAL A 1 308 ? -10.867 -23.578 -19.344 1 98.44 308 VAL A CA 1
ATOM 2423 C C . VAL A 1 308 ? -9.727 -23.359 -20.344 1 98.44 308 VAL A C 1
ATOM 2425 O O . VAL A 1 308 ? -8.578 -23.719 -20.078 1 98.44 308 VAL A O 1
ATOM 2428 N N . GLU A 1 309 ? -10.039 -22.719 -21.422 1 98.06 309 GLU A N 1
ATOM 2429 C CA . GLU A 1 309 ? -9.047 -22.453 -22.453 1 98.06 309 GLU A CA 1
ATOM 2430 C C . GLU A 1 309 ? -7.977 -21.484 -21.953 1 98.06 309 GLU A C 1
ATOM 2432 O O . GLU A 1 309 ? -6.809 -21.578 -22.328 1 98.06 309 GLU A O 1
ATOM 2437 N N . LEU A 1 310 ? -8.359 -20.562 -21.156 1 97.81 310 LEU A N 1
ATOM 2438 C CA . LEU A 1 310 ? -7.418 -19.609 -20.609 1 97.81 310 LEU A CA 1
ATOM 2439 C C . LEU A 1 310 ? -6.402 -20.297 -19.703 1 97.81 310 LEU A C 1
ATOM 2441 O O . LEU A 1 310 ? -5.219 -19.953 -19.719 1 97.81 310 LEU A O 1
ATOM 2445 N N . ALA A 1 311 ? -6.906 -21.234 -18.859 1 97.88 311 ALA A N 1
ATOM 2446 C CA . ALA A 1 311 ? -5.98 -21.984 -18.031 1 97.88 311 ALA A CA 1
ATOM 2447 C C . ALA A 1 311 ? -4.91 -22.672 -18.875 1 97.88 311 ALA A C 1
ATOM 2449 O O . ALA A 1 311 ? -3.725 -22.641 -18.531 1 97.88 311 ALA A O 1
ATOM 2450 N N . ASP A 1 312 ? -5.32 -23.234 -20 1 97.44 312 ASP A N 1
ATOM 2451 C CA . ASP A 1 312 ? -4.375 -23.859 -20.906 1 97.44 312 ASP A CA 1
ATOM 2452 C C . ASP A 1 312 ? -3.424 -22.828 -21.516 1 97.44 312 ASP A C 1
ATOM 2454 O O . ASP A 1 312 ? -2.227 -23.094 -21.656 1 97.44 312 ASP A O 1
ATOM 2458 N N . TYR A 1 313 ? -3.961 -21.75 -21.859 1 95.62 313 TYR A N 1
ATOM 2459 C CA . TYR A 1 313 ? -3.209 -20.672 -22.484 1 95.62 313 TYR A CA 1
ATOM 2460 C C . TYR A 1 313 ? -2.072 -20.203 -21.578 1 95.62 313 TYR A C 1
ATOM 2462 O O . TYR A 1 313 ? -0.998 -19.844 -22.062 1 95.62 313 TYR A O 1
ATOM 2470 N N . LEU A 1 314 ? -2.223 -20.234 -20.266 1 94.12 314 LEU A N 1
ATOM 2471 C CA . LEU A 1 314 ? -1.247 -19.75 -19.281 1 94.12 314 LEU A CA 1
ATOM 2472 C C . LEU A 1 314 ? 0.034 -20.578 -19.359 1 94.12 314 LEU A C 1
ATOM 2474 O O . LEU A 1 314 ? 1.104 -20.094 -18.969 1 94.12 314 LEU A O 1
ATOM 2478 N N . ILE A 1 315 ? -0.044 -21.844 -19.859 1 92.94 315 ILE A N 1
ATOM 2479 C CA . ILE A 1 315 ? 1.157 -22.672 -19.891 1 92.94 315 ILE A CA 1
ATOM 2480 C C . ILE A 1 315 ? 1.532 -22.969 -21.344 1 92.94 315 ILE A C 1
ATOM 2482 O O . ILE A 1 315 ? 2.342 -23.859 -21.609 1 92.94 315 ILE A O 1
ATOM 2486 N N . GLU A 1 316 ? 0.864 -22.391 -22.312 1 89.38 316 GLU A N 1
ATOM 2487 C CA . GLU A 1 316 ? 1.186 -22.578 -23.719 1 89.38 316 GLU A CA 1
ATOM 2488 C C . GLU A 1 316 ? 1.857 -21.344 -24.312 1 89.38 316 GLU A C 1
ATOM 2490 O O . GLU A 1 316 ? 2.463 -21.406 -25.375 1 89.38 316 GLU A O 1
ATOM 2495 N N . ARG A 1 317 ? 1.819 -20.359 -23.625 1 75.94 317 ARG A N 1
ATOM 2496 C CA . ARG A 1 317 ? 2.375 -19.094 -24.109 1 75.94 317 ARG A CA 1
ATOM 2497 C C . ARG A 1 317 ? 3.898 -19.141 -24.141 1 75.94 317 ARG A C 1
ATOM 2499 O O . ARG A 1 317 ? 4.52 -19.859 -23.344 1 75.94 317 ARG A O 1
ATOM 2506 N N . ASP A 1 318 ? 4.477 -18.406 -25.094 1 71.25 318 ASP A N 1
ATOM 2507 C CA . ASP A 1 318 ? 5.922 -18.391 -25.281 1 71.25 318 ASP A CA 1
ATOM 2508 C C . ASP A 1 318 ? 6.551 -17.141 -24.672 1 71.25 318 ASP A C 1
ATOM 2510 O O . ASP A 1 318 ? 7.727 -16.844 -24.906 1 71.25 318 ASP A O 1
ATOM 2514 N N . HIS A 1 319 ? 5.645 -16.344 -24.156 1 69.12 319 HIS A N 1
ATOM 2515 C CA . HIS A 1 319 ? 6.125 -15.125 -23.5 1 69.12 319 HIS A CA 1
ATOM 2516 C C . HIS A 1 319 ? 5.203 -14.711 -22.359 1 69.12 319 HIS A C 1
ATOM 2518 O O . HIS A 1 319 ? 4.02 -15.047 -22.359 1 69.12 319 HIS A O 1
ATOM 2524 N N . MET B 1 1 ? -5.152 17.203 31.906 1 84.5 1 MET B N 1
ATOM 2525 C CA . MET B 1 1 ? -6.391 16.453 31.75 1 84.5 1 MET B CA 1
ATOM 2526 C C . MET B 1 1 ? -6.418 15.742 30.391 1 84.5 1 MET B C 1
ATOM 2528 O O . MET B 1 1 ? -6.535 14.516 30.344 1 84.5 1 MET B O 1
ATOM 2532 N N . ILE B 1 2 ? -5.945 16.438 29.391 1 92.19 2 ILE B N 1
ATOM 2533 C CA . ILE B 1 2 ? -6.027 15.82 28.078 1 92.19 2 ILE B CA 1
ATOM 2534 C C . ILE B 1 2 ? -4.973 14.727 27.953 1 92.19 2 ILE B C 1
ATOM 2536 O O . ILE B 1 2 ? -5.215 13.688 27.328 1 92.19 2 ILE B O 1
ATOM 2540 N N . SER B 1 3 ? -3.865 14.867 28.641 1 93.62 3 SER B N 1
ATOM 2541 C CA . SER B 1 3 ? -2.797 13.875 28.609 1 93.62 3 SER B CA 1
ATOM 2542 C C . SER B 1 3 ? -3.262 12.539 29.172 1 93.62 3 SER B C 1
ATOM 2544 O O . SER B 1 3 ? -2.904 11.477 28.656 1 93.62 3 SER B O 1
ATOM 2546 N N . GLU B 1 4 ? -4.047 12.648 30.203 1 95.25 4 GLU B N 1
ATOM 2547 C CA . GLU B 1 4 ? -4.562 11.445 30.844 1 95.25 4 GLU B CA 1
ATOM 2548 C C . GLU B 1 4 ? -5.582 10.742 29.938 1 95.25 4 GLU B C 1
ATOM 2550 O O . GLU B 1 4 ? -5.621 9.508 29.875 1 95.25 4 GLU B O 1
ATOM 2555 N N . ILE B 1 5 ? -6.371 11.547 29.328 1 95.69 5 ILE B N 1
ATOM 2556 C CA . ILE B 1 5 ? -7.383 11.008 28.422 1 95.69 5 ILE B CA 1
ATOM 2557 C C . ILE B 1 5 ? -6.703 10.32 27.234 1 95.69 5 ILE B C 1
ATOM 2559 O O . ILE B 1 5 ? -7.109 9.234 26.828 1 95.69 5 ILE B O 1
ATOM 2563 N N . ILE B 1 6 ? -5.656 10.938 26.703 1 96.12 6 ILE B N 1
ATOM 2564 C CA . ILE B 1 6 ? -4.883 10.367 25.609 1 96.12 6 ILE B CA 1
ATOM 2565 C C . ILE B 1 6 ? -4.293 9.023 26.031 1 96.12 6 ILE B C 1
ATOM 2567 O O . ILE B 1 6 ? -4.41 8.031 25.312 1 96.12 6 ILE B O 1
ATOM 2571 N N . LYS B 1 7 ? -3.762 8.992 27.219 1 96.06 7 LYS B N 1
ATOM 2572 C CA . LYS B 1 7 ? -3.137 7.777 27.719 1 96.06 7 LYS B CA 1
ATOM 2573 C C . LYS B 1 7 ? -4.16 6.66 27.891 1 96.06 7 LYS B C 1
ATOM 2575 O O . LYS B 1 7 ? -3.877 5.5 27.578 1 96.06 7 LYS B O 1
ATOM 2580 N N . ASP B 1 8 ? -5.27 7.043 28.359 1 96.5 8 ASP B N 1
ATOM 2581 C CA . ASP B 1 8 ? -6.332 6.066 28.594 1 96.5 8 ASP B CA 1
ATOM 2582 C C . ASP B 1 8 ? -6.809 5.449 27.281 1 96.5 8 ASP B C 1
ATOM 2584 O O . ASP B 1 8 ? -6.949 4.227 27.188 1 96.5 8 ASP B O 1
ATOM 2588 N N . ARG B 1 9 ? -7.109 6.289 26.328 1 96.38 9 ARG B N 1
ATOM 2589 C CA . ARG B 1 9 ? -7.559 5.793 25.031 1 96.38 9 ARG B CA 1
ATOM 2590 C C . ARG B 1 9 ? -6.445 5.039 24.312 1 96.38 9 ARG B C 1
ATOM 2592 O O . ARG B 1 9 ? -6.699 4.039 23.641 1 96.38 9 ARG B O 1
ATOM 2599 N N . ALA B 1 10 ? -5.215 5.516 24.484 1 97 10 ALA B N 1
ATOM 2600 C CA . ALA B 1 10 ? -4.062 4.863 23.859 1 97 10 ALA B CA 1
ATOM 2601 C C . ALA B 1 10 ? -3.889 3.441 24.375 1 97 10 ALA B C 1
ATOM 2603 O O . ALA B 1 10 ? -3.469 2.549 23.641 1 97 10 ALA B O 1
ATOM 2604 N N . LYS B 1 11 ? -4.191 3.26 25.641 1 96.88 11 LYS B N 1
ATOM 2605 C CA . LYS B 1 11 ? -4.109 1.925 26.234 1 96.88 11 LYS B CA 1
ATOM 2606 C C . LYS B 1 11 ? -5.023 0.946 25.5 1 96.88 11 LYS B C 1
ATOM 2608 O O . LYS B 1 11 ? -4.621 -0.18 25.203 1 96.88 11 LYS B O 1
ATOM 2613 N N . LEU B 1 12 ? -6.215 1.416 25.25 1 96.69 12 LEU B N 1
ATOM 2614 C CA . LEU B 1 12 ? -7.16 0.592 24.5 1 96.69 12 LEU B CA 1
ATOM 2615 C C . LEU B 1 12 ? -6.648 0.309 23.094 1 96.69 12 LEU B C 1
ATOM 2617 O O . LEU B 1 12 ? -6.758 -0.817 22.609 1 96.69 12 LEU B O 1
ATOM 2621 N N . VAL B 1 13 ? -6.129 1.297 22.453 1 98 13 VAL B N 1
ATOM 2622 C CA . VAL B 1 13 ? -5.586 1.17 21.109 1 98 13 VAL B CA 1
ATOM 2623 C C . VAL B 1 13 ? -4.461 0.14 21.109 1 98 13 VAL B C 1
ATOM 2625 O O . VAL B 1 13 ? -4.422 -0.743 20.234 1 98 13 VAL B O 1
ATOM 2628 N N . ASN B 1 14 ? -3.592 0.22 22.094 1 97.56 14 ASN B N 1
ATOM 2629 C CA . ASN B 1 14 ? -2.461 -0.699 22.172 1 97.56 14 ASN B CA 1
ATOM 2630 C C . ASN B 1 14 ? -2.924 -2.141 22.359 1 97.56 14 ASN B C 1
ATOM 2632 O O . ASN B 1 14 ? -2.369 -3.059 21.766 1 97.56 14 ASN B O 1
ATOM 2636 N N . GLU B 1 15 ? -3.875 -2.293 23.188 1 97.44 15 GLU B N 1
ATOM 2637 C CA . GLU B 1 15 ? -4.426 -3.625 23.406 1 97.44 15 GLU B CA 1
ATOM 2638 C C . GLU B 1 15 ? -4.98 -4.219 22.125 1 97.44 15 GLU B C 1
ATOM 2640 O O . GLU B 1 15 ? -4.766 -5.398 21.828 1 97.44 15 GLU B O 1
ATOM 2645 N N . LYS B 1 16 ? -5.645 -3.434 21.359 1 97.62 16 LYS B N 1
ATOM 2646 C CA . LYS B 1 16 ? -6.27 -3.914 20.141 1 97.62 16 LYS B CA 1
ATOM 2647 C C . LYS B 1 16 ? -5.234 -4.125 19.031 1 97.62 16 LYS B C 1
ATOM 2649 O O . LYS B 1 16 ? -5.387 -5.012 18.188 1 97.62 16 LYS B O 1
ATOM 2654 N N . ILE B 1 17 ? -4.219 -3.305 19.031 1 97.81 17 ILE B N 1
ATOM 2655 C CA . ILE B 1 17 ? -3.107 -3.518 18.109 1 97.81 17 ILE B CA 1
ATOM 2656 C C . ILE B 1 17 ? -2.5 -4.898 18.344 1 97.81 17 ILE B C 1
ATOM 2658 O O . ILE B 1 17 ? -2.244 -5.641 17.391 1 97.81 17 ILE B O 1
ATOM 2662 N N . GLU B 1 18 ? -2.275 -5.223 19.578 1 96.44 18 GLU B N 1
ATOM 2663 C CA . GLU B 1 18 ? -1.704 -6.52 19.938 1 96.44 18 GLU B CA 1
ATOM 2664 C C . GLU B 1 18 ? -2.613 -7.66 19.5 1 96.44 18 GLU B C 1
ATOM 2666 O O . GLU B 1 18 ? -2.135 -8.734 19.125 1 96.44 18 GLU B O 1
ATOM 2671 N N . GLU B 1 19 ? -3.838 -7.398 19.547 1 97.38 19 GLU B N 1
ATOM 2672 C CA . GLU B 1 19 ? -4.824 -8.414 19.188 1 97.38 19 GLU B CA 1
ATOM 2673 C C . GLU B 1 19 ? -4.93 -8.578 17.672 1 97.38 19 GLU B C 1
ATOM 2675 O O . GLU B 1 19 ? -4.961 -9.695 17.172 1 97.38 19 GLU B O 1
ATOM 2680 N N . LEU B 1 20 ? -4.984 -7.484 16.938 1 97.69 20 LEU B N 1
ATOM 2681 C CA . LEU B 1 20 ? -5.34 -7.496 15.523 1 97.69 20 LEU B CA 1
ATOM 2682 C C . LEU B 1 20 ? -4.094 -7.59 14.648 1 97.69 20 LEU B C 1
ATOM 2684 O O . LEU B 1 20 ? -4.168 -8.016 13.492 1 97.69 20 LEU B O 1
ATOM 2688 N N . LEU B 1 21 ? -2.959 -7.152 15.156 1 97.94 21 LEU B N 1
ATOM 2689 C CA . LEU B 1 21 ? -1.726 -7.105 14.375 1 97.94 21 LEU B CA 1
ATOM 2690 C C . LEU B 1 21 ? -0.654 -7.992 15 1 97.94 21 LEU B C 1
ATOM 2692 O O . LEU B 1 21 ? 0.471 -7.547 15.234 1 97.94 21 LEU B O 1
ATOM 2696 N N . LYS B 1 22 ? -0.96 -9.195 15.102 1 95.94 22 LYS B N 1
ATOM 2697 C CA . LYS B 1 22 ? -0.043 -10.188 15.656 1 95.94 22 LYS B CA 1
ATOM 2698 C C . LYS B 1 22 ? 1.042 -10.555 14.648 1 95.94 22 LYS B C 1
ATOM 2700 O O . LYS B 1 22 ? 0.828 -10.469 13.438 1 95.94 22 LYS B O 1
ATOM 2705 N N . GLU B 1 23 ? 2.119 -10.891 15.203 1 95.31 23 GLU B N 1
ATOM 2706 C CA . GLU B 1 23 ? 3.148 -11.453 14.336 1 95.31 23 GLU B CA 1
ATOM 2707 C C . GLU B 1 23 ? 2.762 -12.852 13.859 1 95.31 23 GLU B C 1
ATOM 2709 O O . GLU B 1 23 ? 2.137 -13.609 14.594 1 95.31 23 GLU B O 1
ATOM 2714 N N . GLN B 1 24 ? 3.066 -13.062 12.633 1 95.56 24 GLN B N 1
ATOM 2715 C CA . GLN B 1 24 ? 2.82 -14.359 12.016 1 95.56 24 GLN B CA 1
ATOM 2716 C C . GLN B 1 24 ? 4.004 -14.789 11.148 1 95.56 24 GLN B C 1
ATOM 2718 O O . GLN B 1 24 ? 5.074 -14.18 11.211 1 95.56 24 GLN B O 1
ATOM 2723 N N . GLU B 1 25 ? 3.857 -16 10.516 1 96.06 25 GLU B N 1
ATOM 2724 C CA . GLU B 1 25 ? 4.852 -16.422 9.531 1 96.06 25 GLU B CA 1
ATOM 2725 C C . GLU B 1 25 ? 4.594 -15.773 8.172 1 96.06 25 GLU B C 1
ATOM 2727 O O . GLU B 1 25 ? 3.443 -15.625 7.762 1 96.06 25 GLU B O 1
ATOM 2732 N N . PRO B 1 26 ? 5.699 -15.477 7.551 1 97.44 26 PRO B N 1
ATOM 2733 C CA . PRO B 1 26 ? 7.113 -15.648 7.887 1 97.44 26 PRO B CA 1
ATOM 2734 C C . PRO B 1 26 ? 7.609 -14.617 8.898 1 97.44 26 PRO B C 1
ATOM 2736 O O . PRO B 1 26 ? 7.363 -13.414 8.734 1 97.44 26 PRO B O 1
ATOM 2739 N N . GLU B 1 27 ? 8.328 -14.938 9.82 1 96.69 27 GLU B N 1
ATOM 2740 C CA . GLU B 1 27 ? 8.648 -14.141 11.008 1 96.69 27 GLU B CA 1
ATOM 2741 C C . GLU B 1 27 ? 9.398 -12.867 10.625 1 96.69 27 GLU B C 1
ATOM 2743 O O . GLU B 1 27 ? 9.125 -11.797 11.172 1 96.69 27 GLU B O 1
ATOM 2748 N N . GLY B 1 28 ? 10.383 -13 9.703 1 97.25 28 GLY B N 1
ATOM 2749 C CA . GLY B 1 28 ? 11.195 -11.859 9.32 1 97.25 28 GLY B CA 1
ATOM 2750 C C . GLY B 1 28 ? 10.375 -10.695 8.789 1 97.25 28 GLY B C 1
ATOM 2751 O O . GLY B 1 28 ? 10.672 -9.531 9.094 1 97.25 28 GLY B O 1
ATOM 2752 N N . LEU B 1 29 ? 9.312 -10.992 8.062 1 98.62 29 LEU B N 1
ATOM 2753 C CA . LEU B 1 29 ? 8.445 -9.961 7.508 1 98.62 29 LEU B CA 1
ATOM 2754 C C . LEU B 1 29 ? 7.664 -9.25 8.617 1 98.62 29 LEU B C 1
ATOM 2756 O O . LEU B 1 29 ? 7.609 -8.023 8.648 1 98.62 29 LEU B O 1
ATOM 2760 N N . TYR B 1 30 ? 7.133 -10 9.516 1 98.62 30 TYR B N 1
ATOM 2761 C CA . TYR B 1 30 ? 6.23 -9.43 10.508 1 98.62 30 TYR B CA 1
ATOM 2762 C C . TYR B 1 30 ? 7.008 -8.734 11.617 1 98.62 30 TYR B C 1
ATOM 2764 O O . TYR B 1 30 ? 6.539 -7.754 12.195 1 98.62 30 TYR B O 1
ATOM 2772 N N . ARG B 1 31 ? 8.188 -9.203 11.883 1 98.06 31 ARG B N 1
ATOM 2773 C CA . ARG B 1 31 ? 9.047 -8.461 12.797 1 98.06 31 ARG B CA 1
ATOM 2774 C C . ARG B 1 31 ? 9.32 -7.059 12.266 1 98.06 31 ARG B C 1
ATOM 2776 O O . ARG B 1 31 ? 9.281 -6.086 13.016 1 98.06 31 ARG B O 1
ATOM 2783 N N . ALA B 1 32 ? 9.602 -7.012 10.992 1 98.56 32 ALA B N 1
ATOM 2784 C CA . ALA B 1 32 ? 9.836 -5.715 10.359 1 98.56 32 ALA B CA 1
ATOM 2785 C C . ALA B 1 32 ? 8.57 -4.859 10.383 1 98.56 32 ALA B C 1
ATOM 2787 O O . ALA B 1 32 ? 8.625 -3.672 10.711 1 98.56 32 ALA B O 1
ATOM 2788 N N . ALA B 1 33 ? 7.414 -5.469 10.109 1 98.69 33 ALA B N 1
ATOM 2789 C CA . ALA B 1 33 ? 6.148 -4.746 9.992 1 98.69 33 ALA B CA 1
ATOM 2790 C C . ALA B 1 33 ? 5.66 -4.262 11.352 1 98.69 33 ALA B C 1
ATOM 2792 O O . ALA B 1 33 ? 4.922 -3.279 11.438 1 98.69 33 ALA B O 1
ATOM 2793 N N . ARG B 1 34 ? 6.129 -4.922 12.43 1 98.31 34 ARG B N 1
ATOM 2794 C CA . ARG B 1 34 ? 5.629 -4.602 13.766 1 98.31 34 ARG B CA 1
ATOM 2795 C C . ARG B 1 34 ? 6.637 -3.748 14.531 1 98.31 34 ARG B C 1
ATOM 2797 O O . ARG B 1 34 ? 6.371 -3.332 15.656 1 98.31 34 ARG B O 1
ATOM 2804 N N . HIS B 1 35 ? 7.734 -3.457 13.922 1 97.81 35 HIS B N 1
ATOM 2805 C CA . HIS B 1 35 ? 8.867 -2.822 14.594 1 97.81 35 HIS B CA 1
ATOM 2806 C C . HIS B 1 35 ? 8.445 -1.51 15.25 1 97.81 35 HIS B C 1
ATOM 2808 O O . HIS B 1 35 ? 8.672 -1.311 16.438 1 97.81 35 HIS B O 1
ATOM 2814 N N . TYR B 1 36 ? 7.734 -0.634 14.508 1 96.44 36 TYR B N 1
ATOM 2815 C CA . TYR B 1 36 ? 7.355 0.672 15.031 1 96.44 36 TYR B CA 1
ATOM 2816 C C . TYR B 1 36 ? 6.141 0.56 15.945 1 96.44 36 TYR B C 1
ATOM 2818 O O . TYR B 1 36 ? 5.992 1.34 16.891 1 96.44 36 TYR B O 1
ATOM 2826 N N . LEU B 1 37 ? 5.262 -0.377 15.609 1 96 37 LEU B N 1
ATOM 2827 C CA . LEU B 1 37 ? 4.105 -0.588 16.469 1 96 37 LEU B CA 1
ATOM 2828 C C . LEU B 1 37 ? 4.543 -0.969 17.891 1 96 37 LEU B C 1
ATOM 2830 O O . LEU B 1 37 ? 3.953 -0.511 18.859 1 96 37 LEU B O 1
ATOM 2834 N N . LYS B 1 38 ? 5.562 -1.728 17.938 1 94.06 38 LYS B N 1
ATOM 2835 C CA . LYS B 1 38 ? 6.074 -2.207 19.219 1 94.06 38 LYS B CA 1
ATOM 2836 C C . LYS B 1 38 ? 6.887 -1.127 19.938 1 94.06 38 LYS B C 1
ATOM 2838 O O . LYS B 1 38 ? 7 -1.13 21.156 1 94.06 38 LYS B O 1
ATOM 2843 N N . ALA B 1 39 ? 7.52 -0.249 19.141 1 91.06 39 ALA B N 1
ATOM 2844 C CA . ALA B 1 39 ? 8.336 0.822 19.703 1 91.06 39 ALA B CA 1
ATOM 2845 C C . ALA B 1 39 ? 7.465 1.856 20.422 1 91.06 39 ALA B C 1
ATOM 2847 O O . ALA B 1 39 ? 7.973 2.684 21.172 1 91.06 39 ALA B O 1
ATOM 2848 N N . GLY B 1 40 ? 6.133 1.754 20.203 1 87.06 40 GLY B N 1
ATOM 2849 C CA . GLY B 1 40 ? 5.215 2.621 20.922 1 87.06 40 GLY B CA 1
ATOM 2850 C C . GLY B 1 40 ? 4.766 3.82 20.109 1 87.06 40 GLY B C 1
ATOM 2851 O O . GLY B 1 40 ? 4.523 3.705 18.906 1 87.06 40 GLY B O 1
ATOM 2852 N N . GLY B 1 41 ? 4.559 4.918 20.828 1 86 41 GLY B N 1
ATOM 2853 C CA . GLY B 1 41 ? 4.012 6.137 20.25 1 86 41 GLY B CA 1
ATOM 2854 C C . GLY B 1 41 ? 2.814 6.668 21.016 1 86 41 GLY B C 1
ATOM 2855 O O . GLY B 1 41 ? 2.195 5.941 21.797 1 86 41 GLY B O 1
ATOM 2856 N N . LYS B 1 42 ? 2.486 7.863 20.75 1 89.19 42 LYS B N 1
ATOM 2857 C CA . LYS B 1 42 ? 1.445 8.547 21.516 1 89.19 42 LYS B CA 1
ATOM 2858 C C . LYS B 1 42 ? 0.055 8.156 21.016 1 89.19 42 LYS B C 1
ATOM 2860 O O . LYS B 1 42 ? -0.941 8.391 21.703 1 89.19 42 LYS B O 1
ATOM 2865 N N . ARG B 1 43 ? -0.063 7.523 19.844 1 96.88 43 ARG B N 1
ATOM 2866 C CA . ARG B 1 43 ? -1.316 7.031 19.281 1 96.88 43 ARG B CA 1
ATOM 2867 C C . ARG B 1 43 ? -2.33 8.156 19.125 1 96.88 43 ARG B C 1
ATOM 2869 O O . ARG B 1 43 ? -3.516 7.977 19.422 1 96.88 43 ARG B O 1
ATOM 2876 N N . LEU B 1 44 ? -1.89 9.328 18.75 1 97.12 44 LEU B N 1
ATOM 2877 C CA . LEU B 1 44 ? -2.742 10.508 18.688 1 97.12 44 LEU B CA 1
ATOM 2878 C C . LEU B 1 44 ? -3.854 10.32 17.656 1 97.12 44 LEU B C 1
ATOM 2880 O O . LEU B 1 44 ? -5.012 10.656 17.922 1 97.12 44 LEU B O 1
ATOM 2884 N N . ARG B 1 45 ? -3.568 9.742 16.547 1 98.44 45 ARG B N 1
ATOM 2885 C CA . ARG B 1 45 ? -4.539 9.625 15.469 1 98.44 45 ARG B CA 1
ATOM 2886 C C . ARG B 1 45 ? -5.68 8.688 15.844 1 98.44 45 ARG B C 1
ATOM 2888 O O . ARG B 1 45 ? -6.852 9.055 15.766 1 98.44 45 ARG B O 1
ATOM 2895 N N . PRO B 1 46 ? -5.371 7.469 16.344 1 98.75 46 PRO B N 1
ATOM 2896 C CA . PRO B 1 46 ? -6.496 6.633 16.766 1 98.75 46 PRO B CA 1
ATOM 2897 C C . PRO B 1 46 ? -7.25 7.219 17.953 1 98.75 46 PRO B C 1
ATOM 2899 O O . PRO B 1 46 ? -8.461 7.031 18.078 1 98.75 46 PRO B O 1
ATOM 2902 N N . VAL B 1 47 ? -6.559 7.953 18.828 1 98.56 47 VAL B N 1
ATOM 2903 C CA . VAL B 1 47 ? -7.223 8.609 19.953 1 98.56 47 VAL B CA 1
ATOM 2904 C C . VAL B 1 47 ? -8.211 9.648 19.422 1 98.56 47 VAL B C 1
ATOM 2906 O O . VAL B 1 47 ? -9.336 9.75 19.922 1 98.56 47 VAL B O 1
ATOM 2909 N N . ILE B 1 48 ? -7.836 10.391 18.406 1 98.81 48 ILE B N 1
ATOM 2910 C CA . ILE B 1 48 ? -8.727 11.359 17.781 1 98.81 48 ILE B CA 1
ATOM 2911 C C . ILE B 1 48 ? -9.969 10.648 17.25 1 98.81 48 ILE B C 1
ATOM 2913 O O . ILE B 1 48 ? -11.094 11.133 17.422 1 98.81 48 ILE B O 1
ATOM 2917 N N . THR B 1 49 ? -9.797 9.5 16.625 1 98.94 49 THR B N 1
ATOM 2918 C CA . THR B 1 49 ? -10.906 8.727 16.078 1 98.94 49 THR B CA 1
ATOM 2919 C C . THR B 1 49 ? -11.891 8.336 17.172 1 98.94 49 THR B C 1
ATOM 2921 O O . THR B 1 49 ? -13.094 8.516 17.031 1 98.94 49 THR B O 1
ATOM 2924 N N . LEU B 1 50 ? -11.344 7.852 18.297 1 98.75 50 LEU B N 1
ATOM 2925 C CA . LEU B 1 50 ? -12.188 7.391 19.391 1 98.75 50 LEU B CA 1
ATOM 2926 C C . LEU B 1 50 ? -12.914 8.562 20.062 1 98.75 50 LEU B C 1
ATOM 2928 O O . LEU B 1 50 ? -14.109 8.477 20.344 1 98.75 50 LEU B O 1
ATOM 2932 N N . LEU B 1 51 ? -12.211 9.672 20.281 1 98.62 51 LEU B N 1
ATOM 2933 C CA . LEU B 1 51 ? -12.82 10.844 20.906 1 98.62 51 LEU B CA 1
ATOM 2934 C C . LEU B 1 51 ? -13.883 11.453 20 1 98.62 51 LEU B C 1
ATOM 2936 O O . LEU B 1 51 ? -14.898 11.961 20.484 1 98.62 51 LEU B O 1
ATOM 2940 N N . SER B 1 52 ? -13.633 11.438 18.688 1 98.81 52 SER B N 1
ATOM 2941 C CA . SER B 1 52 ? -14.625 11.938 17.734 1 98.81 52 SER B CA 1
ATOM 2942 C C . SER B 1 52 ? -15.898 11.094 17.781 1 98.81 52 SER B C 1
ATOM 2944 O O . SER B 1 52 ? -17 11.641 17.734 1 98.81 52 SER B O 1
ATOM 2946 N N . ALA B 1 53 ? -15.75 9.758 17.812 1 98.69 53 ALA B N 1
ATOM 2947 C CA . ALA B 1 53 ? -16.906 8.883 17.938 1 98.69 53 ALA B CA 1
ATOM 2948 C C . ALA B 1 53 ? -17.719 9.234 19.188 1 98.69 53 ALA B C 1
ATOM 2950 O O . ALA B 1 53 ? -18.953 9.328 19.141 1 98.69 53 ALA B O 1
ATOM 2951 N N . GLU B 1 54 ? -17 9.461 20.312 1 98.12 54 GLU B N 1
ATOM 2952 C CA . GLU B 1 54 ? -17.656 9.82 21.562 1 98.12 54 GLU B CA 1
ATOM 2953 C C . GLU B 1 54 ? -18.359 11.164 21.453 1 98.12 54 GLU B C 1
ATOM 2955 O O . GLU B 1 54 ? -19.469 11.336 21.969 1 98.12 54 GLU B O 1
ATOM 2960 N N . ALA B 1 55 ? -17.719 12.102 20.828 1 98.19 55 ALA B N 1
ATOM 2961 C CA . ALA B 1 55 ? -18.281 13.438 20.672 1 98.19 55 ALA B CA 1
ATOM 2962 C C . ALA B 1 55 ? -19.547 13.406 19.844 1 98.19 55 ALA B C 1
ATOM 2964 O O . ALA B 1 55 ? -20.422 14.266 20 1 98.19 55 ALA B O 1
ATOM 2965 N N . LEU B 1 56 ? -19.688 12.398 19.016 1 98.25 56 LEU B N 1
ATOM 2966 C CA . LEU B 1 56 ? -20.859 12.242 18.172 1 98.25 56 LEU B CA 1
ATOM 2967 C C . LEU B 1 56 ? -21.953 11.484 18.906 1 98.25 56 LEU B C 1
ATOM 2969 O O . LEU B 1 56 ? -23.016 11.203 18.344 1 98.25 56 LEU B O 1
ATOM 2973 N N . GLY B 1 57 ? -21.688 11.07 20.141 1 97.5 57 GLY B N 1
ATOM 2974 C CA . GLY B 1 57 ? -22.688 10.367 20.953 1 97.5 57 GLY B CA 1
ATOM 2975 C C . GLY B 1 57 ? -22.719 8.875 20.672 1 97.5 57 GLY B C 1
ATOM 2976 O O . GLY B 1 57 ? -23.719 8.211 20.969 1 97.5 57 GLY B O 1
ATOM 2977 N N . GLU B 1 58 ? -21.703 8.359 20.047 1 97.44 58 GLU B N 1
ATOM 2978 C CA . GLU B 1 58 ? -21.656 6.945 19.703 1 97.44 58 GLU B CA 1
ATOM 2979 C C . GLU B 1 58 ? -20.766 6.164 20.656 1 97.44 58 GLU B C 1
ATOM 2981 O O . GLU B 1 58 ? -19.969 6.758 21.391 1 97.44 58 GLU B O 1
ATOM 2986 N N . ASP B 1 59 ? -20.922 4.922 20.75 1 96.94 59 ASP B N 1
ATOM 2987 C CA . ASP B 1 59 ? -19.984 4.047 21.453 1 96.94 59 ASP B CA 1
ATOM 2988 C C . ASP B 1 59 ? -18.641 3.979 20.734 1 96.94 59 ASP B C 1
ATOM 2990 O O . ASP B 1 59 ? -18.531 3.365 19.672 1 96.94 59 ASP B O 1
ATOM 2994 N N . TYR B 1 60 ? -17.641 4.602 21.344 1 95.19 60 TYR B N 1
ATOM 2995 C CA . TYR B 1 60 ? -16.344 4.719 20.688 1 95.19 60 TYR B CA 1
ATOM 2996 C C . TYR B 1 60 ? -15.734 3.344 20.438 1 95.19 60 TYR B C 1
ATOM 2998 O O . TYR B 1 60 ? -14.867 3.193 19.578 1 95.19 60 TYR B O 1
ATOM 3006 N N . ARG B 1 61 ? -16.203 2.271 21.172 1 96.12 61 ARG B N 1
ATOM 3007 C CA . ARG B 1 61 ? -15.688 0.92 20.953 1 96.12 61 ARG B CA 1
ATOM 3008 C C . ARG B 1 61 ? -16.062 0.421 19.562 1 96.12 61 ARG B C 1
ATOM 3010 O O . ARG B 1 61 ? -15.344 -0.402 18.984 1 96.12 61 ARG B O 1
ATOM 3017 N N . LYS B 1 62 ? -17.047 0.97 18.969 1 97.75 62 LYS B N 1
ATOM 3018 C CA . LYS B 1 62 ? -17.484 0.578 17.625 1 97.75 62 LYS B CA 1
ATOM 3019 C C . LYS B 1 62 ? -16.594 1.188 16.547 1 97.75 62 LYS B C 1
ATOM 3021 O O . LYS B 1 62 ? -16.625 0.756 15.398 1 97.75 62 LYS B O 1
ATOM 3026 N N . ALA B 1 63 ? -15.789 2.188 16.906 1 98.38 63 ALA B N 1
ATOM 3027 C CA . ALA B 1 63 ? -14.891 2.844 15.961 1 98.38 63 ALA B CA 1
ATOM 3028 C C . ALA B 1 63 ? -13.477 2.289 16.078 1 98.38 63 ALA B C 1
ATOM 3030 O O . ALA B 1 63 ? -12.562 2.777 15.406 1 98.38 63 ALA B O 1
ATOM 3031 N N . ILE B 1 64 ? -13.281 1.236 16.859 1 98.69 64 ILE B N 1
ATOM 3032 C CA . ILE B 1 64 ? -11.945 0.785 17.234 1 98.69 64 ILE B CA 1
ATOM 3033 C C . ILE B 1 64 ? -11.227 0.242 15.992 1 98.69 64 ILE B C 1
ATOM 3035 O O . ILE B 1 64 ? -10.023 0.46 15.82 1 98.69 64 ILE B O 1
ATOM 3039 N N . HIS B 1 65 ? -11.938 -0.499 15.133 1 98.88 65 HIS B N 1
ATOM 3040 C CA . HIS B 1 65 ? -11.305 -1.027 13.93 1 98.88 65 HIS B CA 1
ATOM 3041 C C . HIS B 1 65 ? -10.828 0.099 13.016 1 98.88 65 HIS B C 1
ATOM 3043 O O . HIS B 1 65 ? -9.734 0.026 12.453 1 98.88 65 HIS B O 1
ATOM 3049 N N . ALA B 1 66 ? -11.648 1.139 12.922 1 98.94 66 ALA B N 1
ATOM 3050 C CA . ALA B 1 66 ? -11.242 2.293 12.125 1 98.94 66 ALA B CA 1
ATOM 3051 C C . ALA B 1 66 ? -10.023 2.977 12.742 1 98.94 66 ALA B C 1
ATOM 3053 O O . ALA B 1 66 ? -9.102 3.383 12.023 1 98.94 66 ALA B O 1
ATOM 3054 N N . ALA B 1 67 ? -10.023 3.1 14.047 1 98.88 67 ALA B N 1
ATOM 3055 C CA . ALA B 1 67 ? -8.898 3.703 14.758 1 98.88 67 ALA B CA 1
ATOM 3056 C C . ALA B 1 67 ? -7.609 2.928 14.5 1 98.88 67 ALA B C 1
ATOM 3058 O O . ALA B 1 67 ? -6.566 3.523 14.219 1 98.88 67 ALA B O 1
ATOM 3059 N N . ILE B 1 68 ? -7.699 1.608 14.547 1 98.88 68 ILE B N 1
ATOM 3060 C CA . ILE B 1 68 ? -6.527 0.763 14.344 1 98.88 68 ILE B CA 1
ATOM 3061 C C . ILE B 1 68 ? -6.09 0.82 12.883 1 98.88 68 ILE B C 1
ATOM 3063 O O . ILE B 1 68 ? -4.895 0.815 12.586 1 98.88 68 ILE B O 1
ATOM 3067 N N . ALA B 1 69 ? -7.062 0.844 11.984 1 98.94 69 ALA B N 1
ATOM 3068 C CA . ALA B 1 69 ? -6.742 0.979 10.562 1 98.94 69 ALA B CA 1
ATOM 3069 C C . ALA B 1 69 ? -5.938 2.25 10.305 1 98.94 69 ALA B C 1
ATOM 3071 O O . ALA B 1 69 ? -4.941 2.223 9.578 1 98.94 69 ALA B O 1
ATOM 3072 N N . ILE B 1 70 ? -6.305 3.34 10.906 1 98.88 70 ILE B N 1
ATOM 3073 C CA . ILE B 1 70 ? -5.648 4.629 10.727 1 98.88 70 ILE B CA 1
ATOM 3074 C C . ILE B 1 70 ? -4.234 4.574 11.305 1 98.88 70 ILE B C 1
ATOM 3076 O O . ILE B 1 70 ? -3.281 5.043 10.68 1 98.88 70 ILE B O 1
ATOM 3080 N N . GLU B 1 71 ? -4.109 4.016 12.477 1 98.75 71 GLU B N 1
ATOM 3081 C CA . GLU B 1 71 ? -2.789 3.861 13.078 1 98.75 71 GLU B CA 1
ATOM 3082 C C . GLU B 1 71 ? -1.892 2.979 12.211 1 98.75 71 GLU B C 1
ATOM 3084 O O . GLU B 1 71 ? -0.689 3.227 12.102 1 98.75 71 GLU B O 1
ATOM 3089 N N . THR B 1 72 ? -2.461 1.946 11.641 1 98.81 72 THR B N 1
ATOM 3090 C CA . THR B 1 72 ? -1.728 1.04 10.766 1 98.81 72 THR B CA 1
ATOM 3091 C C . THR B 1 72 ? -1.242 1.771 9.516 1 98.81 72 THR B C 1
ATOM 3093 O O . THR B 1 72 ? -0.098 1.595 9.086 1 98.81 72 THR B O 1
ATOM 3096 N N . VAL B 1 73 ? -2.08 2.65 8.914 1 98.88 73 VAL B N 1
ATOM 3097 C CA . VAL B 1 73 ? -1.678 3.479 7.785 1 98.88 73 VAL B CA 1
ATOM 3098 C C . VAL B 1 73 ? -0.522 4.387 8.195 1 98.88 73 VAL B C 1
ATOM 3100 O O . VAL B 1 73 ? 0.45 4.539 7.449 1 98.88 73 VAL B O 1
ATOM 3103 N N . HIS B 1 74 ? -0.68 4.98 9.367 1 98.5 74 HIS B N 1
ATOM 3104 C CA . HIS B 1 74 ? 0.386 5.852 9.852 1 98.5 74 HIS B CA 1
ATOM 3105 C C . HIS B 1 74 ? 1.714 5.105 9.93 1 98.5 74 HIS B C 1
ATOM 3107 O O . HIS B 1 74 ? 2.75 5.625 9.516 1 98.5 74 HIS B O 1
ATOM 3113 N N . ASN B 1 75 ? 1.711 3.922 10.453 1 98.19 75 ASN B N 1
ATOM 3114 C CA . ASN B 1 75 ? 2.932 3.139 10.602 1 98.19 75 ASN B CA 1
ATOM 3115 C C . ASN B 1 75 ? 3.512 2.738 9.242 1 98.19 75 ASN B C 1
ATOM 3117 O O . ASN B 1 75 ? 4.73 2.742 9.062 1 98.19 75 ASN B O 1
ATOM 3121 N N . PHE B 1 76 ? 2.627 2.41 8.328 1 98.19 76 PHE B N 1
ATOM 3122 C CA . PHE B 1 76 ? 3.078 2.162 6.965 1 98.19 76 PHE B CA 1
ATOM 3123 C C . PHE B 1 76 ? 3.84 3.363 6.418 1 98.19 76 PHE B C 1
ATOM 3125 O O . PHE B 1 76 ? 4.906 3.209 5.816 1 98.19 76 PHE B O 1
ATOM 3132 N N . THR B 1 77 ? 3.291 4.566 6.586 1 98.56 77 THR B N 1
ATOM 3133 C CA . THR B 1 77 ? 3.93 5.758 6.043 1 98.56 77 THR B CA 1
ATOM 3134 C C . THR B 1 77 ? 5.301 5.977 6.68 1 98.56 77 THR B C 1
ATOM 3136 O O . THR B 1 77 ? 6.242 6.402 6.008 1 98.56 77 THR B O 1
ATOM 3139 N N . LEU B 1 78 ? 5.461 5.641 8 1 97.69 78 LEU B N 1
ATOM 3140 C CA . LEU B 1 78 ? 6.746 5.797 8.68 1 97.69 78 LEU B CA 1
ATOM 3141 C C . LEU B 1 78 ? 7.801 4.887 8.062 1 97.69 78 LEU B C 1
ATOM 3143 O O . LEU B 1 78 ? 8.93 5.324 7.805 1 97.69 78 LEU B O 1
ATOM 3147 N N . VAL B 1 79 ? 7.43 3.686 7.785 1 98.56 79 VAL B N 1
ATOM 3148 C CA . VAL B 1 79 ? 8.367 2.697 7.266 1 98.56 79 VAL B CA 1
ATOM 3149 C C . VAL B 1 79 ? 8.867 3.133 5.891 1 98.56 79 VAL B C 1
ATOM 3151 O O . VAL B 1 79 ? 10.078 3.16 5.637 1 98.56 79 VAL B O 1
ATOM 3154 N N . HIS B 1 80 ? 7.957 3.467 5.035 1 98.75 80 HIS B N 1
ATOM 3155 C CA . HIS B 1 80 ? 8.344 3.816 3.672 1 98.75 80 HIS B CA 1
ATOM 3156 C C . HIS B 1 80 ? 9.016 5.184 3.623 1 98.75 80 HIS B C 1
ATOM 3158 O O . HIS B 1 80 ? 9.992 5.375 2.891 1 98.75 80 HIS B O 1
ATOM 3164 N N . ASP B 1 81 ? 8.531 6.102 4.438 1 97.38 81 ASP B N 1
ATOM 3165 C CA . ASP B 1 81 ? 9.133 7.43 4.5 1 97.38 81 ASP B CA 1
ATOM 3166 C C . ASP B 1 81 ? 10.594 7.348 4.934 1 97.38 81 ASP B C 1
ATOM 3168 O O . ASP B 1 81 ? 11.445 8.07 4.406 1 97.38 81 ASP B O 1
ATOM 3172 N N . ASP B 1 82 ? 10.891 6.527 5.891 1 97.06 82 ASP B N 1
ATOM 3173 C CA . ASP B 1 82 ? 12.25 6.395 6.406 1 97.06 82 ASP B CA 1
ATOM 3174 C C . ASP B 1 82 ? 13.203 5.91 5.316 1 97.06 82 ASP B C 1
ATOM 3176 O O . ASP B 1 82 ? 14.375 6.285 5.301 1 97.06 82 ASP B O 1
ATOM 3180 N N . ILE B 1 83 ? 12.742 5.047 4.391 1 98.06 83 ILE B N 1
ATOM 3181 C CA . ILE B 1 83 ? 13.562 4.625 3.266 1 98.06 83 ILE B CA 1
ATOM 3182 C C . ILE B 1 83 ? 13.906 5.832 2.395 1 98.06 83 ILE B C 1
ATOM 3184 O O . ILE B 1 83 ? 15.07 6.043 2.047 1 98.06 83 ILE B O 1
ATOM 3188 N N . MET B 1 84 ? 12.898 6.594 2.084 1 96.62 84 MET B N 1
ATOM 3189 C CA . MET B 1 84 ? 13.023 7.695 1.136 1 96.62 84 MET B CA 1
ATOM 3190 C C . MET B 1 84 ? 13.906 8.805 1.696 1 96.62 84 MET B C 1
ATOM 3192 O O . MET B 1 84 ? 14.68 9.422 0.958 1 96.62 84 MET B O 1
ATOM 3196 N N . ASP B 1 85 ? 13.828 8.953 3 1 90.94 85 ASP B N 1
ATOM 3197 C CA . ASP B 1 85 ? 14.594 10.008 3.656 1 90.94 85 ASP B CA 1
ATOM 3198 C C . ASP B 1 85 ? 15.945 9.492 4.133 1 90.94 85 ASP B C 1
ATOM 3200 O O . ASP B 1 85 ? 16.781 10.266 4.621 1 90.94 85 ASP B O 1
ATOM 3204 N N . GLU B 1 86 ? 16.125 8.219 4.023 1 92.88 86 GLU B N 1
ATOM 3205 C CA . GLU B 1 86 ? 17.344 7.562 4.473 1 92.88 86 GLU B CA 1
ATOM 3206 C C . GLU B 1 86 ? 17.594 7.812 5.953 1 92.88 86 GLU B C 1
ATOM 3208 O O . GLU B 1 86 ? 18.734 8.062 6.363 1 92.88 86 GLU B O 1
ATOM 3213 N N . ASP B 1 87 ? 16.5 7.84 6.664 1 90.62 87 ASP B N 1
ATOM 3214 C CA . ASP B 1 87 ? 16.625 8.016 8.109 1 90.62 87 ASP B CA 1
ATOM 3215 C C . ASP B 1 87 ? 17.203 6.766 8.766 1 90.62 87 ASP B C 1
ATOM 3217 O O . ASP B 1 87 ? 16.859 5.641 8.391 1 90.62 87 ASP B O 1
ATOM 3221 N N . GLU B 1 88 ? 18.016 6.957 9.812 1 92 88 GLU B N 1
ATOM 3222 C CA . GLU B 1 88 ? 18.656 5.824 10.469 1 92 88 GLU B CA 1
ATOM 3223 C C . GLU B 1 88 ? 17.953 5.477 11.781 1 92 88 GLU B C 1
ATOM 3225 O O . GLU B 1 88 ? 18.031 4.34 12.25 1 92 88 GLU B O 1
ATOM 3230 N N . MET B 1 89 ? 17.234 6.52 12.375 1 90.69 89 MET B N 1
ATOM 3231 C CA . MET B 1 89 ? 16.562 6.32 13.656 1 90.69 89 MET B CA 1
ATOM 3232 C C . MET B 1 89 ? 15.133 6.855 13.609 1 90.69 89 MET B C 1
ATOM 3234 O O . MET B 1 89 ? 14.859 7.828 12.906 1 90.69 89 MET B O 1
ATOM 3238 N N . ARG B 1 90 ? 14.281 6.223 14.375 1 86.44 90 ARG B N 1
ATOM 3239 C CA . ARG B 1 90 ? 12.891 6.625 14.586 1 86.44 90 ARG B CA 1
ATOM 3240 C C . ARG B 1 90 ? 12.391 6.18 15.953 1 86.44 90 ARG B C 1
ATOM 3242 O O . ARG B 1 90 ? 12.477 5 16.297 1 86.44 90 ARG B O 1
ATOM 3249 N N . ARG B 1 91 ? 11.906 7.094 16.688 1 83.19 91 ARG B N 1
ATOM 3250 C CA . ARG B 1 91 ? 11.367 6.801 18.016 1 83.19 91 ARG B CA 1
ATOM 3251 C C . ARG B 1 91 ? 12.422 6.129 18.891 1 83.19 91 ARG B C 1
ATOM 3253 O O . ARG B 1 91 ? 12.117 5.164 19.609 1 83.19 91 ARG B O 1
ATOM 3260 N N . GLY B 1 92 ? 13.617 6.543 18.672 1 85.94 92 GLY B N 1
ATOM 3261 C CA . GLY B 1 92 ? 14.695 6.062 19.531 1 85.94 92 GLY B CA 1
ATOM 3262 C C . GLY B 1 92 ? 15.227 4.703 19.109 1 85.94 92 GLY B C 1
ATOM 3263 O O . GLY B 1 92 ? 16.125 4.16 19.734 1 85.94 92 GLY B O 1
ATOM 3264 N N . VAL B 1 93 ? 14.648 4.168 18 1 92.44 93 VAL B N 1
ATOM 3265 C CA . VAL B 1 93 ? 15.125 2.871 17.531 1 92.44 93 VAL B CA 1
ATOM 3266 C C . VAL B 1 93 ? 15.594 2.988 16.078 1 92.44 93 VAL B C 1
ATOM 3268 O O . VAL B 1 93 ? 15.289 3.969 15.398 1 92.44 93 VAL B O 1
ATOM 3271 N N . LYS B 1 94 ? 16.359 2.018 15.633 1 96.44 94 LYS B N 1
ATOM 3272 C CA . LYS B 1 94 ? 16.812 1.988 14.242 1 96.44 94 LYS B CA 1
ATOM 3273 C C . LYS B 1 94 ? 15.625 1.848 13.289 1 96.44 94 LYS B C 1
ATOM 3275 O O . LYS B 1 94 ? 14.633 1.195 13.617 1 96.44 94 LYS B O 1
ATOM 3280 N N . THR B 1 95 ? 15.773 2.42 12.172 1 97.62 95 THR B N 1
ATOM 3281 C CA . THR B 1 95 ? 14.703 2.342 11.188 1 97.62 95 THR B CA 1
ATOM 3282 C C . THR B 1 95 ? 14.617 0.942 10.586 1 97.62 95 THR B C 1
ATOM 3284 O O . THR B 1 95 ? 15.586 0.179 10.648 1 97.62 95 THR B O 1
ATOM 3287 N N . VAL B 1 96 ? 13.516 0.632 10.016 1 98.44 96 VAL B N 1
ATOM 3288 C CA . VAL B 1 96 ? 13.234 -0.713 9.523 1 98.44 96 VAL B CA 1
ATOM 3289 C C . VAL B 1 96 ? 14.211 -1.063 8.398 1 98.44 96 VAL B C 1
ATOM 3291 O O . VAL B 1 96 ? 14.766 -2.164 8.375 1 98.44 96 VAL B O 1
ATOM 3294 N N . HIS B 1 97 ? 14.453 -0.109 7.477 1 98.44 97 HIS B N 1
ATOM 3295 C CA . HIS B 1 97 ? 15.32 -0.417 6.344 1 98.44 97 HIS B CA 1
ATOM 3296 C C . HIS B 1 97 ? 16.766 -0.576 6.793 1 98.44 97 HIS B C 1
ATOM 3298 O O . HIS B 1 97 ? 17.547 -1.301 6.164 1 98.44 97 HIS B O 1
ATOM 3304 N N . THR B 1 98 ? 17.188 0.133 7.863 1 97.88 98 THR B N 1
ATOM 3305 C CA . THR B 1 98 ? 18.531 -0.008 8.383 1 97.88 98 THR B CA 1
ATOM 3306 C C . THR B 1 98 ? 18.719 -1.365 9.062 1 97.88 98 THR B C 1
ATOM 3308 O O . THR B 1 98 ? 19.797 -1.965 8.977 1 97.88 98 THR B O 1
ATOM 3311 N N . LEU B 1 99 ? 17.672 -1.83 9.656 1 97.75 99 LEU B N 1
ATOM 3312 C CA . LEU B 1 99 ? 17.75 -3.076 10.406 1 97.75 99 LEU B CA 1
ATOM 3313 C C . LEU B 1 99 ? 17.547 -4.277 9.492 1 97.75 99 LEU B C 1
ATOM 3315 O O . LEU B 1 99 ? 18.188 -5.32 9.68 1 97.75 99 LEU B O 1
ATOM 3319 N N . PHE B 1 100 ? 16.656 -4.137 8.523 1 97.88 100 PHE B N 1
ATOM 3320 C CA . PHE B 1 100 ? 16.188 -5.324 7.816 1 97.88 100 PHE B CA 1
ATOM 3321 C C . PHE B 1 100 ? 16.484 -5.215 6.324 1 97.88 100 PHE B C 1
ATOM 3323 O O . PHE B 1 100 ? 16.281 -6.168 5.574 1 97.88 100 PHE B O 1
ATOM 3330 N N . GLY B 1 101 ? 17 -4.078 5.895 1 97.56 101 GLY B N 1
ATOM 3331 C CA . GLY B 1 101 ? 17.234 -3.846 4.48 1 97.56 101 GLY B CA 1
ATOM 3332 C C . GLY B 1 101 ? 16.062 -3.217 3.766 1 97.56 101 GLY B C 1
ATOM 3333 O O . GLY B 1 101 ? 14.922 -3.314 4.23 1 97.56 101 GLY B O 1
ATOM 3334 N N . ILE B 1 102 ? 16.281 -2.615 2.615 1 98.19 102 ILE B N 1
ATOM 3335 C CA . ILE B 1 102 ? 15.297 -1.844 1.862 1 98.19 102 ILE B CA 1
ATOM 3336 C C . ILE B 1 102 ? 14.188 -2.77 1.358 1 98.19 102 ILE B C 1
ATOM 3338 O O . ILE B 1 102 ? 13 -2.484 1.538 1 98.19 102 ILE B O 1
ATOM 3342 N N . PRO B 1 103 ? 14.492 -3.979 0.819 1 98.12 103 PRO B N 1
ATOM 3343 C CA . PRO B 1 103 ? 13.43 -4.848 0.312 1 98.12 103 PRO B CA 1
ATOM 3344 C C . PRO B 1 103 ? 12.43 -5.25 1.395 1 98.12 103 PRO B C 1
ATOM 3346 O O . PRO B 1 103 ? 11.219 -5.137 1.197 1 98.12 103 PRO B O 1
ATOM 3349 N N . THR B 1 104 ? 12.953 -5.629 2.523 1 98.5 104 THR B N 1
ATOM 3350 C CA . THR B 1 104 ? 12.094 -6.062 3.619 1 98.5 104 THR B CA 1
ATOM 3351 C C . THR B 1 104 ? 11.281 -4.887 4.164 1 98.5 104 THR B C 1
ATOM 3353 O O . THR B 1 104 ? 10.125 -5.051 4.547 1 98.5 104 THR B O 1
ATOM 3356 N N . ALA B 1 105 ? 11.906 -3.74 4.23 1 98.81 105 ALA B N 1
ATOM 3357 C CA . ALA B 1 105 ? 11.203 -2.549 4.695 1 98.81 105 ALA B CA 1
ATOM 3358 C C . ALA B 1 105 ? 10.047 -2.195 3.766 1 98.81 105 ALA B C 1
ATOM 3360 O O . ALA B 1 105 ? 8.969 -1.815 4.223 1 98.81 105 ALA B O 1
ATOM 3361 N N . ILE B 1 106 ? 10.281 -2.312 2.438 1 98.88 106 ILE B N 1
ATOM 3362 C CA . ILE B 1 106 ? 9.211 -2.059 1.475 1 98.88 106 ILE B CA 1
ATOM 3363 C C . ILE B 1 106 ? 8.055 -3.02 1.725 1 98.88 106 ILE B C 1
ATOM 3365 O O . ILE B 1 106 ? 6.898 -2.596 1.839 1 98.88 106 ILE B O 1
ATOM 3369 N N . LEU B 1 107 ? 8.312 -4.273 1.936 1 98.88 107 LEU B N 1
ATOM 3370 C CA . LEU B 1 107 ? 7.281 -5.285 2.146 1 98.88 107 LEU B CA 1
ATOM 3371 C C . LEU B 1 107 ? 6.562 -5.062 3.473 1 98.88 107 LEU B C 1
ATOM 3373 O O . LEU B 1 107 ? 5.359 -5.305 3.578 1 98.88 107 LEU B O 1
ATOM 3377 N N . ALA B 1 108 ? 7.359 -4.676 4.457 1 98.81 108 ALA B N 1
ATOM 3378 C CA . ALA B 1 108 ? 6.754 -4.383 5.754 1 98.81 108 ALA B CA 1
ATOM 3379 C C . ALA B 1 108 ? 5.703 -3.285 5.633 1 98.81 108 ALA B C 1
ATOM 3381 O O . ALA B 1 108 ? 4.594 -3.422 6.152 1 98.81 108 ALA B O 1
ATOM 3382 N N . GLY B 1 109 ? 6.09 -2.182 4.984 1 98.81 109 GLY B N 1
ATOM 3383 C CA . GLY B 1 109 ? 5.129 -1.115 4.746 1 98.81 109 GLY B CA 1
ATOM 3384 C C . GLY B 1 109 ? 3.922 -1.568 3.949 1 98.81 109 GLY B C 1
ATOM 3385 O O . GLY B 1 109 ? 2.785 -1.23 4.289 1 98.81 109 GLY B O 1
ATOM 3386 N N . ASP B 1 110 ? 4.145 -2.367 2.883 1 98.94 110 ASP B N 1
ATOM 3387 C CA . ASP B 1 110 ? 3.057 -2.877 2.053 1 98.94 110 ASP B CA 1
ATOM 3388 C C . ASP B 1 110 ? 2.111 -3.76 2.865 1 98.94 110 ASP B C 1
ATOM 3390 O O . ASP B 1 110 ? 0.897 -3.736 2.652 1 98.94 110 ASP B O 1
ATOM 3394 N N . THR B 1 111 ? 2.656 -4.582 3.73 1 98.88 111 THR B N 1
ATOM 3395 C CA . THR B 1 111 ? 1.859 -5.461 4.578 1 98.88 111 THR B CA 1
ATOM 3396 C C . THR B 1 111 ? 0.949 -4.648 5.496 1 98.88 111 THR B C 1
ATOM 3398 O O . THR B 1 111 ? -0.246 -4.93 5.602 1 98.88 111 THR B O 1
ATOM 3401 N N . LEU B 1 112 ? 1.548 -3.666 6.148 1 98.88 112 LEU B N 1
ATOM 3402 C CA . LEU B 1 112 ? 0.767 -2.777 7 1 98.88 112 LEU B CA 1
ATOM 3403 C C . LEU B 1 112 ? -0.346 -2.102 6.203 1 98.88 112 LEU B C 1
ATOM 3405 O O . LEU B 1 112 ? -1.481 -2.008 6.676 1 98.88 112 LEU B O 1
ATOM 3409 N N . TYR B 1 113 ? -0.008 -1.678 4.984 1 98.69 113 TYR B N 1
ATOM 3410 C CA . TYR B 1 113 ? -0.951 -1.002 4.102 1 98.69 113 TYR B CA 1
ATOM 3411 C C . TYR B 1 113 ? -2.168 -1.877 3.832 1 98.69 113 TYR B C 1
ATOM 3413 O O . TYR B 1 113 ? -3.309 -1.43 3.982 1 98.69 113 TYR B O 1
ATOM 3421 N N . ALA B 1 114 ? -1.951 -3.104 3.488 1 98.81 114 ALA B N 1
ATOM 3422 C CA . ALA B 1 114 ? -3.025 -4.059 3.223 1 98.81 114 ALA B CA 1
ATOM 3423 C C . ALA B 1 114 ? -3.84 -4.332 4.484 1 98.81 114 ALA B C 1
ATOM 3425 O O . ALA B 1 114 ? -5.07 -4.379 4.438 1 98.81 114 ALA B O 1
ATOM 3426 N N . GLU B 1 115 ? -3.168 -4.488 5.586 1 98.88 115 GLU B N 1
ATOM 3427 C CA . GLU B 1 115 ? -3.824 -4.805 6.852 1 98.88 115 GLU B CA 1
ATOM 3428 C C . GLU B 1 115 ? -4.762 -3.682 7.285 1 98.88 115 GLU B C 1
ATOM 3430 O O . GLU B 1 115 ? -5.809 -3.936 7.883 1 98.88 115 GLU B O 1
ATOM 3435 N N . ALA B 1 116 ? -4.375 -2.459 7 1 98.94 116 ALA B N 1
ATOM 3436 C CA . ALA B 1 116 ? -5.219 -1.322 7.355 1 98.94 116 ALA B CA 1
ATOM 3437 C C . ALA B 1 116 ? -6.605 -1.451 6.727 1 98.94 116 ALA B C 1
ATOM 3439 O O . ALA B 1 116 ? -7.621 -1.249 7.398 1 98.94 116 ALA B O 1
ATOM 3440 N N . PHE B 1 117 ? -6.688 -1.829 5.465 1 98.94 117 PHE B N 1
ATOM 3441 C CA . PHE B 1 117 ? -7.965 -1.946 4.773 1 98.94 117 PHE B CA 1
ATOM 3442 C C . PHE B 1 117 ? -8.727 -3.182 5.238 1 98.94 117 PHE B C 1
ATOM 3444 O O . PHE B 1 117 ? -9.953 -3.164 5.328 1 98.94 117 PHE B O 1
ATOM 3451 N N . GLU B 1 118 ? -7.973 -4.27 5.523 1 98.81 118 GLU B N 1
ATOM 3452 C CA . GLU B 1 118 ? -8.617 -5.457 6.086 1 98.81 118 GLU B CA 1
ATOM 3453 C C . GLU B 1 118 ? -9.289 -5.137 7.418 1 98.81 118 GLU B C 1
ATOM 3455 O O . GLU B 1 118 ? -10.445 -5.492 7.633 1 98.81 118 GLU B O 1
ATOM 3460 N N . ILE B 1 119 ? -8.586 -4.43 8.266 1 98.88 119 ILE B N 1
ATOM 3461 C CA . ILE B 1 119 ? -9.078 -4.09 9.594 1 98.88 119 ILE B CA 1
ATOM 3462 C C . ILE B 1 119 ? -10.258 -3.129 9.477 1 98.88 119 ILE B C 1
ATOM 3464 O O . ILE B 1 119 ? -11.266 -3.285 10.172 1 98.88 119 ILE B O 1
ATOM 3468 N N . LEU B 1 120 ? -10.172 -2.121 8.586 1 98.94 120 LEU B N 1
ATOM 3469 C CA . LEU B 1 120 ? -11.266 -1.177 8.398 1 98.94 120 LEU B CA 1
ATOM 3470 C C . LEU B 1 120 ? -12.539 -1.901 7.98 1 98.94 120 LEU B C 1
ATOM 3472 O O . LEU B 1 120 ? -13.641 -1.526 8.406 1 98.94 120 LEU B O 1
ATOM 3476 N N . SER B 1 121 ? -12.414 -2.951 7.184 1 98.69 121 SER B N 1
ATOM 3477 C CA . SER B 1 121 ? -13.562 -3.691 6.672 1 98.69 121 SER B CA 1
ATOM 3478 C C . SER B 1 121 ? -14.266 -4.453 7.789 1 98.69 121 SER B C 1
ATOM 3480 O O . SER B 1 121 ? -15.406 -4.898 7.621 1 98.69 121 SER B O 1
ATOM 3482 N N . MET B 1 122 ? -13.656 -4.578 8.953 1 98.5 122 MET B N 1
ATOM 3483 C CA . MET B 1 122 ? -14.219 -5.297 10.094 1 98.5 122 MET B CA 1
ATOM 3484 C C . MET B 1 122 ? -15.055 -4.367 10.969 1 98.5 122 MET B C 1
ATOM 3486 O O . MET B 1 122 ? -15.625 -4.797 11.969 1 98.5 122 MET B O 1
ATOM 3490 N N . SER B 1 123 ? -15.117 -3.102 10.586 1 98.44 123 SER B N 1
ATOM 3491 C CA . SER B 1 123 ? -15.789 -2.113 11.422 1 98.44 123 SER B CA 1
ATOM 3492 C C . SER B 1 123 ? -17.234 -2.514 11.688 1 98.44 123 SER B C 1
ATOM 3494 O O . SER B 1 123 ? -17.891 -3.102 10.828 1 98.44 123 SER B O 1
ATOM 3496 N N . ASP B 1 124 ? -17.672 -2.232 12.883 1 97.5 124 ASP B N 1
ATOM 3497 C CA . ASP B 1 124 ? -19.062 -2.471 13.281 1 97.5 124 ASP B CA 1
ATOM 3498 C C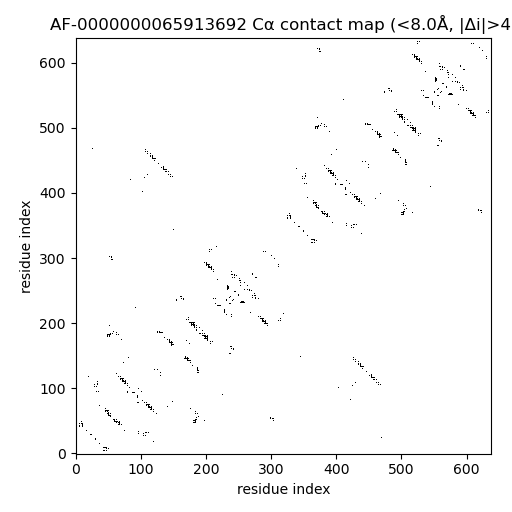 . ASP B 1 124 ? -19.953 -1.306 12.883 1 97.5 124 ASP B C 1
ATOM 3500 O O . ASP B 1 124 ? -20.297 -0.462 13.711 1 97.5 124 ASP B O 1
ATOM 3504 N N . ALA B 1 125 ? -20.375 -1.249 11.672 1 98.38 125 ALA B N 1
ATOM 3505 C CA . ALA B 1 125 ? -21.188 -0.2 11.055 1 98.38 125 ALA B CA 1
ATOM 3506 C C . ALA B 1 125 ? -21.953 -0.732 9.844 1 98.38 125 ALA B C 1
ATOM 3508 O O . ALA B 1 125 ? -21.688 -1.837 9.367 1 98.38 125 ALA B O 1
ATOM 3509 N N . PRO B 1 126 ? -22.984 -0.058 9.375 1 98.62 126 PRO B N 1
ATOM 3510 C CA . PRO B 1 126 ? -23.672 -0.484 8.148 1 98.62 126 PRO B CA 1
ATOM 3511 C C . PRO B 1 126 ? -22.703 -0.626 6.965 1 98.62 126 PRO B C 1
ATOM 3513 O O . PRO B 1 126 ? -21.812 0.208 6.781 1 98.62 126 PRO B O 1
ATOM 3516 N N . PRO B 1 127 ? -22.891 -1.667 6.164 1 98.75 127 PRO B N 1
ATOM 3517 C CA . PRO B 1 127 ? -21.953 -1.949 5.078 1 98.75 127 PRO B CA 1
ATOM 3518 C C . PRO B 1 127 ? -21.766 -0.769 4.125 1 98.75 127 PRO B C 1
ATOM 3520 O O . PRO B 1 127 ? -20.672 -0.528 3.633 1 98.75 127 PRO B O 1
ATOM 3523 N N . GLU B 1 128 ? -22.828 -0.077 3.848 1 98.69 128 GLU B N 1
ATOM 3524 C CA . GLU B 1 128 ? -22.719 1.066 2.945 1 98.69 128 GLU B CA 1
ATOM 3525 C C . GLU B 1 128 ? -21.766 2.123 3.498 1 98.69 128 GLU B C 1
ATOM 3527 O O . GLU B 1 128 ? -21.062 2.781 2.738 1 98.69 128 GLU B O 1
ATOM 3532 N N . ASN B 1 129 ? -21.766 2.291 4.855 1 98.88 129 ASN B N 1
ATOM 3533 C CA . ASN B 1 129 ? -20.859 3.246 5.504 1 98.88 129 ASN B CA 1
ATOM 3534 C C . ASN B 1 129 ? -19.422 2.746 5.508 1 98.88 129 ASN B C 1
ATOM 3536 O O . ASN B 1 129 ? -18.484 3.539 5.402 1 98.88 129 ASN B O 1
ATOM 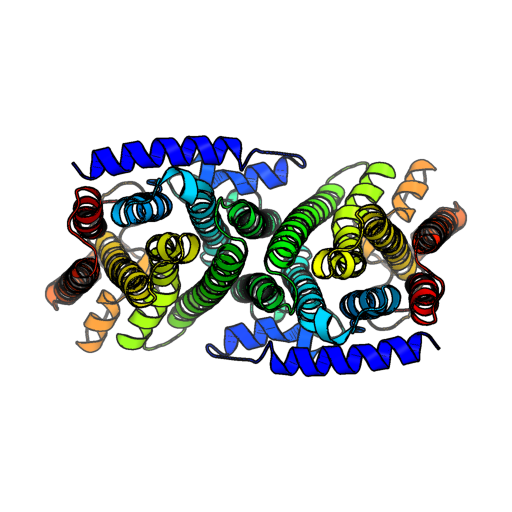3540 N N . ILE B 1 130 ? -19.281 1.449 5.656 1 98.94 130 ILE B N 1
ATOM 3541 C CA . ILE B 1 130 ? -17.938 0.868 5.605 1 98.94 130 ILE B CA 1
ATOM 3542 C C . ILE B 1 130 ? -17.344 1.067 4.215 1 98.94 130 ILE B C 1
ATOM 3544 O O . ILE B 1 130 ? -16.172 1.406 4.086 1 98.94 130 ILE B O 1
ATOM 3548 N N . VAL B 1 131 ? -18.141 0.888 3.162 1 98.94 131 VAL B N 1
ATOM 3549 C CA . VAL B 1 131 ? -17.672 1.086 1.795 1 98.94 131 VAL B CA 1
ATOM 3550 C C . VAL B 1 131 ? -17.234 2.533 1.606 1 98.94 131 VAL B C 1
ATOM 3552 O O . VAL B 1 131 ? -16.172 2.789 1.011 1 98.94 131 VAL B O 1
ATOM 3555 N N . ARG B 1 132 ? -17.984 3.459 2.146 1 98.88 132 ARG B N 1
ATOM 3556 C CA . ARG B 1 132 ? -17.625 4.871 2.07 1 98.88 132 ARG B CA 1
ATOM 3557 C C . ARG B 1 132 ? -16.312 5.141 2.822 1 98.88 132 ARG B C 1
ATOM 3559 O O . ARG B 1 132 ? -15.469 5.891 2.344 1 98.88 132 ARG B O 1
ATOM 3566 N N . ALA B 1 133 ? -16.203 4.531 4.004 1 98.94 133 ALA B N 1
ATOM 3567 C CA . ALA B 1 133 ? -14.992 4.707 4.809 1 98.94 133 ALA B CA 1
ATOM 3568 C C . ALA B 1 133 ? -13.758 4.188 4.07 1 98.94 133 ALA B C 1
ATOM 3570 O O . ALA B 1 133 ? -12.703 4.82 4.094 1 98.94 133 ALA B O 1
ATOM 3571 N N . VAL B 1 134 ? -13.938 3.059 3.391 1 98.94 134 VAL B N 1
ATOM 3572 C CA . VAL B 1 134 ? -12.852 2.465 2.619 1 98.94 134 VAL B CA 1
ATOM 3573 C C . VAL B 1 134 ? -12.453 3.402 1.484 1 98.94 134 VAL B C 1
ATOM 3575 O O . VAL B 1 134 ? -11.266 3.658 1.273 1 98.94 134 VAL B O 1
ATOM 3578 N N . SER B 1 135 ? -13.391 3.904 0.787 1 98.88 135 SER B N 1
ATOM 3579 C CA . SER B 1 135 ? -13.141 4.824 -0.318 1 98.88 135 SER B CA 1
ATOM 3580 C C . SER B 1 135 ? -12.406 6.074 0.16 1 98.88 135 SER B C 1
ATOM 3582 O O . SER B 1 135 ? -11.445 6.516 -0.469 1 98.88 135 SER B O 1
ATOM 3584 N N . LYS B 1 136 ? -12.812 6.605 1.249 1 98.88 136 LYS B N 1
ATOM 3585 C CA . LYS B 1 136 ? -12.227 7.832 1.778 1 98.88 136 LYS B CA 1
ATOM 3586 C C . LYS B 1 136 ? -10.812 7.586 2.297 1 98.88 136 LYS B C 1
ATOM 3588 O O . LYS B 1 136 ? -9.914 8.414 2.098 1 98.88 136 LYS B O 1
ATOM 3593 N N . LEU B 1 137 ? -10.641 6.457 3 1 98.94 137 LEU B N 1
ATOM 3594 C CA . LEU B 1 137 ? -9.297 6.141 3.471 1 98.94 137 LEU B CA 1
ATOM 3595 C C . LEU B 1 137 ? -8.344 5.945 2.297 1 98.94 137 LEU B C 1
ATOM 3597 O O . LEU B 1 137 ? -7.191 6.383 2.346 1 98.94 137 LEU B O 1
ATOM 3601 N N . ALA B 1 138 ? -8.789 5.262 1.253 1 98.94 138 ALA B N 1
ATOM 3602 C CA . ALA B 1 138 ? -7.973 5.062 0.061 1 98.94 138 ALA B CA 1
ATOM 3603 C C . ALA B 1 138 ? -7.578 6.395 -0.566 1 98.94 138 ALA B C 1
ATOM 3605 O O . ALA B 1 138 ? -6.418 6.598 -0.936 1 98.94 138 ALA B O 1
ATOM 3606 N N . ARG B 1 139 ? -8.523 7.297 -0.667 1 98.75 139 ARG B N 1
ATOM 3607 C CA . ARG B 1 139 ? -8.25 8.617 -1.223 1 98.75 139 ARG B CA 1
ATOM 3608 C C . ARG B 1 139 ? -7.234 9.367 -0.369 1 98.75 139 ARG B C 1
ATOM 3610 O O . ARG B 1 139 ? -6.348 10.047 -0.899 1 98.75 139 ARG B O 1
ATOM 3617 N N . VAL B 1 140 ? -7.395 9.266 0.876 1 98.88 140 VAL B N 1
ATOM 3618 C CA . VAL B 1 140 ? -6.457 9.883 1.807 1 98.88 140 VAL B CA 1
ATOM 3619 C C . VAL B 1 140 ? -5.055 9.328 1.572 1 98.88 140 VAL B C 1
ATOM 3621 O O . VAL B 1 140 ? -4.078 10.086 1.546 1 98.88 140 VAL B O 1
ATOM 3624 N N . CYS B 1 141 ? -4.941 8.047 1.42 1 98.88 141 CYS B N 1
ATOM 3625 C CA . CYS B 1 141 ? -3.645 7.418 1.179 1 98.88 141 CYS B CA 1
ATOM 3626 C C . CYS B 1 141 ? -3.025 7.926 -0.118 1 98.88 141 CYS B C 1
ATOM 3628 O O . CYS B 1 141 ? -1.812 8.125 -0.196 1 98.88 141 CYS B O 1
ATOM 3630 N N . VAL B 1 142 ? -3.818 8.133 -1.145 1 98.88 142 VAL B N 1
ATOM 3631 C CA . VAL B 1 142 ? -3.326 8.711 -2.391 1 98.88 142 VAL B CA 1
ATOM 3632 C C . VAL B 1 142 ? -2.773 10.109 -2.127 1 98.88 142 VAL B C 1
ATOM 3634 O O . VAL B 1 142 ? -1.673 10.445 -2.574 1 98.88 142 VAL B O 1
ATOM 3637 N N . GLU B 1 143 ? -3.5 10.891 -1.386 1 98.88 143 GLU B N 1
ATOM 3638 C CA . GLU B 1 143 ? -3.082 12.258 -1.096 1 98.88 143 GLU B CA 1
ATOM 3639 C C . GLU B 1 143 ? -1.797 12.281 -0.275 1 98.88 143 GLU B C 1
ATOM 3641 O O . GLU B 1 143 ? -0.951 13.156 -0.461 1 98.88 143 GLU B O 1
ATOM 3646 N N . ILE B 1 144 ? -1.691 11.367 0.647 1 98.88 144 ILE B N 1
ATOM 3647 C CA . ILE B 1 144 ? -0.463 11.266 1.429 1 98.88 144 ILE B CA 1
ATOM 3648 C C . ILE B 1 144 ? 0.725 11.047 0.497 1 98.88 144 ILE B C 1
ATOM 3650 O O . ILE B 1 144 ? 1.78 11.656 0.666 1 98.88 144 ILE B O 1
ATOM 3654 N N . CYS B 1 145 ? 0.562 10.148 -0.495 1 98.75 145 CYS B N 1
ATOM 3655 C CA . CYS B 1 145 ? 1.625 9.898 -1.46 1 98.75 145 CYS B CA 1
ATOM 3656 C C . CYS B 1 145 ? 1.952 11.156 -2.254 1 98.75 145 CYS B C 1
ATOM 3658 O O . CYS B 1 145 ? 3.123 11.453 -2.5 1 98.75 145 CYS B O 1
ATOM 3660 N N . GLU B 1 146 ? 0.91 11.852 -2.656 1 98.75 146 GLU B N 1
ATOM 3661 C CA . GLU B 1 146 ? 1.115 13.117 -3.352 1 98.75 146 GLU B CA 1
ATOM 3662 C C . GLU B 1 146 ? 1.898 14.102 -2.488 1 98.75 146 GLU B C 1
ATOM 3664 O O . GLU B 1 146 ? 2.828 14.758 -2.967 1 98.75 146 GLU B O 1
ATOM 3669 N N . GLY B 1 147 ? 1.502 14.219 -1.243 1 98.5 147 GLY B N 1
ATOM 3670 C CA . GLY B 1 147 ? 2.186 15.109 -0.318 1 98.5 147 GLY B CA 1
ATOM 3671 C C . GLY B 1 147 ? 3.645 14.75 -0.112 1 98.5 147 GLY B C 1
ATOM 3672 O O . GLY B 1 147 ? 4.512 15.633 -0.099 1 98.5 147 GLY B O 1
ATOM 3673 N N . GLN B 1 148 ? 3.939 13.477 0.079 1 97.94 148 GLN B N 1
ATOM 3674 C CA . GLN B 1 148 ? 5.316 13.031 0.253 1 97.94 148 GLN B CA 1
ATOM 3675 C C . GLN B 1 148 ? 6.148 13.305 -0.996 1 97.94 148 GLN B C 1
ATOM 3677 O O . GLN B 1 148 ? 7.316 13.688 -0.898 1 97.94 148 GLN B O 1
ATOM 3682 N N . PHE B 1 149 ? 5.574 13.07 -2.17 1 98.25 149 PHE B N 1
ATOM 3683 C CA . PHE B 1 149 ? 6.262 13.375 -3.42 1 98.25 149 PHE B CA 1
ATOM 3684 C C . PHE B 1 149 ? 6.594 14.859 -3.514 1 98.25 149 PHE B C 1
ATOM 3686 O O . PHE B 1 149 ? 7.699 15.227 -3.918 1 98.25 149 PHE B O 1
ATOM 3693 N N . MET B 1 150 ? 5.594 15.695 -3.15 1 97.56 150 MET B N 1
ATOM 3694 C CA . MET B 1 150 ? 5.82 17.141 -3.133 1 97.56 150 MET B CA 1
ATOM 3695 C C . MET B 1 150 ? 6.965 17.5 -2.189 1 97.56 150 MET B C 1
ATOM 3697 O O . MET B 1 150 ? 7.855 18.266 -2.555 1 97.56 150 MET B O 1
ATOM 3701 N N . ASP B 1 151 ? 6.926 16.922 -1.024 1 95.5 151 ASP B N 1
ATOM 3702 C CA . ASP B 1 151 ? 7.965 17.188 -0.029 1 95.5 151 ASP B CA 1
ATOM 3703 C C . ASP B 1 151 ? 9.352 16.875 -0.591 1 95.5 151 ASP B C 1
ATOM 3705 O O . ASP B 1 151 ? 10.266 17.703 -0.49 1 95.5 151 ASP B O 1
ATOM 3709 N N . MET B 1 152 ? 9.531 15.773 -1.225 1 93.81 152 MET B N 1
ATOM 3710 C CA . MET B 1 152 ? 10.812 15.383 -1.807 1 93.81 152 MET B CA 1
ATOM 3711 C C . MET B 1 152 ? 11.195 16.312 -2.959 1 93.81 152 MET B C 1
ATOM 3713 O O . MET B 1 152 ? 12.359 16.688 -3.094 1 93.81 152 MET B O 1
ATOM 3717 N N . SER B 1 153 ? 10.211 16.641 -3.764 1 94.75 153 SER B N 1
ATOM 3718 C CA . SER B 1 153 ? 10.469 17.469 -4.938 1 94.75 153 SER B CA 1
ATOM 3719 C C . SER B 1 153 ? 10.922 18.875 -4.535 1 94.75 153 SER B C 1
ATOM 3721 O O . SER B 1 153 ? 11.664 19.531 -5.27 1 94.75 153 SER B O 1
ATOM 3723 N N . PHE B 1 154 ? 10.453 19.391 -3.389 1 94 154 PHE B N 1
ATOM 3724 C CA . PHE B 1 154 ? 10.773 20.734 -2.92 1 94 154 PHE B CA 1
ATOM 3725 C C . PHE B 1 154 ? 12.266 20.859 -2.631 1 94 154 PHE B C 1
ATOM 3727 O O . PHE B 1 154 ? 12.828 21.953 -2.689 1 94 154 PHE B O 1
ATOM 3734 N N . GLU B 1 155 ? 12.891 19.766 -2.332 1 87.38 155 GLU B N 1
ATOM 3735 C CA . GLU B 1 155 ? 14.32 19.781 -2.045 1 87.38 155 GLU B CA 1
ATOM 3736 C C . GLU B 1 155 ? 15.125 20.156 -3.287 1 87.38 155 GLU B C 1
ATOM 3738 O O . GLU B 1 155 ? 16.219 20.734 -3.18 1 87.38 155 GLU B O 1
ATOM 3743 N N . GLU B 1 156 ? 14.555 19.859 -4.426 1 88.06 156 GLU B N 1
ATOM 3744 C CA . GLU B 1 156 ? 15.281 20.094 -5.676 1 88.06 156 GLU B CA 1
ATOM 3745 C C . GLU B 1 156 ? 14.883 21.422 -6.305 1 88.06 156 GLU B C 1
ATOM 3747 O O . GLU B 1 156 ? 15.492 21.859 -7.281 1 88.06 156 GLU B O 1
ATOM 3752 N N . ARG B 1 157 ? 13.953 22.047 -5.723 1 90.75 157 ARG B N 1
ATOM 3753 C CA . ARG B 1 157 ? 13.469 23.312 -6.266 1 90.75 157 ARG B CA 1
ATOM 3754 C C . ARG B 1 157 ? 14.211 24.5 -5.648 1 90.75 157 ARG B C 1
ATOM 3756 O O . ARG B 1 157 ? 14.562 24.469 -4.465 1 90.75 157 ARG B O 1
ATOM 3763 N N . ASP B 1 158 ? 14.297 25.5 -6.461 1 87 158 ASP B N 1
ATOM 3764 C CA . ASP B 1 158 ? 14.961 26.703 -5.973 1 87 158 ASP B CA 1
ATOM 3765 C C . ASP B 1 158 ? 14.07 27.469 -5.004 1 87 158 ASP B C 1
ATOM 3767 O O . ASP B 1 158 ? 14.547 28 -3.996 1 87 158 ASP B O 1
ATOM 3771 N N . SER B 1 159 ? 12.844 27.594 -5.344 1 90.56 159 SER B N 1
ATOM 3772 C CA . SER B 1 159 ? 11.906 28.328 -4.512 1 90.56 159 SER B CA 1
ATOM 3773 C C . SER B 1 159 ? 10.578 27.594 -4.371 1 90.56 159 SER B C 1
ATOM 3775 O O . SER B 1 159 ? 10.141 26.906 -5.297 1 90.56 159 SER B O 1
ATOM 3777 N N . VAL B 1 160 ? 10.062 27.641 -3.172 1 95.25 160 VAL B N 1
ATOM 3778 C CA . VAL B 1 160 ? 8.758 27.094 -2.828 1 95.25 160 VAL B CA 1
ATOM 3779 C C . VAL B 1 160 ? 7.93 28.156 -2.104 1 95.25 160 VAL B C 1
ATOM 3781 O O . VAL B 1 160 ? 8.414 28.797 -1.163 1 95.25 160 VAL B O 1
ATOM 3784 N N . GLY B 1 161 ? 6.672 28.375 -2.58 1 96.56 161 GLY B N 1
ATOM 3785 C CA . GLY B 1 161 ? 5.824 29.359 -1.918 1 96.56 161 GLY B CA 1
ATOM 3786 C C . GLY B 1 161 ? 5.09 28.797 -0.717 1 96.56 161 GLY B C 1
ATOM 3787 O O . GLY B 1 161 ? 5.031 27.578 -0.532 1 96.56 161 GLY B O 1
ATOM 3788 N N . GLU B 1 162 ? 4.566 29.719 0.104 1 97.56 162 GLU B N 1
ATOM 3789 C CA . GLU B 1 162 ? 3.834 29.328 1.302 1 97.56 162 GLU B CA 1
ATOM 3790 C C . GLU B 1 162 ? 2.631 28.453 0.948 1 97.56 162 GLU B C 1
ATOM 3792 O O . GLU B 1 162 ? 2.35 27.469 1.631 1 97.56 162 GLU B O 1
ATOM 3797 N N . SER B 1 163 ? 1.945 28.812 -0.113 1 98.06 163 SER B N 1
ATOM 3798 C CA . SER B 1 163 ? 0.768 28.047 -0.513 1 98.06 163 SER B CA 1
ATOM 3799 C C . SER B 1 163 ? 1.137 26.609 -0.896 1 98.06 163 SER B C 1
ATOM 3801 O O . SER B 1 163 ? 0.398 25.672 -0.595 1 98.06 163 SER B O 1
ATOM 3803 N N . GLU B 1 164 ? 2.229 26.469 -1.589 1 97.69 164 GLU B N 1
ATOM 3804 C CA . GLU B 1 164 ? 2.701 25.141 -1.966 1 97.69 164 GLU B CA 1
ATOM 3805 C C . GLU B 1 164 ? 3.078 24.312 -0.736 1 97.69 164 GLU B C 1
ATOM 3807 O O . GLU B 1 164 ? 2.756 23.125 -0.654 1 97.69 164 GLU B O 1
ATOM 3812 N N . TYR B 1 165 ? 3.754 25 0.199 1 97.94 165 TYR B N 1
ATOM 3813 C CA . TYR B 1 165 ? 4.113 24.344 1.451 1 97.94 165 TYR B CA 1
ATOM 3814 C C . TYR B 1 165 ? 2.869 23.875 2.195 1 97.94 165 TYR B C 1
ATOM 3816 O O . TYR B 1 165 ? 2.814 22.734 2.666 1 97.94 165 TYR B O 1
ATOM 3824 N N . LEU B 1 166 ? 1.906 24.719 2.227 1 98.62 166 LEU B N 1
ATOM 3825 C CA . LEU B 1 166 ? 0.691 24.391 2.969 1 98.62 166 LEU B CA 1
ATOM 3826 C C . LEU B 1 166 ? -0.057 23.234 2.312 1 98.62 166 LEU B C 1
ATOM 3828 O O . LEU B 1 166 ? -0.622 22.391 3.004 1 98.62 166 LEU B O 1
ATOM 3832 N N . GLU B 1 167 ? -0.087 23.234 1.011 1 98.56 167 GLU B N 1
ATOM 3833 C CA . GLU B 1 167 ? -0.715 22.125 0.302 1 98.56 167 GLU B CA 1
ATOM 3834 C C . GLU B 1 167 ? 0.03 20.812 0.553 1 98.56 167 GLU B C 1
ATOM 3836 O O . GLU B 1 167 ? -0.591 19.766 0.747 1 98.56 167 GLU B O 1
ATOM 3841 N N . MET B 1 168 ? 1.324 20.891 0.533 1 98.25 168 MET B N 1
ATOM 3842 C CA . MET B 1 168 ? 2.156 19.719 0.815 1 98.25 168 MET B CA 1
ATOM 3843 C C . MET B 1 168 ? 1.895 19.188 2.223 1 98.25 168 MET B C 1
ATOM 3845 O O . MET B 1 168 ? 1.69 17.984 2.412 1 98.25 168 MET B O 1
ATOM 3849 N N . VAL B 1 169 ? 1.798 20.047 3.209 1 98.38 169 VAL B N 1
ATOM 3850 C CA . VAL B 1 169 ? 1.575 19.672 4.602 1 98.38 169 VAL B CA 1
ATOM 3851 C C . VAL B 1 169 ? 0.165 19.109 4.77 1 98.38 169 VAL B C 1
ATOM 3853 O O . VAL B 1 169 ? -0.046 18.156 5.52 1 98.38 169 VAL B O 1
ATOM 3856 N N . ARG B 1 170 ? -0.792 19.766 4.098 1 98.75 170 ARG B N 1
ATOM 3857 C CA . ARG B 1 170 ? -2.16 19.25 4.117 1 98.75 170 ARG B CA 1
ATOM 3858 C C . ARG B 1 170 ? -2.213 17.797 3.664 1 98.75 170 ARG B C 1
ATOM 3860 O O . ARG B 1 170 ? -2.838 16.969 4.316 1 98.75 170 ARG B O 1
ATOM 3867 N N . LYS B 1 171 ? -1.532 17.516 2.605 1 98.75 171 LYS B N 1
ATOM 3868 C CA . LYS B 1 171 ? -1.569 16.188 2 1 98.75 171 LYS B CA 1
ATOM 3869 C C . LYS B 1 171 ? -0.717 15.195 2.791 1 98.75 171 LYS B C 1
ATOM 3871 O O . LYS B 1 171 ? -1.144 14.062 3.047 1 98.75 171 LYS B O 1
ATOM 3876 N N . LYS B 1 172 ? 0.431 15.594 3.16 1 98.06 172 LYS B N 1
ATOM 3877 C CA . LYS B 1 172 ? 1.394 14.695 3.785 1 98.06 172 LYS B CA 1
ATOM 3878 C C . LYS B 1 172 ? 0.983 14.359 5.215 1 98.06 172 LYS B C 1
ATOM 3880 O O . LYS B 1 172 ? 1.177 13.227 5.676 1 98.06 172 LYS B O 1
ATOM 3885 N N . THR B 1 173 ? 0.393 15.328 5.922 1 97.69 173 THR B N 1
ATOM 3886 C CA . THR B 1 173 ? 0.125 15.172 7.348 1 97.69 173 THR B CA 1
ATOM 3887 C C . THR B 1 173 ? -1.352 15.414 7.652 1 97.69 173 THR B C 1
ATOM 3889 O O . THR B 1 173 ? -1.979 14.633 8.367 1 97.69 173 THR B O 1
ATOM 3892 N N . GLY B 1 174 ? -1.951 16.406 7.09 1 98.69 174 GLY B N 1
ATOM 3893 C CA . GLY B 1 174 ? -3.281 16.875 7.434 1 98.69 174 GLY B CA 1
ATOM 3894 C C . GLY B 1 174 ? -4.375 15.875 7.133 1 98.69 174 GLY B C 1
ATOM 3895 O O . GLY B 1 174 ? -5.246 15.625 7.969 1 98.69 174 GLY B O 1
ATOM 3896 N N . VAL B 1 175 ? -4.277 15.258 6.016 1 98.94 175 VAL B N 1
ATOM 3897 C CA . VAL B 1 175 ? -5.395 14.445 5.543 1 98.94 175 VAL B CA 1
ATOM 3898 C C . VAL B 1 175 ? -5.551 13.219 6.434 1 98.94 175 VAL B C 1
ATOM 3900 O O . VAL B 1 175 ? -6.668 12.75 6.668 1 98.94 175 VAL B O 1
ATOM 3903 N N . LEU B 1 176 ? -4.445 12.641 6.918 1 98.88 176 LEU B N 1
ATOM 3904 C CA . LEU B 1 176 ? -4.57 11.477 7.789 1 98.88 176 LEU B CA 1
ATOM 3905 C C . LEU B 1 176 ? -5.215 11.867 9.117 1 98.88 176 LEU B C 1
ATOM 3907 O O . LEU B 1 176 ? -6.004 11.102 9.672 1 98.88 176 LEU B O 1
ATOM 3911 N N . ILE B 1 177 ? -4.906 13.031 9.648 1 98.88 177 ILE B N 1
ATOM 3912 C CA . ILE B 1 177 ? -5.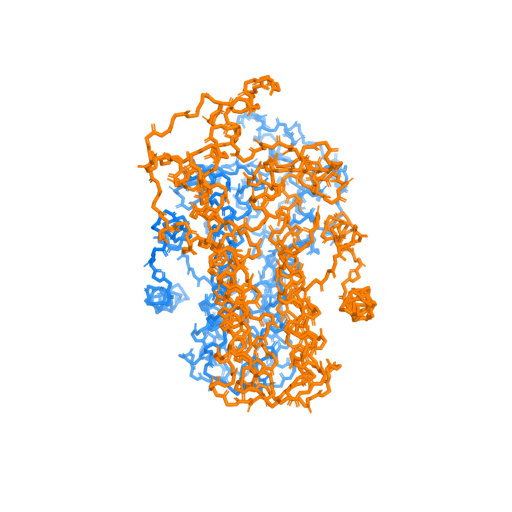566 13.516 10.859 1 98.88 177 ILE B CA 1
ATOM 3913 C C . ILE B 1 177 ? -7.012 13.891 10.539 1 98.88 177 ILE B C 1
ATOM 3915 O O . ILE B 1 177 ? -7.906 13.672 11.359 1 98.88 177 ILE B O 1
ATOM 3919 N N . GLY B 1 178 ? -7.219 14.445 9.344 1 98.94 178 GLY B N 1
ATOM 3920 C CA . GLY B 1 178 ? -8.57 14.734 8.891 1 98.94 178 GLY B CA 1
ATOM 3921 C C . GLY B 1 178 ? -9.477 13.516 8.922 1 98.94 178 GLY B C 1
ATOM 3922 O O . GLY B 1 178 ? -10.57 13.57 9.484 1 98.94 178 GLY B O 1
ATOM 3923 N N . ILE B 1 179 ? -8.961 12.43 8.352 1 98.94 179 ILE B N 1
ATOM 3924 C CA . ILE B 1 179 ? -9.789 11.227 8.312 1 98.94 179 ILE B CA 1
ATOM 3925 C C . ILE B 1 179 ? -9.875 10.609 9.703 1 98.94 179 ILE B C 1
ATOM 3927 O O . ILE B 1 179 ? -10.898 10.016 10.062 1 98.94 179 ILE B O 1
ATOM 3931 N N . SER B 1 180 ? -8.859 10.734 10.516 1 98.94 180 SER B N 1
ATOM 3932 C CA . SER B 1 180 ? -8.93 10.273 11.898 1 98.94 180 SER B CA 1
ATOM 3933 C C . SER B 1 180 ? -10.125 10.875 12.625 1 98.94 180 SER B C 1
ATOM 3935 O O . SER B 1 180 ? -10.812 10.188 13.383 1 98.94 180 SER B O 1
ATOM 3937 N N . ALA B 1 181 ? -10.352 12.117 12.391 1 98.94 181 ALA B N 1
ATOM 3938 C CA . ALA B 1 181 ? -11.43 12.828 13.078 1 98.94 181 ALA B CA 1
ATOM 3939 C C . ALA B 1 181 ? -12.773 12.562 12.422 1 98.94 181 ALA B C 1
ATOM 3941 O O . ALA B 1 181 ? -13.805 12.508 13.102 1 98.94 181 ALA B O 1
ATOM 3942 N N . SER B 1 182 ? -12.82 12.375 11.117 1 98.94 182 SER B N 1
ATOM 3943 C CA . SER B 1 182 ? -14.078 12.43 10.391 1 98.94 182 SER B CA 1
ATOM 3944 C C . SER B 1 182 ? -14.633 11.023 10.148 1 98.94 182 SER B C 1
ATOM 3946 O O . SER B 1 182 ? -15.82 10.867 9.859 1 98.94 182 SER B O 1
ATOM 3948 N N . ILE B 1 183 ? -13.812 9.992 10.242 1 98.94 183 ILE B N 1
ATOM 3949 C CA . ILE B 1 183 ? -14.211 8.656 9.797 1 98.94 183 ILE B CA 1
ATOM 3950 C C . ILE B 1 183 ? -15.344 8.141 10.672 1 98.94 183 ILE B C 1
ATOM 3952 O O . ILE B 1 183 ? -16.234 7.43 10.195 1 98.94 183 ILE B O 1
ATOM 3956 N N . PRO B 1 184 ? -15.43 8.477 11.984 1 98.88 184 PRO B N 1
ATOM 3957 C CA . PRO B 1 184 ? -16.594 8.031 12.758 1 98.88 184 PRO B CA 1
ATOM 3958 C C . PRO B 1 184 ? -17.906 8.594 12.219 1 98.88 184 PRO B C 1
ATOM 3960 O O . PRO B 1 184 ? -18.922 7.902 12.227 1 98.88 184 PRO B O 1
ATOM 3963 N N . ALA B 1 185 ? -17.875 9.859 11.766 1 98.88 185 ALA B N 1
ATOM 3964 C CA . ALA B 1 185 ? -19.078 10.422 11.18 1 98.88 185 ALA B CA 1
ATOM 3965 C C . ALA B 1 185 ? -19.516 9.633 9.945 1 98.88 185 ALA B C 1
ATOM 3967 O O . ALA B 1 185 ? -20.703 9.453 9.711 1 98.88 185 ALA B O 1
ATOM 3968 N N . VAL B 1 186 ? -18.594 9.133 9.172 1 98.88 186 VAL B N 1
ATOM 3969 C CA . VAL B 1 186 ? -18.859 8.312 8.008 1 98.88 186 VAL B CA 1
ATOM 3970 C C . VAL B 1 186 ? -19.453 6.973 8.445 1 98.88 186 VAL B C 1
ATOM 3972 O O . VAL B 1 186 ? -20.516 6.562 7.953 1 98.88 186 VAL B O 1
ATOM 3975 N N . LEU B 1 187 ? -18.812 6.328 9.422 1 98.81 187 LEU B N 1
ATOM 3976 C CA . LEU B 1 187 ? -19.188 4.988 9.859 1 98.81 187 LEU B CA 1
ATOM 3977 C C . LEU B 1 187 ? -20.578 4.992 10.477 1 98.81 187 LEU B C 1
ATOM 3979 O O . LEU B 1 187 ? -21.344 4.047 10.289 1 98.81 187 LEU B O 1
ATOM 3983 N N . PHE B 1 188 ? -20.906 6.105 11.125 1 98.44 188 PHE B N 1
ATOM 3984 C CA . PHE B 1 188 ? -22.156 6.109 11.891 1 98.44 188 PHE B CA 1
ATOM 3985 C C . PHE B 1 188 ? -23.234 6.91 11.172 1 98.44 188 PHE B C 1
ATOM 3987 O O . PHE B 1 188 ? -24.297 7.18 11.734 1 98.44 188 PHE B O 1
ATOM 3994 N N . GLY B 1 189 ? -22.984 7.305 9.945 1 98.31 189 GLY B N 1
ATOM 3995 C CA . GLY B 1 189 ? -23.984 7.883 9.062 1 98.31 189 GLY B CA 1
ATOM 3996 C C . GLY B 1 189 ? -24.453 9.258 9.508 1 98.31 189 GLY B C 1
ATOM 3997 O O . GLY B 1 189 ? -25.656 9.547 9.492 1 98.31 189 GLY B O 1
ATOM 3998 N N . LYS B 1 190 ? -23.531 10.039 10.031 1 98.12 190 LYS B N 1
ATOM 3999 C CA . LYS B 1 190 ? -23.875 11.398 10.438 1 98.12 190 LYS B CA 1
ATOM 4000 C C . LYS B 1 190 ? -24.031 12.312 9.227 1 98.12 190 LYS B C 1
ATOM 4002 O O . LYS B 1 190 ? -23.656 11.945 8.109 1 98.12 190 LYS B O 1
ATOM 4007 N N . ASP B 1 191 ? -24.547 13.508 9.461 1 97.38 191 ASP B N 1
ATOM 4008 C CA . ASP B 1 191 ? -24.766 14.492 8.406 1 97.38 191 ASP B CA 1
ATOM 4009 C C . ASP B 1 191 ? -23.438 14.906 7.766 1 97.38 191 ASP B C 1
ATOM 4011 O O . ASP B 1 191 ? -22.422 15.039 8.453 1 97.38 191 ASP B O 1
ATOM 4015 N N . GLU B 1 192 ? -23.5 15.203 6.488 1 97.81 192 GLU B N 1
ATOM 4016 C CA . GLU B 1 192 ? -22.312 15.594 5.734 1 97.81 192 GLU B CA 1
ATOM 4017 C C . GLU B 1 192 ? -21.656 16.828 6.348 1 97.81 192 GLU B C 1
ATOM 4019 O O . GLU B 1 192 ? -20.438 16.969 6.309 1 97.81 192 GLU B O 1
ATOM 4024 N N . SER B 1 193 ? -22.469 17.688 6.91 1 98 193 SER B N 1
ATOM 4025 C CA . SER B 1 193 ? -21.922 18.906 7.527 1 98 193 SER B CA 1
ATOM 4026 C C . SER B 1 193 ? -21.062 18.578 8.734 1 98 193 SER B C 1
ATOM 4028 O O . SER B 1 193 ? -20.031 19.203 8.969 1 98 193 SER B O 1
ATOM 4030 N N . VAL B 1 194 ? -21.5 17.562 9.477 1 98.56 194 VAL B N 1
ATOM 4031 C CA . VAL B 1 194 ? -20.75 17.125 10.648 1 98.56 194 VAL B CA 1
ATOM 4032 C C . VAL B 1 194 ? -19.453 16.453 10.203 1 98.56 194 VAL B C 1
ATOM 4034 O O . VAL B 1 194 ? -18.391 16.719 10.758 1 98.56 194 VAL B O 1
ATOM 4037 N N . GLU B 1 195 ? -19.547 15.594 9.219 1 98.75 195 GLU B N 1
ATOM 4038 C CA . GLU B 1 195 ? -18.359 14.953 8.664 1 98.75 195 GLU B CA 1
ATOM 4039 C C . GLU B 1 195 ? -17.344 15.984 8.18 1 98.75 195 GLU B C 1
ATOM 4041 O O . GLU B 1 195 ? -16.156 15.883 8.484 1 98.75 195 GLU B O 1
ATOM 4046 N N . LYS B 1 196 ? -17.828 16.969 7.426 1 98.75 196 LYS B N 1
ATOM 4047 C CA . LYS B 1 196 ? -16.969 18.016 6.883 1 98.75 196 LYS B CA 1
ATOM 4048 C C . LYS B 1 196 ? -16.312 18.828 7.996 1 98.75 196 LYS B C 1
ATOM 4050 O O . LYS B 1 196 ? -15.141 19.188 7.902 1 98.75 196 LYS B O 1
ATOM 4055 N N . ALA B 1 197 ? -17.062 19.125 9.023 1 98.75 197 ALA B N 1
ATOM 4056 C CA . ALA B 1 197 ? -16.531 19.875 10.156 1 98.75 197 ALA B CA 1
ATOM 4057 C C . ALA B 1 197 ? -15.406 19.109 10.844 1 98.75 197 ALA B C 1
ATOM 4059 O O . ALA B 1 197 ? -14.367 19.688 11.164 1 98.75 197 ALA B O 1
ATOM 4060 N N . LEU B 1 198 ? -15.648 17.844 11.07 1 98.94 198 LEU B N 1
ATOM 4061 C CA . LEU B 1 198 ? -14.625 17.016 11.719 1 98.94 198 LEU B CA 1
ATOM 4062 C C . LEU B 1 198 ? -13.414 16.859 10.805 1 98.94 198 LEU B C 1
ATOM 4064 O O . LEU B 1 198 ? -12.273 16.844 11.281 1 98.94 198 LEU B O 1
ATOM 4068 N N . TRP B 1 199 ? -13.648 16.703 9.523 1 98.94 199 TRP B N 1
ATOM 4069 C CA . TRP B 1 199 ? -12.562 16.656 8.547 1 98.94 199 TRP B CA 1
ATOM 4070 C C . TRP B 1 199 ? -11.711 17.906 8.617 1 98.94 199 TRP B C 1
ATOM 4072 O O . TRP B 1 199 ? -10.484 17.844 8.719 1 98.94 199 TRP B O 1
ATOM 4082 N N . ASN B 1 200 ? -12.352 19.047 8.625 1 98.94 200 ASN B N 1
ATOM 4083 C CA . ASN B 1 200 ? -11.648 20.312 8.672 1 98.94 200 ASN B CA 1
ATOM 4084 C C . ASN B 1 200 ? -10.914 20.5 10 1 98.94 200 ASN B C 1
ATOM 4086 O O . ASN B 1 200 ? -9.805 21.031 10.031 1 98.94 200 ASN B O 1
ATOM 4090 N N . TYR B 1 201 ? -11.602 20.094 11.094 1 98.94 201 TYR B N 1
ATOM 4091 C CA . TYR B 1 201 ? -10.914 20.078 12.383 1 98.94 201 TYR B CA 1
ATOM 4092 C C . TYR B 1 201 ? -9.594 19.328 12.281 1 98.94 201 TYR B C 1
ATOM 4094 O O . TYR B 1 201 ? -8.555 19.828 12.727 1 98.94 201 TYR B O 1
ATOM 4102 N N . GLY B 1 202 ? -9.625 18.141 11.711 1 98.94 202 GLY B N 1
ATOM 4103 C CA . GLY B 1 202 ? -8.422 17.328 11.57 1 98.94 202 GLY B CA 1
ATOM 4104 C C . GLY B 1 202 ? -7.395 17.953 10.648 1 98.94 202 GLY B C 1
ATOM 4105 O O . GLY B 1 202 ? -6.203 17.984 10.969 1 98.94 202 GLY B O 1
ATOM 4106 N N . ILE B 1 203 ? -7.816 18.484 9.484 1 98.94 203 ILE B N 1
ATOM 4107 C CA . ILE B 1 203 ? -6.938 19.062 8.484 1 98.94 203 ILE B CA 1
ATOM 4108 C C . ILE B 1 203 ? -6.168 20.234 9.102 1 98.94 203 ILE B C 1
ATOM 4110 O O . ILE B 1 203 ? -4.938 20.281 9.023 1 98.94 203 ILE B O 1
ATOM 4114 N N . TYR B 1 204 ? -6.902 21.141 9.727 1 98.88 204 TYR B N 1
ATOM 4115 C CA . TYR B 1 204 ? -6.273 22.344 10.297 1 98.88 204 TYR B CA 1
ATOM 4116 C C . TYR B 1 204 ? -5.375 21.969 11.469 1 98.88 204 TYR B C 1
ATOM 4118 O O . TYR B 1 204 ? -4.293 22.547 11.633 1 98.88 204 TYR B O 1
ATOM 4126 N N . SER B 1 205 ? -5.809 21.031 12.305 1 98.75 205 SER B N 1
ATOM 4127 C CA . SER B 1 205 ? -4.949 20.547 13.375 1 98.75 205 SER B CA 1
ATOM 4128 C C . SER B 1 205 ? -3.652 19.953 12.82 1 98.75 205 SER B C 1
ATOM 4130 O O . SER B 1 205 ? -2.576 20.188 13.375 1 98.75 205 SER B O 1
ATOM 4132 N N . GLY B 1 206 ? -3.814 19.188 11.75 1 98.56 206 GLY B N 1
ATOM 4133 C CA . GLY B 1 206 ? -2.654 18.562 11.125 1 98.56 206 GLY B CA 1
ATOM 4134 C C . GLY B 1 206 ? -1.663 19.578 10.578 1 98.56 206 GLY B C 1
ATOM 4135 O O . GLY B 1 206 ? -0.451 19.406 10.727 1 98.56 206 GLY B O 1
ATOM 4136 N N . ILE B 1 207 ? -2.164 20.625 9.961 1 98.69 207 ILE B N 1
ATOM 4137 C CA . ILE B 1 207 ? -1.302 21.672 9.422 1 98.69 207 ILE B CA 1
ATOM 4138 C C . ILE B 1 207 ? -0.568 22.375 10.562 1 98.69 207 ILE B C 1
ATOM 4140 O O . ILE B 1 207 ? 0.652 22.531 10.516 1 98.69 207 ILE B O 1
ATOM 4144 N N . GLY B 1 208 ? -1.344 22.781 11.617 1 98.5 208 GLY B N 1
ATOM 4145 C CA . GLY B 1 208 ? -0.717 23.375 12.781 1 98.5 208 GLY B CA 1
ATOM 4146 C C . GLY B 1 208 ? 0.331 22.484 13.422 1 98.5 208 GLY B C 1
ATOM 4147 O O . GLY B 1 208 ? 1.4 22.953 13.812 1 98.5 208 GLY B O 1
ATOM 4148 N N . PHE B 1 209 ? -0.003 21.266 13.516 1 97.75 209 PHE B N 1
ATOM 4149 C CA . PHE B 1 209 ? 0.88 20.25 14.086 1 97.75 209 PHE B CA 1
ATOM 4150 C C . PHE B 1 209 ? 2.199 20.188 13.328 1 97.75 209 PHE B C 1
ATOM 4152 O O . PHE B 1 209 ? 3.271 20.172 13.93 1 97.75 209 PHE B O 1
ATOM 4159 N N . GLN B 1 210 ? 2.143 20.156 12.008 1 97 210 GLN B N 1
ATOM 4160 C CA . GLN B 1 210 ? 3.357 20.047 11.211 1 97 210 GLN B CA 1
ATOM 4161 C C . GLN B 1 210 ? 4.211 21.297 11.328 1 97 210 GLN B C 1
ATOM 4163 O O . GLN B 1 210 ? 5.438 21.219 11.438 1 97 210 GLN B O 1
ATOM 4168 N N . ILE B 1 211 ? 3.594 22.469 11.289 1 97.5 211 ILE B N 1
ATOM 4169 C CA . ILE B 1 211 ? 4.328 23.719 11.453 1 97.5 211 ILE B CA 1
ATOM 4170 C C . ILE B 1 211 ? 5.039 23.734 12.797 1 97.5 211 ILE B C 1
ATOM 4172 O O . ILE B 1 211 ? 6.207 24.125 12.891 1 97.5 211 ILE B O 1
ATOM 4176 N N . HIS B 1 212 ? 4.359 23.266 13.781 1 96.25 212 HIS B N 1
ATOM 4177 C CA . HIS B 1 212 ? 4.945 23.219 15.117 1 96.25 212 HIS B CA 1
ATOM 4178 C C . HIS B 1 212 ? 6.121 22.25 15.164 1 96.25 212 HIS B C 1
ATOM 4180 O O . HIS B 1 212 ? 7.133 22.531 15.812 1 96.25 212 HIS B O 1
ATOM 4186 N N . ASP B 1 213 ? 5.938 21.141 14.516 1 93.44 213 ASP B N 1
ATOM 4187 C CA . ASP B 1 213 ? 7.031 20.172 14.438 1 93.44 213 ASP B CA 1
ATOM 4188 C C . ASP B 1 213 ? 8.266 20.797 13.797 1 93.44 213 ASP B C 1
ATOM 4190 O O . ASP B 1 213 ? 9.398 20.547 14.234 1 93.44 213 ASP B O 1
ATOM 4194 N N . ASP B 1 214 ? 8.078 21.594 12.758 1 93.88 214 ASP B N 1
ATOM 4195 C CA . ASP B 1 214 ? 9.18 22.312 12.125 1 93.88 214 ASP B CA 1
ATOM 4196 C C . ASP B 1 214 ? 9.836 23.281 13.102 1 93.88 214 ASP B C 1
ATOM 4198 O O . ASP B 1 214 ? 11.055 23.453 13.086 1 93.88 214 ASP B O 1
ATOM 4202 N N . LEU B 1 215 ? 9.039 23.875 13.93 1 94.69 215 LEU B N 1
ATOM 4203 C CA . LEU B 1 215 ? 9.523 24.828 14.922 1 94.69 215 LEU B CA 1
ATOM 4204 C C . LEU B 1 215 ? 10.391 24.125 15.961 1 94.69 215 LEU B C 1
ATOM 4206 O O . LEU B 1 215 ? 11.414 24.656 16.391 1 94.69 215 LEU B O 1
ATOM 4210 N N . LEU B 1 216 ? 9.969 22.953 16.344 1 92 216 LEU B N 1
ATOM 4211 C CA . LEU B 1 216 ? 10.703 22.188 17.344 1 92 216 LEU B CA 1
ATOM 4212 C C . LEU B 1 216 ? 12.094 21.828 16.844 1 92 216 LEU B C 1
ATOM 4214 O O . LEU B 1 216 ? 13.031 21.719 17.625 1 92 216 LEU B O 1
ATOM 4218 N N . ASP B 1 217 ? 12.258 21.672 15.57 1 90.19 217 ASP B N 1
ATOM 4219 C CA . ASP B 1 217 ? 13.539 21.328 14.969 1 90.19 217 ASP B CA 1
ATOM 4220 C C . ASP B 1 217 ? 14.578 22.438 15.211 1 90.19 217 ASP B C 1
ATOM 4222 O O . ASP B 1 217 ? 15.773 22.156 15.32 1 90.19 217 ASP B O 1
ATOM 4226 N N . ILE B 1 218 ? 14.203 23.641 15.297 1 89.44 218 ILE B N 1
ATOM 4227 C CA . ILE B 1 218 ? 15.18 24.719 15.398 1 89.44 218 ILE B CA 1
ATOM 4228 C C . ILE B 1 218 ? 15.188 25.281 16.812 1 89.44 218 ILE B C 1
ATOM 4230 O O . ILE B 1 218 ? 16.125 26 17.203 1 89.44 218 ILE B O 1
ATOM 4234 N N . SER B 1 219 ? 14.18 25.016 17.562 1 83.38 219 SER B N 1
ATOM 4235 C CA . SER B 1 219 ? 14.117 25.562 18.922 1 83.38 219 SER B CA 1
ATOM 4236 C C . SER B 1 219 ? 14.594 24.547 19.953 1 83.38 219 SER B C 1
ATOM 4238 O O . SER B 1 219 ? 14.898 24.906 21.078 1 83.38 219 SER B O 1
ATOM 4240 N N . GLY B 1 220 ? 14.641 23.312 19.641 1 71.12 220 GLY B N 1
ATOM 4241 C CA . GLY B 1 220 ? 14.875 22.266 20.609 1 71.12 220 GLY B CA 1
ATOM 4242 C C . GLY B 1 220 ? 16.344 21.891 20.734 1 71.12 220 GLY B C 1
ATOM 4243 O O . GLY B 1 220 ? 16.672 20.703 20.828 1 71.12 220 GLY B O 1
ATOM 4244 N N . LYS B 1 221 ? 17.156 22.938 20.859 1 69.75 221 LYS B N 1
ATOM 4245 C CA . LYS B 1 221 ? 18.578 22.656 21 1 69.75 221 LYS B CA 1
ATOM 4246 C C . LYS B 1 221 ? 18.859 21.828 22.25 1 69.75 221 LYS B C 1
ATOM 4248 O O . LYS B 1 221 ? 18.375 22.172 23.328 1 69.75 221 LYS B O 1
ATOM 4253 N N . GLY B 1 222 ? 19.438 20.844 22.062 1 63.34 222 GLY B N 1
ATOM 4254 C CA . GLY B 1 222 ? 19.875 20.062 23.203 1 63.34 222 GLY B CA 1
ATOM 4255 C C . GLY B 1 222 ? 18.891 18.969 23.578 1 63.34 222 GLY B C 1
ATOM 4256 O O . GLY B 1 222 ? 19.141 18.188 24.5 1 63.34 222 GLY B O 1
ATOM 4257 N N . LYS B 1 223 ? 17.766 19.094 23 1 58.72 223 LYS B N 1
ATOM 4258 C CA . LYS B 1 223 ? 16.766 18.078 23.328 1 58.72 223 LYS B CA 1
ATOM 4259 C C . LYS B 1 223 ? 17.109 16.734 22.688 1 58.72 223 LYS B C 1
ATOM 4261 O O . LYS B 1 223 ? 17.625 16.688 21.562 1 58.72 223 LYS B O 1
ATOM 4266 N N . ILE B 1 224 ? 17.125 15.648 23.391 1 46.06 224 ILE B N 1
ATOM 4267 C CA . ILE B 1 224 ? 17.469 14.258 23.125 1 46.06 224 ILE B CA 1
ATOM 4268 C C . ILE B 1 224 ? 16.547 13.703 22.047 1 46.06 224 ILE B C 1
ATOM 4270 O O . ILE B 1 224 ? 15.344 13.922 22.078 1 46.06 224 ILE B O 1
ATOM 4274 N N . GLY B 1 225 ? 17.078 13.086 20.875 1 51.28 225 GLY B N 1
ATOM 4275 C CA . GLY B 1 225 ? 16.359 12.258 19.938 1 51.28 225 GLY B CA 1
ATOM 4276 C C . GLY B 1 225 ? 16.094 12.961 18.609 1 51.28 225 GLY B C 1
ATOM 4277 O O . GLY B 1 225 ? 15.656 12.328 17.656 1 51.28 225 GLY B O 1
ATOM 4278 N N . LYS B 1 226 ? 16.109 14.32 18.766 1 56.94 226 LYS B N 1
ATOM 4279 C CA . LYS B 1 226 ? 15.93 14.977 17.484 1 56.94 226 LYS B CA 1
ATOM 4280 C C . LYS B 1 226 ? 17.203 15.711 17.062 1 56.94 226 LYS B C 1
ATOM 4282 O O . LYS B 1 226 ? 17.938 16.219 17.891 1 56.94 226 LYS B O 1
ATOM 4287 N N . ASP B 1 227 ? 17.656 15.516 15.836 1 68.69 227 ASP B N 1
ATOM 4288 C CA . ASP B 1 227 ? 18.797 16.25 15.273 1 68.69 227 ASP B CA 1
ATOM 4289 C C . ASP B 1 227 ? 18.453 17.719 15.102 1 68.69 227 ASP B C 1
ATOM 4291 O O . ASP B 1 227 ? 17.641 18.094 14.25 1 68.69 227 ASP B O 1
ATOM 4295 N N . TRP B 1 228 ? 18.891 18.516 16 1 81.38 228 TRP B N 1
ATOM 4296 C CA . TRP B 1 228 ? 18.688 19.953 15.992 1 81.38 228 TRP B CA 1
ATOM 4297 C C . TRP B 1 228 ? 19.141 20.562 14.672 1 81.38 228 TRP B C 1
ATOM 4299 O O . TRP B 1 228 ? 20.25 20.312 14.203 1 81.38 228 TRP B O 1
ATOM 4309 N N . GLY B 1 229 ? 18.156 21.203 13.977 1 87.75 229 GLY B N 1
ATOM 4310 C CA . GLY B 1 229 ? 18.453 21.938 12.758 1 87.75 229 GLY B CA 1
ATOM 4311 C C . GLY B 1 229 ? 18.609 21.047 11.539 1 87.75 229 GLY B C 1
ATOM 4312 O O . GLY B 1 229 ? 19.219 21.438 10.547 1 87.75 229 GLY B O 1
ATOM 4313 N N . SER B 1 230 ? 18.109 19.859 11.695 1 87.12 230 SER B N 1
ATOM 4314 C CA . SER B 1 230 ? 18.25 18.891 10.617 1 87.12 230 SER B CA 1
ATOM 4315 C C . SER B 1 230 ? 17.516 19.344 9.359 1 87.12 230 SER B C 1
ATOM 4317 O O . SER B 1 230 ? 17.969 19.094 8.242 1 87.12 230 SER B O 1
ATOM 4319 N N . ASP B 1 231 ? 16.422 20.031 9.516 1 90.06 231 ASP B N 1
ATOM 4320 C CA . ASP B 1 231 ? 15.641 20.5 8.375 1 90.06 231 ASP B CA 1
ATOM 4321 C C . ASP B 1 231 ? 16.438 21.5 7.539 1 90.06 231 ASP B C 1
ATOM 4323 O O . ASP B 1 231 ? 16.375 21.469 6.305 1 90.06 231 ASP B O 1
ATOM 4327 N N . ILE B 1 232 ? 17.172 22.312 8.219 1 91.88 232 ILE B N 1
ATOM 4328 C CA . ILE B 1 232 ? 17.984 23.297 7.535 1 91.88 232 ILE B CA 1
ATOM 4329 C C . ILE B 1 232 ? 19.109 22.609 6.766 1 91.88 232 ILE B C 1
ATOM 4331 O O . ILE B 1 232 ? 19.328 22.875 5.582 1 91.88 232 ILE B O 1
ATOM 4335 N N . LEU B 1 233 ? 19.75 21.703 7.461 1 90.31 233 LEU B N 1
ATOM 4336 C CA . LEU B 1 233 ? 20.875 21 6.855 1 90.31 233 LEU B CA 1
ATOM 4337 C C . LEU B 1 233 ? 20.422 20.188 5.648 1 90.31 233 LEU B C 1
ATOM 4339 O O . LEU B 1 233 ? 21.156 20.047 4.676 1 90.31 233 LEU B O 1
ATOM 4343 N N . GLU B 1 234 ? 19.25 19.734 5.73 1 86.94 234 GLU B N 1
ATOM 4344 C CA . GLU B 1 234 ? 18.703 18.922 4.652 1 86.94 234 GLU B CA 1
ATOM 4345 C C . GLU B 1 234 ? 18.125 19.781 3.533 1 86.94 234 GLU B C 1
ATOM 4347 O O . GLU B 1 234 ? 17.844 19.281 2.439 1 86.94 234 GLU B O 1
ATOM 4352 N N . GLY B 1 235 ? 17.953 21.016 3.834 1 90.56 235 GLY B N 1
ATOM 4353 C CA . GLY B 1 235 ? 17.438 21.922 2.818 1 90.56 235 GLY B CA 1
ATOM 4354 C C . GLY B 1 235 ? 15.93 21.906 2.711 1 90.56 235 GLY B C 1
ATOM 4355 O O . GLY B 1 235 ? 15.375 22.219 1.654 1 90.56 235 GLY B O 1
ATOM 4356 N N . LYS B 1 236 ? 15.258 21.531 3.74 1 91.44 236 LYS B N 1
ATOM 4357 C CA . LYS B 1 236 ? 13.797 21.5 3.721 1 91.44 236 LYS B CA 1
ATOM 4358 C C . LYS B 1 236 ? 13.219 22.922 3.746 1 91.44 236 LYS B C 1
ATOM 4360 O O . LYS B 1 236 ? 13.57 23.719 4.609 1 91.44 236 LYS B O 1
ATOM 4365 N N . LYS B 1 237 ? 12.391 23.156 2.838 1 95 237 LYS B N 1
ATOM 4366 C CA . LYS B 1 237 ? 11.773 24.469 2.748 1 95 237 LYS B CA 1
ATOM 4367 C C . LYS B 1 237 ? 10.508 24.547 3.6 1 95 237 LYS B C 1
ATOM 4369 O O . LYS B 1 237 ? 9.406 24.672 3.068 1 95 237 LYS B O 1
ATOM 4374 N N . THR B 1 238 ? 10.742 24.578 4.883 1 96 238 THR B N 1
ATOM 4375 C CA . THR B 1 238 ? 9.656 24.75 5.84 1 96 238 THR B CA 1
ATOM 4376 C C . THR B 1 238 ? 9.078 26.172 5.762 1 96 238 THR B C 1
ATOM 4378 O O . THR B 1 238 ? 9.641 27.031 5.082 1 96 238 THR B O 1
ATOM 4381 N N . LEU B 1 239 ? 8.008 26.344 6.465 1 97.69 239 LEU B N 1
ATOM 4382 C CA . LEU B 1 239 ? 7.383 27.672 6.488 1 97.69 239 LEU B CA 1
ATOM 4383 C C . LEU B 1 239 ? 8.359 28.719 7 1 97.69 239 LEU B C 1
ATOM 4385 O O . LEU B 1 239 ? 8.375 29.844 6.512 1 97.69 239 LEU B O 1
ATOM 4389 N N . ILE B 1 240 ? 9.203 28.344 7.918 1 97.31 240 ILE B N 1
ATOM 4390 C CA . ILE B 1 240 ? 10.195 29.234 8.516 1 97.31 240 ILE B CA 1
ATOM 4391 C C . ILE B 1 240 ? 11.203 29.672 7.461 1 97.31 240 ILE B C 1
ATOM 4393 O O . ILE B 1 240 ? 11.461 30.875 7.301 1 97.31 240 ILE B O 1
ATOM 4397 N N . VAL B 1 241 ? 11.727 28.719 6.75 1 96.44 241 VAL B N 1
ATOM 4398 C CA . VAL B 1 241 ? 12.742 28.969 5.734 1 96.44 241 VAL B CA 1
ATOM 4399 C C . VAL B 1 241 ? 12.133 29.781 4.594 1 96.44 241 VAL B C 1
ATOM 4401 O O . VAL B 1 241 ? 12.758 30.719 4.09 1 96.44 241 VAL B O 1
ATOM 4404 N N . ILE B 1 242 ? 10.922 29.422 4.203 1 97.31 242 ILE B N 1
ATOM 4405 C CA . ILE B 1 242 ? 10.234 30.109 3.115 1 97.31 242 ILE B CA 1
ATOM 4406 C C . ILE B 1 242 ? 10.078 31.594 3.461 1 97.31 242 ILE B C 1
ATOM 4408 O O . ILE B 1 242 ? 10.391 32.469 2.643 1 97.31 242 ILE B O 1
ATOM 4412 N N . LYS B 1 243 ? 9.672 31.891 4.668 1 97.19 243 LYS B N 1
ATOM 4413 C CA . LYS B 1 243 ? 9.469 33.281 5.105 1 97.19 243 LYS B CA 1
ATOM 4414 C C . LYS B 1 243 ? 10.797 34.031 5.191 1 97.19 243 LYS B C 1
ATOM 4416 O O . LYS B 1 243 ? 10.875 35.219 4.844 1 97.19 243 LYS B O 1
ATOM 4421 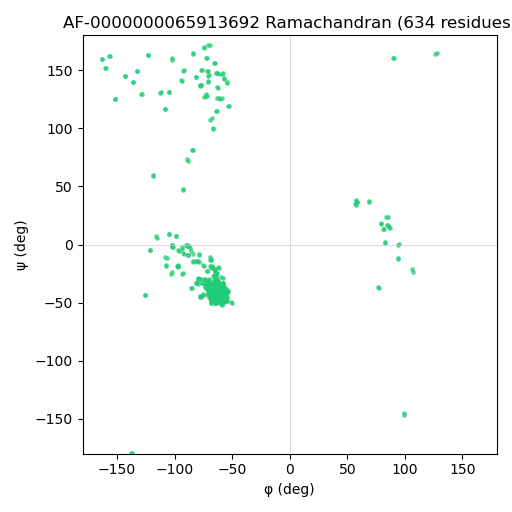N N . ALA B 1 244 ? 11.781 33.375 5.668 1 97.06 244 ALA B N 1
ATOM 4422 C CA . ALA B 1 244 ? 13.109 33.969 5.738 1 97.06 244 ALA B CA 1
ATOM 4423 C C . ALA B 1 244 ? 13.617 34.344 4.348 1 97.06 244 ALA B C 1
ATOM 4425 O O . ALA B 1 244 ? 14.148 35.438 4.145 1 97.06 244 ALA B O 1
ATOM 4426 N N . PHE B 1 245 ? 13.438 33.438 3.455 1 96.06 245 PHE B N 1
ATOM 4427 C CA . PHE B 1 245 ? 13.891 33.656 2.09 1 96.06 245 PHE B CA 1
ATOM 4428 C C . PHE B 1 245 ? 13.117 34.812 1.459 1 96.06 245 PHE B C 1
ATOM 4430 O O . PHE B 1 245 ? 13.688 35.625 0.705 1 96.06 245 PHE B O 1
ATOM 4437 N N . GLU B 1 246 ? 11.867 34.906 1.713 1 95.5 246 GLU B N 1
ATOM 4438 C CA . GLU B 1 246 ? 11.047 36 1.209 1 95.5 246 GLU B CA 1
ATOM 4439 C C . GLU B 1 246 ? 11.57 37.344 1.694 1 95.5 246 GLU B C 1
ATOM 4441 O O . GLU B 1 246 ? 11.438 38.344 1.003 1 95.5 246 GLU B O 1
ATOM 4446 N N . GLU B 1 247 ? 12.203 37.344 2.838 1 95.31 247 GLU B N 1
ATOM 4447 C CA . GLU B 1 247 ? 12.75 38.562 3.426 1 95.31 247 GLU B CA 1
ATOM 4448 C C . GLU B 1 247 ? 14.188 38.812 2.961 1 95.31 247 GLU B C 1
ATOM 4450 O O . GLU B 1 247 ? 14.844 39.75 3.418 1 95.31 247 GLU B O 1
ATOM 4455 N N . GLY B 1 248 ? 14.68 37.938 2.152 1 95 248 GLY B N 1
ATOM 4456 C CA . GLY B 1 248 ? 16 38.094 1.57 1 95 248 GLY B CA 1
ATOM 4457 C C . GLY B 1 248 ? 17.109 37.562 2.439 1 95 248 GLY B C 1
ATOM 4458 O O . GLY B 1 248 ? 18.281 37.844 2.219 1 95 248 GLY B O 1
ATOM 4459 N N . ILE B 1 249 ? 16.75 36.781 3.418 1 96.62 249 ILE B N 1
ATOM 4460 C CA . ILE B 1 249 ? 17.75 36.219 4.316 1 96.62 249 ILE B CA 1
ATOM 4461 C C . ILE B 1 249 ? 18.453 35.031 3.635 1 96.62 249 ILE B C 1
ATOM 4463 O O . ILE B 1 249 ? 17.812 34.188 3.041 1 96.62 249 ILE B O 1
ATOM 4467 N N . GLU B 1 250 ? 19.734 35 3.77 1 95.56 250 GLU B N 1
ATOM 4468 C CA . GLU B 1 250 ? 20.531 33.875 3.258 1 95.56 250 GLU B CA 1
ATOM 4469 C C . GLU B 1 250 ? 20.984 32.969 4.387 1 95.56 250 GLU B C 1
ATOM 4471 O O . GLU B 1 250 ? 21.422 33.438 5.438 1 95.56 250 GLU B O 1
ATOM 4476 N N . LEU B 1 251 ? 20.766 31.781 4.168 1 96.12 251 LEU B N 1
ATOM 4477 C CA . LEU B 1 251 ? 21.203 30.766 5.125 1 96.12 251 LEU B CA 1
ATOM 4478 C C . LEU B 1 251 ? 22.375 29.969 4.578 1 96.12 251 LEU B C 1
ATOM 4480 O O . LEU B 1 251 ? 22.219 29.156 3.666 1 96.12 251 LEU B O 1
ATOM 4484 N N . GLU B 1 252 ? 23.516 30.031 5.195 1 95.94 252 GLU B N 1
ATOM 4485 C CA . GLU B 1 252 ? 24.75 29.469 4.699 1 95.94 252 GLU B CA 1
ATOM 4486 C C . GLU B 1 252 ? 24.734 27.938 4.766 1 95.94 252 GLU B C 1
ATOM 4488 O O . GLU B 1 252 ? 25.312 27.266 3.92 1 95.94 252 GLU B O 1
ATOM 4493 N N . THR B 1 253 ? 24.062 27.438 5.73 1 95.12 253 THR B N 1
ATOM 4494 C CA . THR B 1 253 ? 24.109 26 5.984 1 95.12 253 THR B CA 1
ATOM 4495 C C . THR B 1 253 ? 22.969 25.281 5.285 1 95.12 253 THR B C 1
ATOM 4497 O O . THR B 1 253 ? 22.891 24.047 5.293 1 95.12 253 THR B O 1
ATOM 4500 N N . PHE B 1 254 ? 22.094 26.047 4.637 1 94.12 254 PHE B N 1
ATOM 4501 C CA . PHE B 1 254 ? 20.891 25.484 4.059 1 94.12 254 PHE B CA 1
ATOM 4502 C C . PHE B 1 254 ? 21.234 24.484 2.953 1 94.12 254 PHE B C 1
ATOM 4504 O O . PHE B 1 254 ? 21.844 24.859 1.953 1 94.12 254 PHE B O 1
ATOM 4511 N N . GLY B 1 255 ? 20.906 23.203 3.15 1 91.5 255 GLY B N 1
ATOM 4512 C CA . GLY B 1 255 ? 21.078 22.188 2.133 1 91.5 255 GLY B CA 1
ATOM 4513 C C . GLY B 1 255 ? 22.5 21.656 2.049 1 91.5 255 GLY B C 1
ATOM 4514 O O . GLY B 1 255 ? 22.844 20.938 1.104 1 91.5 255 GLY B O 1
ATOM 4515 N N . LYS B 1 256 ? 23.312 21.938 3.021 1 92.06 256 LYS B N 1
ATOM 4516 C CA . LYS B 1 256 ? 24.719 21.547 2.951 1 92.06 256 LYS B CA 1
ATOM 4517 C C . LYS B 1 256 ? 24.938 20.156 3.514 1 92.06 256 LYS B C 1
ATOM 4519 O O . LYS B 1 256 ? 26 19.547 3.322 1 92.06 256 LYS B O 1
ATOM 4524 N N . GLY B 1 257 ? 23.875 19.594 4.152 1 88.19 257 GLY B N 1
ATOM 4525 C CA . GLY B 1 257 ? 23.969 18.25 4.703 1 88.19 257 GLY B CA 1
ATOM 4526 C C . GLY B 1 257 ? 24.734 18.203 6.012 1 88.19 257 GLY B C 1
ATOM 4527 O O . GLY B 1 257 ? 24.438 17.375 6.875 1 88.19 257 GLY B O 1
ATOM 4528 N N . ARG B 1 258 ? 25.828 19.047 6.137 1 87.81 258 ARG B N 1
ATOM 4529 C CA . ARG B 1 258 ? 26.625 19.109 7.355 1 87.81 258 ARG B CA 1
ATOM 4530 C C . ARG B 1 258 ? 27.078 20.547 7.633 1 87.81 258 ARG B C 1
ATOM 4532 O O . ARG B 1 258 ? 27.219 21.344 6.707 1 87.81 258 ARG B O 1
ATOM 4539 N N . ALA B 1 259 ? 27.141 20.859 8.875 1 92 259 ALA B N 1
ATOM 4540 C CA . ALA B 1 259 ? 27.625 22.172 9.305 1 92 259 ALA B CA 1
ATOM 4541 C C . ALA B 1 259 ? 28.062 22.141 10.766 1 92 259 ALA B C 1
ATOM 4543 O O . ALA B 1 259 ? 27.672 21.234 11.516 1 92 259 ALA B O 1
ATOM 4544 N N . SER B 1 260 ? 28.984 23.016 11.039 1 92.75 260 SER B N 1
ATOM 4545 C CA . SER B 1 260 ? 29.344 23.156 12.453 1 92.75 260 SER B CA 1
ATOM 4546 C C . SER B 1 260 ? 28.172 23.703 13.258 1 92.75 260 SER B C 1
ATOM 4548 O O . SER B 1 260 ? 27.266 24.328 12.695 1 92.75 260 SER B O 1
ATOM 4550 N N . GLU B 1 261 ? 28.234 23.406 14.5 1 90.81 261 GLU B N 1
ATOM 4551 C CA . GLU B 1 261 ? 27.188 23.922 15.383 1 90.81 261 GLU B CA 1
ATOM 4552 C C . GLU B 1 261 ? 27.141 25.453 15.336 1 90.81 261 GLU B C 1
ATOM 4554 O O . GLU B 1 261 ? 26.047 26.031 15.359 1 90.81 261 GLU B O 1
ATOM 4559 N N . GLU B 1 262 ? 28.281 25.969 15.203 1 93.81 262 GLU B N 1
ATOM 4560 C CA . GLU B 1 262 ? 28.375 27.422 15.172 1 93.81 262 GLU B CA 1
ATOM 4561 C C . GLU B 1 262 ? 27.719 27.984 13.906 1 93.81 262 GLU B C 1
ATOM 4563 O O . GLU B 1 262 ? 27 28.984 13.969 1 93.81 262 GLU B O 1
ATOM 4568 N N . GLU B 1 263 ? 27.984 27.422 12.82 1 94.75 263 GLU B N 1
ATOM 4569 C CA . GLU B 1 263 ? 27.375 27.844 11.562 1 94.75 263 GLU B CA 1
ATOM 4570 C C . GLU B 1 263 ? 25.859 27.703 11.594 1 94.75 263 GLU B C 1
ATOM 4572 O O . GLU B 1 263 ? 25.141 28.594 11.125 1 94.75 263 GLU B O 1
ATOM 4577 N N . LEU B 1 264 ? 25.469 26.625 12.172 1 93.88 264 LEU B N 1
ATOM 4578 C CA . LEU B 1 264 ? 24.047 26.359 12.273 1 93.88 264 LEU B CA 1
ATOM 4579 C C . LEU B 1 264 ? 23.359 27.344 13.219 1 93.88 264 LEU B C 1
ATOM 4581 O O . LEU B 1 264 ? 22.281 27.844 12.93 1 93.88 264 LEU B O 1
ATOM 4585 N N . GLU B 1 265 ? 23.984 27.609 14.25 1 93.88 265 GLU B N 1
ATOM 4586 C CA . GLU B 1 265 ? 23.453 28.562 15.219 1 93.88 265 GLU B CA 1
ATOM 4587 C C . GLU B 1 265 ? 23.297 29.953 14.602 1 93.88 265 GLU B C 1
ATOM 4589 O O . GLU B 1 265 ? 22.328 30.656 14.883 1 93.88 265 GLU B O 1
ATOM 4594 N N . ARG B 1 266 ? 24.25 30.312 13.781 1 95.75 266 ARG B N 1
ATOM 4595 C CA . ARG B 1 266 ? 24.188 31.609 13.102 1 95.75 266 ARG B CA 1
ATOM 4596 C C . ARG B 1 266 ? 22.984 31.703 12.188 1 95.75 266 ARG B C 1
ATOM 4598 O O . ARG B 1 266 ? 22.281 32.719 12.164 1 95.75 266 ARG B O 1
ATOM 4605 N N . ASP B 1 267 ? 22.797 30.703 11.484 1 96.31 267 ASP B N 1
ATOM 4606 C CA . ASP B 1 267 ? 21.672 30.656 10.57 1 96.31 267 ASP B CA 1
ATOM 4607 C C . ASP B 1 267 ? 20.344 30.656 11.344 1 96.31 267 ASP B C 1
ATOM 4609 O O . ASP B 1 267 ? 19.391 31.328 10.953 1 96.31 267 ASP B O 1
ATOM 4613 N N . ILE B 1 268 ? 20.297 29.891 12.391 1 95.62 268 ILE B N 1
ATOM 4614 C CA . ILE B 1 268 ? 19.094 29.797 13.188 1 95.62 268 ILE B CA 1
ATOM 4615 C C . ILE B 1 268 ? 18.781 31.156 13.82 1 95.62 268 ILE B C 1
ATOM 4617 O O . ILE B 1 268 ? 17.609 31.562 13.898 1 95.62 268 ILE B O 1
ATOM 4621 N N . LYS B 1 269 ? 19.812 31.781 14.266 1 96.12 269 LYS B N 1
ATOM 4622 C CA . LYS B 1 269 ? 19.625 33.125 14.82 1 96.12 269 LYS B CA 1
ATOM 4623 C C . LYS B 1 269 ? 19.016 34.062 13.797 1 96.12 269 LYS B C 1
ATOM 4625 O O . LYS B 1 269 ? 18.172 34.906 14.133 1 96.12 269 LYS B O 1
ATOM 4630 N N . LYS B 1 270 ? 19.438 33.969 12.523 1 97.44 270 LYS B N 1
ATOM 4631 C CA . LYS B 1 270 ? 18.859 34.781 11.453 1 97.44 270 LYS B CA 1
ATOM 4632 C C . LYS B 1 270 ? 17.359 34.562 11.312 1 97.44 270 LYS B C 1
ATOM 4634 O O . LYS B 1 270 ? 16.609 35.469 11.031 1 97.44 270 LYS B O 1
ATOM 4639 N N . LEU B 1 271 ? 16.938 33.281 11.523 1 97.31 271 LEU B N 1
ATOM 4640 C CA . LEU B 1 271 ? 15.531 32.938 11.406 1 97.31 271 LEU B CA 1
ATOM 4641 C C . LEU B 1 271 ? 14.711 33.594 12.508 1 97.31 271 LEU B C 1
ATOM 4643 O O . LEU B 1 271 ? 13.578 34.031 12.273 1 97.31 271 LEU B O 1
ATOM 4647 N N . PHE B 1 272 ? 15.289 33.656 13.664 1 96.5 272 PHE B N 1
ATOM 4648 C CA . PHE B 1 272 ? 14.625 34.312 14.781 1 96.5 272 PHE B CA 1
ATOM 4649 C C . PHE B 1 272 ? 14.578 35.844 14.562 1 96.5 272 PHE B C 1
ATOM 4651 O O . PHE B 1 272 ? 13.531 36.469 14.734 1 96.5 272 PHE B O 1
ATOM 4658 N N . ASP B 1 273 ? 15.695 36.344 14.125 1 97.44 273 ASP B N 1
ATOM 4659 C CA . ASP B 1 273 ? 15.867 37.781 14.031 1 97.44 273 ASP B CA 1
ATOM 4660 C C . ASP B 1 273 ? 14.961 38.375 12.945 1 97.44 273 ASP B C 1
ATOM 4662 O O . ASP B 1 273 ? 14.469 39.5 13.078 1 97.44 273 ASP B O 1
ATOM 4666 N N . CYS B 1 274 ? 14.773 37.656 11.922 1 97.38 274 CYS B N 1
ATOM 4667 C CA . CYS B 1 274 ? 14.016 38.219 10.805 1 97.38 274 CYS B CA 1
ATOM 4668 C C . CYS B 1 274 ? 12.516 38.031 11.016 1 97.38 274 CYS B C 1
ATOM 4670 O O . CYS B 1 274 ? 11.719 38.469 10.18 1 97.38 274 CYS B O 1
ATOM 4672 N N . GLY B 1 275 ? 12.102 37.281 12.109 1 97.19 275 GLY B N 1
ATOM 4673 C CA . GLY B 1 275 ? 10.695 37.156 12.453 1 97.19 275 GLY B CA 1
ATOM 4674 C C . GLY B 1 275 ? 10.047 35.906 11.852 1 97.19 275 GLY B C 1
ATOM 4675 O O . GLY B 1 275 ? 8.859 35.656 12.07 1 97.19 275 GLY B O 1
ATOM 4676 N N . ALA B 1 276 ? 10.789 35.125 11.125 1 97.62 276 ALA B N 1
ATOM 4677 C CA . ALA B 1 276 ? 10.258 33.938 10.461 1 97.62 276 ALA B CA 1
ATOM 4678 C C . ALA B 1 276 ? 9.727 32.938 11.477 1 97.62 276 ALA B C 1
ATOM 4680 O O . ALA B 1 276 ? 8.703 32.281 11.242 1 97.62 276 ALA B O 1
ATOM 4681 N N . VAL B 1 277 ? 10.398 32.75 12.555 1 97.25 277 VAL B N 1
ATOM 4682 C CA . VAL B 1 277 ? 10.008 31.828 13.602 1 97.25 277 VAL B CA 1
ATOM 4683 C C . VAL B 1 277 ? 8.688 32.281 14.227 1 97.25 277 VAL B C 1
ATOM 4685 O O . VAL B 1 277 ? 7.777 31.453 14.422 1 97.25 277 VAL B O 1
ATOM 4688 N N . ASP B 1 278 ? 8.57 33.531 14.5 1 97.56 278 ASP B N 1
ATOM 4689 C CA . ASP B 1 278 ? 7.34 34.094 15.07 1 97.56 278 ASP B CA 1
ATOM 4690 C C . ASP B 1 278 ? 6.168 33.938 14.102 1 97.56 278 ASP B C 1
ATOM 4692 O O . ASP B 1 278 ? 5.051 33.625 14.516 1 97.56 278 ASP B O 1
ATOM 4696 N N . TYR B 1 279 ? 6.492 34.156 12.891 1 98.06 279 TYR B N 1
ATOM 4697 C CA . TYR B 1 279 ? 5.461 34 11.875 1 98.06 279 TYR B CA 1
ATOM 4698 C C . TYR B 1 279 ? 4.926 32.562 11.867 1 98.06 279 TYR B C 1
ATOM 4700 O O . TYR B 1 279 ? 3.711 32.344 11.875 1 98.06 279 TYR B O 1
ATOM 4708 N N . ALA B 1 280 ? 5.816 31.578 11.82 1 97.88 280 ALA B N 1
ATOM 4709 C CA . ALA B 1 280 ? 5.422 30.172 11.812 1 97.88 280 ALA B CA 1
ATOM 4710 C C . ALA B 1 280 ? 4.637 29.812 13.07 1 97.88 280 ALA B C 1
ATOM 4712 O O . ALA B 1 280 ? 3.645 29.094 13 1 97.88 280 ALA B O 1
ATOM 4713 N N . ARG B 1 281 ? 5.059 30.328 14.188 1 97.25 281 ARG B N 1
ATOM 4714 C CA . ARG B 1 281 ? 4.379 30.078 15.453 1 97.25 281 ARG B CA 1
ATOM 4715 C C . ARG B 1 281 ? 2.949 30.609 15.422 1 97.25 281 ARG B C 1
ATOM 4717 O O . ARG B 1 281 ? 2.016 29.922 15.844 1 97.25 281 ARG B O 1
ATOM 4724 N N . GLU B 1 282 ? 2.832 31.781 14.953 1 98.19 282 GLU B N 1
ATOM 4725 C CA . GLU B 1 282 ? 1.512 32.406 14.852 1 98.19 282 GLU B CA 1
ATOM 4726 C C . GLU B 1 282 ? 0.624 31.641 13.867 1 98.19 282 GLU B C 1
ATOM 4728 O O . GLU B 1 282 ? -0.576 31.484 14.102 1 98.19 282 GLU B O 1
ATOM 4733 N N . ARG B 1 283 ? 1.2 31.234 12.766 1 98.25 283 ARG B N 1
ATOM 4734 C CA . ARG B 1 283 ? 0.443 30.469 11.781 1 98.25 283 ARG B CA 1
ATOM 4735 C C . ARG B 1 283 ? -0.054 29.156 12.383 1 98.25 283 ARG B C 1
ATOM 4737 O O . ARG B 1 283 ? -1.201 28.766 12.156 1 98.25 283 ARG B O 1
ATOM 4744 N N . ALA B 1 284 ? 0.833 28.438 13.109 1 98.19 284 ALA B N 1
ATOM 4745 C CA . ALA B 1 284 ? 0.428 27.203 13.773 1 98.19 284 ALA B CA 1
ATOM 4746 C C . ALA B 1 284 ? -0.766 27.438 14.688 1 98.19 284 ALA B C 1
ATOM 4748 O O . ALA B 1 284 ? -1.731 26.656 14.672 1 98.19 284 ALA B O 1
ATOM 4749 N N . ARG B 1 285 ? -0.728 28.531 15.445 1 98.25 285 ARG B N 1
ATOM 4750 C CA . ARG B 1 285 ? -1.8 28.875 16.375 1 98.25 285 ARG B CA 1
ATOM 4751 C C . ARG B 1 285 ? -3.09 29.203 15.625 1 98.25 285 ARG B C 1
ATOM 4753 O O . ARG B 1 285 ? -4.176 28.812 16.062 1 98.25 285 ARG B O 1
ATOM 4760 N N . GLU B 1 286 ? -2.912 29.922 14.57 1 98.69 286 GLU B N 1
ATOM 4761 C CA . GLU B 1 286 ? -4.074 30.266 13.758 1 98.69 286 GLU B CA 1
ATOM 4762 C C . GLU B 1 286 ? -4.777 29.031 13.227 1 98.69 286 GLU B C 1
ATOM 4764 O O . GLU B 1 286 ? -6.008 28.938 13.25 1 98.69 286 GLU B O 1
ATOM 4769 N N . TYR B 1 287 ? -4.035 28.094 12.719 1 98.81 287 TYR B N 1
ATOM 4770 C CA . TYR B 1 287 ? -4.617 26.859 12.203 1 98.81 287 TYR B CA 1
ATOM 4771 C C . TYR B 1 287 ? -5.305 26.062 13.305 1 98.81 287 TYR B C 1
ATOM 4773 O O . TYR B 1 287 ? -6.367 25.484 13.086 1 98.81 287 TYR B O 1
ATOM 4781 N N . ILE B 1 288 ? -4.719 26.094 14.508 1 98.69 288 ILE B N 1
ATOM 4782 C CA . ILE B 1 288 ? -5.324 25.375 15.625 1 98.69 288 ILE B CA 1
ATOM 4783 C C . ILE B 1 288 ? -6.645 26.047 16.016 1 98.69 288 ILE B C 1
ATOM 4785 O O . ILE B 1 288 ? -7.625 25.359 16.312 1 98.69 288 ILE B O 1
ATOM 4789 N N . GLU B 1 289 ? -6.672 27.359 16.016 1 98.62 289 GLU B N 1
ATOM 4790 C CA . GLU B 1 289 ? -7.906 28.078 16.312 1 98.62 289 GLU B CA 1
ATOM 4791 C C . GLU B 1 289 ? -8.977 27.797 15.273 1 98.62 289 GLU B C 1
ATOM 4793 O O . GLU B 1 289 ? -10.156 27.625 15.609 1 98.62 289 GLU B O 1
ATOM 4798 N N . MET B 1 290 ? -8.57 27.766 14.008 1 98.69 290 MET B N 1
ATOM 4799 C CA . MET B 1 290 ? -9.5 27.391 12.945 1 98.69 290 MET B CA 1
ATOM 4800 C C . MET B 1 290 ? -10.047 25.984 13.164 1 98.69 290 MET B C 1
ATOM 4802 O O . MET B 1 290 ? -11.227 25.734 12.953 1 98.69 290 MET B O 1
ATOM 4806 N N . ALA B 1 291 ? -9.141 25.047 13.539 1 98.88 291 ALA B N 1
ATOM 4807 C CA . ALA B 1 291 ? -9.555 23.672 13.82 1 98.88 291 ALA B CA 1
ATOM 4808 C C . ALA B 1 291 ? -10.641 23.625 14.891 1 98.88 291 ALA B C 1
ATOM 4810 O O . ALA B 1 291 ? -11.688 23.016 14.688 1 98.88 291 ALA B O 1
ATOM 4811 N N . LYS B 1 292 ? -10.422 24.344 15.992 1 98.62 292 LYS B N 1
ATOM 4812 C CA . LYS B 1 292 ? -11.336 24.328 17.125 1 98.62 292 LYS B CA 1
ATOM 4813 C C . LYS B 1 292 ? -12.695 24.922 16.75 1 98.62 292 LYS B C 1
ATOM 4815 O O . LYS B 1 292 ? -13.734 24.438 17.219 1 98.62 292 LYS B O 1
ATOM 4820 N N . LYS B 1 293 ? -12.703 25.938 15.898 1 98.62 293 LYS B N 1
ATOM 4821 C CA . LYS B 1 293 ? -13.945 26.578 15.477 1 98.62 293 LYS B CA 1
ATOM 4822 C C . LYS B 1 293 ? -14.844 25.594 14.742 1 98.62 293 LYS B C 1
ATOM 4824 O O . LYS B 1 293 ? -16.078 25.688 14.828 1 98.62 293 LYS B O 1
ATOM 4829 N N . ASN B 1 294 ? -14.305 24.609 14.016 1 98.56 294 ASN B N 1
ATOM 4830 C CA . ASN B 1 294 ? -15.086 23.625 13.266 1 98.56 294 ASN B CA 1
ATOM 4831 C C . ASN B 1 294 ? -15.836 22.672 14.188 1 98.56 294 ASN B C 1
ATOM 4833 O O . ASN B 1 294 ? -16.812 22.047 13.781 1 98.56 294 ASN B O 1
ATOM 4837 N N . LEU B 1 295 ? -15.406 22.594 15.469 1 98.44 295 LEU B N 1
ATOM 4838 C CA . LEU B 1 295 ? -16.047 21.672 16.406 1 98.44 295 LEU B CA 1
ATOM 4839 C C . LEU B 1 295 ? -17.359 22.25 16.922 1 98.44 295 LEU B C 1
ATOM 4841 O O . LEU B 1 295 ? -18.156 21.547 17.547 1 98.44 295 LEU B O 1
ATOM 4845 N N . GLU B 1 296 ? -17.609 23.5 16.609 1 97.06 296 GLU B N 1
ATOM 4846 C CA . GLU B 1 296 ? -18.797 24.188 17.141 1 97.06 296 GLU B CA 1
ATOM 4847 C C . GLU B 1 296 ? -20.078 23.594 16.578 1 97.06 296 GLU B C 1
ATOM 4849 O O . GLU B 1 296 ? -21.156 23.766 17.156 1 97.06 296 GLU B O 1
ATOM 4854 N N . VAL B 1 297 ? -19.953 22.875 15.469 1 95.75 297 VAL B N 1
ATOM 4855 C CA . VAL B 1 297 ? -21.125 22.281 14.828 1 95.75 297 VAL B CA 1
ATOM 4856 C C . VAL B 1 297 ? -21.578 21.062 15.625 1 95.75 297 VAL B C 1
ATOM 4858 O O . VAL B 1 297 ? -22.734 20.625 15.508 1 95.75 297 VAL B O 1
ATOM 4861 N N . ILE B 1 298 ? -20.703 20.578 16.453 1 95.62 298 ILE B N 1
ATOM 4862 C CA . ILE B 1 298 ? -21.016 19.422 17.281 1 95.62 298 ILE B CA 1
ATOM 4863 C C . ILE B 1 298 ? -21.516 19.875 18.656 1 95.62 298 ILE B C 1
ATOM 4865 O O . ILE B 1 298 ? -21.031 20.859 19.203 1 95.62 298 ILE B O 1
ATOM 4869 N N . ASP B 1 299 ? -22.469 19.188 19.156 1 94.5 299 ASP B N 1
ATOM 4870 C CA . ASP B 1 299 ? -23.016 19.531 20.469 1 94.5 299 ASP B CA 1
ATOM 4871 C C . ASP B 1 299 ? -21.938 19.5 21.547 1 94.5 299 ASP B C 1
ATOM 4873 O O . ASP B 1 299 ? -21.062 18.641 21.516 1 94.5 299 ASP B O 1
ATOM 4877 N N . GLU B 1 300 ? -22.094 20.344 22.484 1 95.25 300 GLU B N 1
ATOM 4878 C CA . GLU B 1 300 ? -21.141 20.391 23.578 1 95.25 300 GLU B CA 1
ATOM 4879 C C . GLU B 1 300 ? -21.141 19.078 24.375 1 95.25 300 GLU B C 1
ATOM 4881 O O . GLU B 1 300 ? -22.219 18.531 24.641 1 95.25 300 GLU B O 1
ATOM 4886 N N . SER B 1 301 ? -20.047 18.578 24.688 1 96.12 301 SER B N 1
ATOM 4887 C CA . SER B 1 301 ? -19.812 17.359 25.469 1 96.12 301 SER B CA 1
ATOM 4888 C C . SER B 1 301 ? -18.375 17.312 25.984 1 96.12 301 SER B C 1
ATOM 4890 O O . SER B 1 301 ? -17.516 18.047 25.516 1 96.12 301 SER B O 1
ATOM 4892 N N . PRO B 1 302 ? -18.141 16.516 27.016 1 96.38 302 PRO B N 1
ATOM 4893 C CA . PRO B 1 302 ? -16.766 16.359 27.469 1 96.38 302 PRO B CA 1
ATOM 4894 C C . PRO B 1 302 ? -15.812 15.93 26.344 1 96.38 302 PRO B C 1
ATOM 4896 O O . PRO B 1 302 ? -14.695 16.453 26.25 1 96.38 302 PRO B O 1
ATOM 4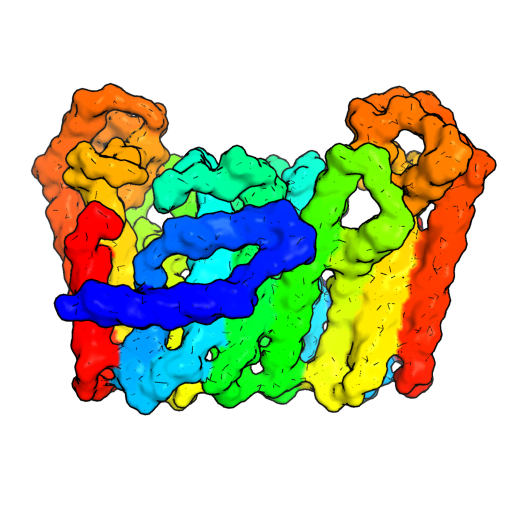899 N N . SER B 1 303 ? -16.328 15.078 25.562 1 96.06 303 SER B N 1
ATOM 4900 C CA . SER B 1 303 ? -15.469 14.57 24.484 1 96.06 303 SER B CA 1
ATOM 4901 C C . SER B 1 303 ? -15.188 15.648 23.438 1 96.06 303 SER B C 1
ATOM 4903 O O . SER B 1 303 ? -14.102 15.688 22.859 1 96.06 303 SER B O 1
ATOM 4905 N N . ARG B 1 304 ? -16.141 16.484 23.109 1 97.31 304 ARG B N 1
ATOM 4906 C CA . ARG B 1 304 ? -15.859 17.625 22.25 1 97.31 304 ARG B CA 1
ATOM 4907 C C . ARG B 1 304 ? -14.781 18.516 22.859 1 97.31 304 ARG B C 1
ATOM 4909 O O . ARG B 1 304 ? -13.875 18.969 22.156 1 97.31 304 ARG B O 1
ATOM 4916 N N . ASN B 1 305 ? -14.883 18.719 24.172 1 97.75 305 ASN B N 1
ATOM 4917 C CA . ASN B 1 305 ? -13.875 19.516 24.859 1 97.75 305 ASN B CA 1
ATOM 4918 C C . ASN B 1 305 ? -12.5 18.859 24.797 1 97.75 305 ASN B C 1
ATOM 4920 O O . ASN B 1 305 ? -11.484 19.547 24.703 1 97.75 305 ASN B O 1
ATOM 4924 N N . TYR B 1 306 ? -12.508 17.547 24.938 1 98.06 306 TYR B N 1
ATOM 4925 C CA . TYR B 1 306 ? -11.234 16.844 24.812 1 98.06 306 TYR B CA 1
ATOM 4926 C C . TYR B 1 306 ? -10.617 17.062 23.438 1 98.06 306 TYR B C 1
ATOM 4928 O O . TYR B 1 306 ? -9.391 17.188 23.312 1 98.06 306 TYR B O 1
ATOM 4936 N N . LEU B 1 307 ? -11.453 17.109 22.375 1 98.56 307 LEU B N 1
ATOM 4937 C CA . LEU B 1 307 ? -10.945 17.375 21.031 1 98.56 307 LEU B CA 1
ATOM 4938 C C . LEU B 1 307 ? -10.359 18.781 20.953 1 98.56 307 LEU B C 1
ATOM 4940 O O . LEU B 1 307 ? -9.328 18.984 20.297 1 98.56 307 LEU B O 1
ATOM 4944 N N . VAL B 1 308 ? -11 19.719 21.578 1 98.38 308 VAL B N 1
ATOM 4945 C CA . VAL B 1 308 ? -10.5 21.094 21.625 1 98.38 308 VAL B CA 1
ATOM 4946 C C . VAL B 1 308 ? -9.141 21.125 22.312 1 98.38 308 VAL B C 1
ATOM 4948 O O . VAL B 1 308 ? -8.18 21.703 21.797 1 98.38 308 VAL B O 1
ATOM 4951 N N . GLU B 1 309 ? -9.062 20.469 23.422 1 98.06 309 GLU B N 1
ATOM 4952 C CA . GLU B 1 309 ? -7.824 20.422 24.188 1 98.06 309 GLU B CA 1
ATOM 4953 C C . GLU B 1 309 ? -6.73 19.672 23.438 1 98.06 309 GLU B C 1
ATOM 4955 O O . GLU B 1 309 ? -5.551 20 23.547 1 98.06 309 GLU B O 1
ATOM 4960 N N . LEU B 1 310 ? -7.105 18.672 22.734 1 97.81 310 LEU B N 1
ATOM 4961 C CA . LEU B 1 310 ? -6.141 17.906 21.953 1 97.81 310 LEU B CA 1
ATOM 4962 C C . LEU B 1 310 ? -5.52 18.75 20.859 1 97.81 310 LEU B C 1
ATOM 4964 O O . LEU B 1 310 ? -4.32 18.641 20.594 1 97.81 310 LEU B O 1
ATOM 4968 N N . ALA B 1 311 ? -6.371 19.547 20.172 1 97.88 311 ALA B N 1
ATOM 4969 C CA . ALA B 1 311 ? -5.828 20.453 19.172 1 97.88 311 ALA B CA 1
ATOM 4970 C C . ALA B 1 311 ? -4.746 21.359 19.766 1 97.88 311 ALA B C 1
ATOM 4972 O O . ALA B 1 311 ? -3.689 21.547 19.156 1 97.88 311 ALA B O 1
ATOM 4973 N N . ASP B 1 312 ? -4.992 21.859 20.969 1 97.44 312 ASP B N 1
ATOM 4974 C CA . ASP B 1 312 ? -4 22.672 21.656 1 97.44 312 ASP B CA 1
ATOM 4975 C C . ASP B 1 312 ? -2.754 21.859 22 1 97.44 312 ASP B C 1
ATOM 4977 O O . ASP B 1 312 ? -1.632 22.344 21.859 1 97.44 312 ASP B O 1
ATOM 4981 N N . TYR B 1 313 ? -2.98 20.703 22.422 1 95.62 313 TYR B N 1
ATOM 4982 C CA . TYR B 1 313 ? -1.909 19.797 22.828 1 95.62 313 TYR B CA 1
ATOM 4983 C C . TYR B 1 313 ? -0.942 19.547 21.688 1 95.62 313 TYR B C 1
ATOM 4985 O O . TYR B 1 313 ? 0.265 19.406 21.906 1 95.62 313 TYR B O 1
ATOM 4993 N N . LEU B 1 314 ? -1.394 19.516 20.438 1 94.12 314 LEU B N 1
ATOM 4994 C CA . LEU B 1 314 ? -0.597 19.203 19.25 1 94.12 314 LEU B CA 1
ATOM 4995 C C . LEU B 1 314 ? 0.477 20.266 19.031 1 94.12 314 LEU B C 1
ATOM 4997 O O . LEU B 1 314 ? 1.504 20 18.406 1 94.12 314 LEU B O 1
ATOM 5001 N N . ILE B 1 315 ? 0.274 21.5 19.578 1 92.94 315 ILE B N 1
ATOM 5002 C CA . ILE B 1 315 ? 1.263 22.562 19.344 1 92.94 315 ILE B CA 1
ATOM 5003 C C . ILE B 1 315 ? 1.898 22.969 20.672 1 92.94 315 ILE B C 1
ATOM 5005 O O . ILE B 1 315 ? 2.551 24 20.766 1 92.94 315 ILE B O 1
ATOM 5009 N N . GLU B 1 316 ? 1.609 22.266 21.75 1 89.44 316 GLU B N 1
ATOM 5010 C CA . GLU B 1 316 ? 2.205 22.562 23.047 1 89.44 316 GLU B CA 1
ATOM 5011 C C . GLU B 1 316 ? 3.225 21.484 23.438 1 89.44 316 GLU B C 1
ATOM 5013 O O . GLU B 1 316 ? 4.035 21.703 24.344 1 89.44 316 GLU B O 1
ATOM 5018 N N . ARG B 1 317 ? 3.215 20.5 22.75 1 76.06 317 ARG B N 1
ATOM 5019 C CA . ARG B 1 317 ? 4.102 19.375 23.062 1 76.06 317 ARG B CA 1
ATOM 5020 C C . ARG B 1 317 ? 5.551 19.734 22.75 1 76.06 317 ARG B C 1
ATOM 5022 O O . ARG B 1 317 ? 5.824 20.516 21.844 1 76.06 317 ARG B O 1
ATOM 5029 N N . ASP B 1 318 ? 6.473 19.141 23.516 1 71.31 318 ASP B N 1
ATOM 5030 C CA . ASP B 1 318 ? 7.898 19.422 23.375 1 71.31 318 ASP B CA 1
ATOM 5031 C C . ASP B 1 318 ? 8.602 18.297 22.609 1 71.31 318 ASP B C 1
ATOM 5033 O O . ASP B 1 318 ? 9.836 18.25 22.578 1 71.31 318 ASP B O 1
ATOM 5037 N N . HIS B 1 319 ? 7.781 17.328 22.297 1 69.19 319 HIS B N 1
ATOM 5038 C CA . HIS B 1 319 ? 8.328 16.203 21.531 1 69.19 319 HIS B CA 1
ATOM 5039 C C . HIS B 1 319 ? 7.27 15.594 20.625 1 69.19 319 HIS B C 1
ATOM 5041 O O . HIS B 1 319 ? 6.074 15.68 20.906 1 69.19 319 HIS B O 1
#

Sequence (638 aa):
MISEIIKDRAKLVNEKIEELLKEQEPEGLYRAARHYLKAGGKRLRPVITLLSAEALGEDYRKAIHAAIAIETVHNFTLVHDDIMDEDEMRRGVKTVHTLFGIPTAILAGDTLYAEAFEILSMSDAPPENIVRAVSKLARVCVEICEGQFMDMSFEERDSVGESEYLEMVRKKTGVLIGISASIPAVLFGKDESVEKALWNYGIYSGIGFQIHDDLLDISGKGKIGKDWGSDILEGKKTLIVIKAFEEGIELETFGKGRASEEELERDIKKLFDCGAVDYARERAREYIEMAKKNLEVIDESPSRNYLVELADYLIERDHMISEIIKDRAKLVNEKIEELLKEQEPEGLYRAARHYLKAGGKRLRPVITLLSAEALGEDYRKAIHAAIAIETVHNFTLVHDDIMDEDEMRRGVKTVHTLFGIPTAILAGDTLYAEAFEILSMSDAPPENIVRAVSKLARVCVEICEGQFMDMSFEERDSVGESEYLEMVRKKTGVLIGISASIPAVLFGKDESVEKALWNYGIYSGIGFQIHDDLLDISGKGKIGKDWGSDILEGKKTLIVIKAFEEGIELETFGKGRASEEELERDIKKLFDCGAVDYARERAREYIEMAKKNLEVIDESPSRNYLVELADYLIERDH

GO terms:
  GO:0004161 dimethylallyltranstransferase activity (F, EXP)
  GO:0004311 geranylgeranyl diphosphate synthase activity (F, EXP)
  GO:0004337 (2E,6E)-farnesyl diphosphate synthase activity (F, EXP)